Protein AF-A0A968DRX5-F1 (afdb_monomer)

Nearest PDB structures (foldseek):
  4yz0-assembly2_B  TM=4.034E-01  e=5.951E+00  Caldicellulosiruptor bescii DSM 6725
  6bea-assembly1_A  TM=3.098E-01  e=9.070E+00  Escherichia coli CFT073

Mean predicted aligned error: 14.19 Å

Foldseek 3Di:
DFEDAAEEREEDAAPDAAAQEEFEDHQYEPYEYELYEEYHHENYEFYAHQAEPYYYEQYEEEAEAYLYEFENHQAEPYYYAYADYEYEYEHYLYEFYAHNHYESYEAHYHHAYEYEYEHANYEFYAHQAEHYEYEFEDNYEYEYEYEHYEYEYDLVHPNYEYYYYEFAACGEYEYEAEHYEYAAYQEEPEEYEWENQGEYEYEHEHYEAHYYAAYEPYEAEFEYEDQPAHETEYAYEYYQYEFEHYADEPYENAEYEYEYPDENHEYEYEYFYEAEQYEFEYAQYQENHEYEYEDAHLNQYEYEYEYANYEFEFHHYPNDYANYEYYYDDPPPNRSHAAEYAVDDPDPLCCQCPVRPYYYPPDHDHDPDPDDDYYYDDGDHRPPPPVVVVVVVVVVVVVPPPPDDDPVRVVVVVVVVVVVVPPPDPPVPVPPPPDDPVVVVVVVVVVVVVVVVVCCVVPPPPPPDDPPDDDDDDPPDDDVPDDDDDDDDDDDDPPDPPPDFKDWDKDWDDDPPDDIAIDDQPPDPDGRDTNIDTDPDPPPPPDDDDDDDPPPDDDDPDPDDDD

Radius of gyration: 30.28 Å; Cα contacts (8 Å, |Δi|>4): 1543; chains: 1; bounding box: 76×79×78 Å

Secondary structure (DSSP, 8-state):
-EES-SS-SEEE-TT-EEES-EEES-SS-SEEEES-EEEEEES-EEE--SS-SEEEES-EEEEEEES-EEE--SS-SEEEEESSSEEEEEEES-EEE--SSSEEEEEEE-TT-EEEEEEES-EEE--SSEEEEEEE-TT-EEEEEEES-EEE--TTSTT-EEEEEEE-TT-EEEEEEES-EEPPBSS-SEEEEEETT-EEEEEEES-EEEEESSS-SEEEEEEE--TT----EEEEEEES-EEEEEEEEEEEEEEEEEEESSTT--S--EEEEEEES-EEEEEEEEEEEEEEEE-SS----EEEEEEES-EEEEE--TT--EEEEEEEE-TTS----EEEETT--SSHHHIIIIIS--EESS----EE-S-S--EE----------HHHHHHHHHHHGGGS-TTS-HHHHHHHHHHHHHHTT-S-TTSGGG-TTS-HHHHHHHHHHHHHHHHHHHHHHT---PPPPTT-----------TT------------S---TT--EEEE--EE--SSS--EE---TTSS-TT--EEEE---------------TT------------

Solvent-accessible surface area (backbone atoms only — not comparable to full-atom values): 27961 Å² total; per-residue (Å²): 120,48,66,66,29,90,36,51,56,41,83,49,54,57,65,41,76,45,68,72,42,43,28,32,47,10,58,21,24,19,33,32,32,58,65,23,41,29,38,37,42,30,46,34,35,24,34,41,6,59,30,23,16,31,35,38,32,34,50,24,48,48,36,40,39,32,44,30,38,24,34,44,4,40,32,21,13,30,39,40,39,21,50,42,57,47,26,43,36,41,37,32,53,25,39,24,32,38,6,55,64,29,24,13,38,35,40,39,23,28,50,56,6,37,38,37,36,37,39,29,58,24,39,28,37,39,14,35,25,25,29,34,38,39,38,10,28,43,60,3,32,33,38,42,38,40,33,49,28,40,33,34,41,33,64,88,34,78,66,6,25,32,38,41,41,36,8,28,36,59,2,32,30,36,40,36,41,29,50,27,41,33,42,41,13,18,14,25,40,31,36,36,41,12,24,41,26,0,30,34,39,31,39,42,32,46,29,41,36,43,28,5,56,64,21,18,40,36,34,41,39,15,27,23,69,34,72,84,44,32,48,4,27,36,29,33,36,38,34,48,26,40,34,32,58,16,18,30,72,92,28,15,27,35,30,41,36,19,26,54,70,56,87,80,43,35,33,32,8,30,36,18,36,35,42,29,48,28,40,25,35,16,46,26,10,32,12,8,34,29,39,37,39,33,26,76,56,57,32,44,19,28,42,24,39,37,56,32,48,29,38,25,29,31,44,69,16,86,82,49,50,11,43,40,33,51,43,39,50,44,87,77,76,53,69,50,44,43,44,25,28,45,73,48,63,96,41,70,59,52,19,41,42,71,69,29,52,30,46,62,85,46,83,88,45,55,49,68,55,98,38,73,79,74,38,70,41,81,50,61,70,52,73,78,70,60,62,70,67,54,56,57,49,53,57,64,61,56,75,78,76,62,94,81,68,57,69,68,60,53,53,50,51,54,52,53,51,62,58,65,76,65,76,83,66,89,80,69,68,80,79,64,84,80,70,60,71,65,60,59,51,49,52,53,48,54,50,48,53,52,49,52,53,52,46,53,67,73,60,58,80,74,72,82,75,61,91,90,64,85,85,88,78,88,83,77,89,76,61,95,89,67,83,85,87,86,86,84,88,80,90,75,73,87,87,60,61,92,87,65,55,58,52,70,51,74,53,77,48,76,53,102,85,52,79,72,41,57,40,58,21,91,91,53,92,55,82,63,34,57,42,66,48,76,54,88,64,79,67,83,79,81,80,80,83,80,77,85,73,88,79,80,71,95,72,91,80,76,81,84,77,87,128

Sequence (563 aa):
MITNSSGAGITLASGNLVRGLTVSNTNGSGVSGSSVNALTVQEVNVTNANVNGIHITNLSGTGTFDNLSVIGSNTRNVLIENNTGTSNITVTNSTFNTAGSEVGLDILGLGTANITFSVSGSSFYRNNSVQLKALAEDNSTINATITGNTFEGNPAVTGNSGVDLVAVDTGTLTFTVSNNTFQPFRSHAINMLASGGGTASGRVNNNGINGSSLGAGIRVLSEVTDFNGFNPSITIEVDGNTISGVQGGGLAGIHIEARDGTNGLTGTATIDATVTNNNVTTNNADAAIQIYLSDLNSTANRICLNATGNATEANGGVYGETDFFFGNDAITGSNSGIAQMQGFATSVSNTWFNVNGNTSTTSPTPLADGLGPISAGTCATVASLSPENDRSRLAAENEGSEEGLSFTEKAIRTVLAAQRDYSGNMNAVFAFASFEPAAIKAQANELADQMINSLRSAFTVRTAHASGETINLSLGDLDPGQVVAIFLDVDIDMSIPANVTQVCNQGLVTSDILADLLTDDPNTATFNDPTCTPLDLPGADLTVTKTNDTTGNGTVGVPFNWT

pLDDT: mean 84.79, std 17.43, range [36.75, 98.62]

Structure (mmCIF, N/CA/C/O backbone):
data_AF-A0A968DRX5-F1
#
_entry.id   AF-A0A968DRX5-F1
#
loop_
_atom_site.group_PDB
_atom_site.id
_atom_site.type_symbol
_atom_site.label_atom_id
_atom_site.label_alt_id
_atom_site.label_comp_id
_atom_site.label_asym_id
_atom_site.label_entity_id
_atom_site.label_seq_id
_atom_site.pdbx_PDB_ins_code
_atom_site.Cartn_x
_atom_site.Cartn_y
_atom_site.Cartn_z
_atom_site.occupancy
_atom_site.B_iso_or_equiv
_atom_site.auth_seq_id
_atom_site.auth_comp_id
_atom_site.auth_asym_id
_atom_site.auth_atom_id
_atom_site.pdbx_PDB_model_num
ATOM 1 N N . MET A 1 1 ? 26.587 -5.914 -20.331 1.00 84.06 1 MET A N 1
ATOM 2 C CA . MET A 1 1 ? 26.952 -5.209 -19.080 1.00 84.06 1 MET A CA 1
ATOM 3 C C . MET A 1 1 ? 27.267 -3.754 -19.410 1.00 84.06 1 MET A C 1
ATOM 5 O O . MET A 1 1 ? 28.060 -3.527 -20.316 1.00 84.06 1 MET A O 1
ATOM 9 N N . ILE A 1 2 ? 26.647 -2.794 -18.719 1.00 85.75 2 ILE A N 1
ATOM 10 C CA . ILE A 1 2 ? 26.878 -1.345 -18.875 1.00 85.75 2 ILE A CA 1
ATOM 11 C C . ILE A 1 2 ? 27.411 -0.812 -17.543 1.00 85.75 2 ILE A C 1
ATOM 13 O O . ILE A 1 2 ? 26.755 -0.982 -16.519 1.00 85.75 2 ILE A O 1
ATOM 17 N N . THR A 1 3 ? 28.591 -0.188 -17.535 1.00 84.12 3 THR A N 1
ATOM 18 C CA . THR A 1 3 ? 29.224 0.316 -16.304 1.00 84.12 3 THR A CA 1
ATOM 19 C C . THR A 1 3 ? 29.779 1.728 -16.481 1.00 84.12 3 THR A C 1
ATOM 21 O O . THR A 1 3 ? 30.181 2.104 -17.582 1.00 84.12 3 THR A O 1
ATOM 24 N N . ASN A 1 4 ? 29.829 2.505 -15.391 1.00 81.81 4 ASN A N 1
ATOM 25 C CA . ASN A 1 4 ? 30.490 3.819 -15.324 1.00 81.81 4 ASN A CA 1
ATOM 26 C C . ASN A 1 4 ? 29.986 4.840 -16.366 1.00 81.81 4 ASN A C 1
ATOM 28 O O . ASN A 1 4 ? 30.775 5.584 -16.955 1.00 81.81 4 ASN A O 1
ATOM 32 N N . SER A 1 5 ? 28.674 4.879 -16.625 1.00 85.06 5 SER A N 1
ATOM 33 C CA . SER A 1 5 ? 28.094 5.863 -17.543 1.00 85.06 5 SER A CA 1
ATOM 34 C C . SER A 1 5 ? 28.121 7.267 -16.934 1.00 85.06 5 SER A C 1
ATOM 36 O O . SER A 1 5 ? 27.795 7.466 -15.763 1.00 85.06 5 SER A O 1
ATOM 38 N N . SER A 1 6 ? 28.448 8.276 -17.746 1.00 87.25 6 SER A N 1
ATOM 39 C CA . SER A 1 6 ? 28.430 9.686 -17.326 1.00 87.25 6 SER A CA 1
ATOM 40 C C . SER A 1 6 ? 27.018 10.253 -17.110 1.00 87.25 6 SER A C 1
ATOM 42 O O . SER A 1 6 ? 26.887 11.328 -16.530 1.00 87.25 6 SER A O 1
ATOM 44 N N . GLY A 1 7 ? 25.977 9.524 -17.526 1.00 89.81 7 GLY A N 1
ATOM 45 C CA . GLY A 1 7 ? 24.562 9.837 -17.323 1.00 89.81 7 GLY A CA 1
ATOM 46 C C . GLY A 1 7 ? 23.759 8.580 -16.987 1.00 89.81 7 GLY A C 1
ATOM 47 O O . GLY A 1 7 ? 24.248 7.722 -16.247 1.00 89.81 7 GLY A O 1
ATOM 48 N N . ALA A 1 8 ? 22.545 8.459 -17.534 1.00 88.00 8 ALA A N 1
ATOM 49 C CA . ALA A 1 8 ? 21.780 7.222 -17.409 1.00 88.00 8 ALA A CA 1
ATOM 50 C C . ALA A 1 8 ? 22.513 6.041 -18.073 1.00 88.00 8 ALA A C 1
ATOM 52 O O . ALA A 1 8 ? 23.235 6.244 -19.051 1.00 88.00 8 ALA A O 1
ATOM 53 N N . GLY A 1 9 ? 22.354 4.829 -17.537 1.00 87.88 9 GLY A N 1
ATOM 54 C CA . GLY A 1 9 ? 22.937 3.629 -18.145 1.00 87.88 9 GLY A CA 1
ATOM 55 C C . GLY A 1 9 ? 22.203 3.234 -19.427 1.00 87.88 9 GLY A C 1
ATOM 56 O O . GLY A 1 9 ? 22.823 3.064 -20.475 1.00 87.88 9 GLY A O 1
ATOM 57 N N . ILE A 1 10 ? 20.875 3.134 -19.343 1.00 93.81 10 ILE A N 1
ATOM 58 C CA . ILE A 1 10 ? 19.970 2.819 -20.456 1.00 93.81 10 ILE A CA 1
ATOM 59 C C . ILE A 1 10 ? 18.886 3.889 -20.527 1.00 93.81 10 ILE A C 1
ATOM 61 O O . ILE A 1 10 ? 18.329 4.262 -19.498 1.00 93.81 10 ILE A O 1
ATOM 65 N N . THR A 1 11 ? 18.548 4.342 -21.735 1.00 94.56 11 THR A N 1
ATOM 66 C CA . THR A 1 11 ? 17.379 5.195 -21.981 1.00 94.56 11 THR A CA 1
ATOM 67 C C . THR A 1 11 ? 16.361 4.448 -22.832 1.00 94.56 11 THR A C 1
ATOM 69 O O . THR A 1 11 ? 16.699 3.897 -23.878 1.00 94.56 11 THR A O 1
ATOM 72 N N . LEU A 1 12 ? 15.120 4.416 -22.363 1.00 93.94 12 LEU A N 1
ATOM 73 C CA . LEU A 1 12 ? 14.017 3.663 -22.935 1.00 93.94 12 LEU A CA 1
ATOM 74 C C . LEU A 1 12 ? 13.103 4.551 -23.773 1.00 93.94 12 LEU A C 1
ATOM 76 O O . LEU A 1 12 ? 12.870 5.716 -23.449 1.00 93.94 12 LEU A O 1
ATOM 80 N N . ALA A 1 13 ? 12.552 3.948 -24.819 1.00 91.19 13 ALA A N 1
ATOM 81 C CA . ALA A 1 13 ? 11.469 4.460 -25.640 1.00 91.19 13 ALA A CA 1
ATOM 82 C C . ALA A 1 13 ? 10.257 3.517 -25.531 1.00 91.19 13 ALA A C 1
ATOM 84 O O . ALA A 1 13 ? 10.347 2.436 -24.943 1.00 91.19 13 ALA A O 1
ATOM 85 N N . SER A 1 14 ? 9.123 3.940 -26.084 1.00 90.31 14 SER A N 1
ATOM 86 C CA . SER A 1 14 ? 7.891 3.145 -26.153 1.00 90.31 14 SER A CA 1
ATOM 87 C C . SER A 1 14 ? 8.098 1.790 -26.832 1.00 90.31 14 SER A C 1
ATOM 89 O O . SER A 1 14 ? 8.769 1.715 -27.859 1.00 90.31 14 SER A O 1
ATOM 91 N N . GLY A 1 15 ? 7.482 0.740 -26.287 1.00 85.12 15 GLY A N 1
ATOM 92 C CA . GLY A 1 15 ? 7.515 -0.619 -26.829 1.00 85.12 15 GLY A CA 1
ATOM 93 C C . GLY A 1 15 ? 8.813 -1.383 -26.566 1.00 85.12 15 GLY A C 1
ATOM 94 O O . GLY A 1 15 ? 8.984 -2.485 -27.081 1.00 85.12 15 GLY A O 1
ATOM 95 N N . ASN A 1 16 ? 9.735 -0.824 -25.780 1.00 92.62 16 ASN A N 1
ATOM 96 C CA . ASN A 1 16 ? 10.990 -1.498 -25.478 1.00 92.62 16 ASN A CA 1
ATOM 97 C C . ASN A 1 16 ? 10.773 -2.746 -24.604 1.00 92.62 16 ASN A C 1
ATOM 99 O O . ASN A 1 16 ? 10.105 -2.692 -23.569 1.00 92.62 16 ASN A O 1
ATOM 103 N N . LEU A 1 17 ? 11.447 -3.834 -24.983 1.00 95.31 17 LEU A N 1
ATOM 104 C CA . LEU A 1 17 ? 11.736 -4.987 -24.133 1.00 95.31 17 LEU A CA 1
ATOM 105 C C . LEU A 1 17 ? 13.207 -4.926 -23.718 1.00 95.31 17 LEU A C 1
ATOM 107 O O . LEU A 1 17 ? 14.098 -4.862 -24.564 1.00 95.31 17 LEU A O 1
ATOM 111 N N . VAL A 1 18 ? 13.467 -4.967 -22.416 1.00 94.75 18 VAL A N 1
ATOM 112 C CA . VAL A 1 18 ? 14.817 -5.043 -21.856 1.00 94.75 18 VAL A CA 1
ATOM 113 C C . VAL A 1 18 ? 14.929 -6.306 -21.025 1.00 94.75 18 VAL A C 1
ATOM 115 O O . VAL A 1 18 ? 14.227 -6.432 -20.025 1.00 94.75 18 VAL A O 1
ATOM 118 N N . ARG A 1 19 ? 15.822 -7.222 -21.418 1.00 96.50 19 ARG A N 1
ATOM 119 C CA . ARG A 1 19 ? 16.042 -8.488 -20.713 1.00 96.50 19 ARG A CA 1
ATOM 120 C C . ARG A 1 19 ? 17.520 -8.780 -20.459 1.00 96.50 19 ARG A C 1
ATOM 122 O O . ARG A 1 19 ? 18.354 -8.482 -21.312 1.00 96.50 19 ARG A O 1
ATOM 129 N N . GLY A 1 20 ? 17.841 -9.365 -19.302 1.00 94.06 20 GLY A N 1
ATOM 130 C CA . GLY A 1 20 ? 19.138 -10.009 -19.048 1.00 94.06 20 GLY A CA 1
ATOM 131 C C . GLY A 1 20 ? 20.329 -9.051 -18.942 1.00 94.06 20 GLY A C 1
ATOM 132 O O . GLY A 1 20 ? 21.468 -9.416 -19.243 1.00 94.06 20 GLY A O 1
ATOM 133 N N . LEU A 1 21 ? 20.090 -7.795 -18.555 1.00 95.25 21 LEU A N 1
ATOM 134 C CA . LEU A 1 21 ? 21.133 -6.772 -18.492 1.00 95.25 21 LEU A CA 1
ATOM 135 C C . LEU A 1 21 ? 21.633 -6.538 -17.068 1.00 95.25 21 LEU A C 1
ATOM 137 O O . LEU A 1 21 ? 20.871 -6.503 -16.109 1.00 95.25 21 LEU A O 1
ATOM 141 N N . THR A 1 22 ? 22.933 -6.272 -16.951 1.00 96.69 22 THR A N 1
ATOM 142 C CA . THR A 1 22 ? 23.540 -5.704 -15.742 1.00 96.69 22 THR A CA 1
ATOM 143 C C . THR A 1 22 ? 23.976 -4.271 -16.012 1.00 96.69 22 THR A C 1
ATOM 145 O O . THR A 1 22 ? 24.771 -4.036 -16.932 1.00 96.69 22 THR A O 1
ATOM 148 N N . VAL A 1 23 ? 23.486 -3.338 -15.200 1.00 96.38 23 VAL A N 1
ATOM 149 C CA . VAL A 1 23 ? 23.821 -1.911 -15.221 1.00 96.38 23 VAL A CA 1
ATOM 150 C C . VAL A 1 23 ? 24.414 -1.527 -13.867 1.00 96.38 23 VAL A C 1
ATOM 152 O O . VAL A 1 23 ? 23.809 -1.816 -12.838 1.00 96.38 23 VAL A O 1
ATOM 155 N N . SER A 1 24 ? 25.585 -0.885 -13.830 1.00 97.25 24 SER A N 1
ATOM 156 C CA . SER A 1 24 ? 26.191 -0.503 -12.548 1.00 97.25 24 SER A CA 1
ATOM 157 C C . SER A 1 24 ? 26.968 0.811 -12.553 1.00 97.25 24 SER A C 1
ATOM 159 O O . SER A 1 24 ? 27.541 1.208 -13.570 1.00 97.25 24 SER A O 1
ATOM 161 N N . ASN A 1 25 ? 27.068 1.440 -11.377 1.00 95.38 25 ASN A N 1
ATOM 162 C CA . ASN A 1 25 ? 27.887 2.636 -11.128 1.00 95.38 25 ASN A CA 1
ATOM 163 C C . ASN A 1 25 ? 27.586 3.779 -12.118 1.00 95.38 25 ASN A C 1
ATOM 165 O O . ASN A 1 25 ? 28.492 4.352 -12.725 1.00 95.38 25 ASN A O 1
ATOM 169 N N . THR A 1 26 ? 26.306 4.061 -12.356 1.00 95.81 26 THR A N 1
ATOM 170 C CA . THR A 1 26 ? 25.878 5.120 -13.278 1.00 95.81 26 THR A CA 1
ATOM 171 C C . THR A 1 26 ? 25.863 6.469 -12.571 1.00 95.81 26 THR A C 1
ATOM 173 O O . THR A 1 26 ? 25.392 6.565 -11.440 1.00 95.81 26 THR A O 1
ATOM 176 N N . ASN A 1 27 ? 26.296 7.541 -13.240 1.00 94.75 27 ASN A N 1
ATOM 177 C CA . ASN A 1 27 ? 26.184 8.894 -12.680 1.00 94.75 27 ASN A CA 1
ATOM 178 C C . ASN A 1 27 ? 24.736 9.406 -12.618 1.00 94.75 27 ASN A C 1
ATOM 180 O O . ASN A 1 27 ? 24.433 10.277 -11.807 1.00 94.75 27 ASN A O 1
ATOM 184 N N . GLY A 1 28 ? 23.859 8.893 -13.485 1.00 96.06 28 GLY A N 1
ATOM 185 C CA . GLY A 1 28 ? 22.421 9.151 -13.466 1.00 96.06 28 GLY A CA 1
ATOM 186 C C . GLY A 1 28 ? 21.631 7.961 -12.927 1.00 96.06 28 GLY A C 1
ATOM 187 O O . GLY A 1 28 ? 22.113 7.208 -12.079 1.00 96.06 28 GLY A O 1
ATOM 188 N N . SER A 1 29 ? 20.416 7.779 -13.453 1.00 97.50 29 SER A N 1
ATOM 189 C CA . SER A 1 29 ? 19.647 6.561 -13.183 1.00 97.50 29 SER A CA 1
ATOM 190 C C . SER A 1 29 ? 20.225 5.352 -13.924 1.00 97.50 29 SER A C 1
ATOM 192 O O . SER A 1 29 ? 20.753 5.511 -15.022 1.00 97.50 29 SER A O 1
ATOM 194 N N . GLY A 1 30 ? 20.113 4.145 -13.373 1.00 97.06 30 GLY A N 1
ATOM 195 C CA . GLY A 1 30 ? 20.562 2.938 -14.076 1.00 97.06 30 GLY A CA 1
ATOM 196 C C . GLY A 1 30 ? 19.804 2.750 -15.393 1.00 97.06 30 GLY A C 1
ATOM 197 O O . GLY A 1 30 ? 20.394 2.738 -16.475 1.00 97.06 30 GLY A O 1
ATOM 198 N N . VAL A 1 31 ? 18.479 2.706 -15.301 1.00 97.00 31 VAL A N 1
ATOM 199 C CA . VAL A 1 31 ? 17.552 2.687 -16.437 1.00 97.00 31 VAL A CA 1
ATOM 200 C C . VAL A 1 31 ? 16.641 3.904 -16.340 1.00 97.00 31 VAL A C 1
ATOM 202 O O . VAL A 1 31 ? 16.113 4.198 -15.270 1.00 97.00 31 VAL A O 1
ATOM 205 N N . SER A 1 32 ? 16.446 4.627 -17.438 1.00 98.00 32 SER A N 1
ATOM 206 C CA . SER A 1 32 ? 15.534 5.767 -17.490 1.00 98.00 32 SER A CA 1
ATOM 207 C C . SER A 1 32 ? 14.607 5.715 -18.696 1.00 98.00 32 SER A C 1
ATOM 209 O O . SER A 1 32 ? 14.967 5.185 -19.740 1.00 98.00 32 SER A O 1
ATOM 211 N N . GLY A 1 33 ? 13.417 6.291 -18.580 1.00 97.06 33 GLY A N 1
ATOM 212 C CA . GLY A 1 33 ? 12.471 6.440 -19.684 1.00 97.06 33 GLY A CA 1
ATOM 213 C C . GLY A 1 33 ? 11.534 7.617 -19.440 1.00 97.06 33 GLY A C 1
ATOM 214 O O . GLY A 1 33 ? 11.214 7.937 -18.295 1.00 97.06 33 GLY A O 1
ATOM 215 N N . SER A 1 34 ? 11.095 8.276 -20.510 1.00 97.75 34 SER A N 1
ATOM 216 C CA . SER A 1 34 ? 10.094 9.340 -20.426 1.00 97.75 34 SER A CA 1
ATOM 217 C C . SER A 1 34 ? 9.049 9.191 -21.518 1.00 97.75 34 SER A C 1
ATOM 219 O O . SER A 1 34 ? 9.399 8.952 -22.671 1.00 97.75 34 SER A O 1
ATOM 221 N N . SER A 1 35 ? 7.776 9.345 -21.147 1.00 96.88 35 SER A N 1
ATOM 222 C CA . SER A 1 35 ? 6.620 9.183 -22.038 1.00 96.88 35 SER A CA 1
ATOM 223 C C . SER A 1 35 ? 6.619 7.829 -22.758 1.00 96.88 35 SER A C 1
ATOM 225 O O . SER A 1 35 ? 6.357 7.739 -23.957 1.00 96.88 35 SER A O 1
ATOM 227 N N . VAL A 1 36 ? 6.965 6.771 -22.020 1.00 94.94 36 VAL A N 1
ATOM 228 C CA . VAL A 1 36 ? 7.064 5.408 -22.549 1.00 94.94 36 VAL A CA 1
ATOM 229 C C . VAL A 1 36 ? 5.660 4.815 -22.651 1.00 94.94 36 VAL A C 1
ATOM 231 O O . VAL A 1 36 ? 4.923 4.777 -21.669 1.00 94.94 36 VAL A O 1
ATOM 234 N N . ASN A 1 37 ? 5.273 4.353 -23.835 1.00 95.81 37 ASN A N 1
ATOM 235 C CA . ASN A 1 37 ? 4.052 3.578 -24.040 1.00 95.81 37 ASN A CA 1
ATOM 236 C C . ASN A 1 37 ? 4.398 2.096 -24.141 1.00 95.81 37 ASN A C 1
ATOM 238 O O . ASN A 1 37 ? 5.127 1.726 -25.056 1.00 95.81 37 ASN A O 1
ATOM 242 N N . ALA A 1 38 ? 3.860 1.294 -23.226 1.00 94.31 38 ALA A N 1
ATOM 243 C CA . ALA A 1 38 ? 4.205 -0.106 -23.015 1.00 94.31 38 ALA A CA 1
ATOM 244 C C . ALA A 1 38 ? 5.705 -0.344 -22.738 1.00 94.31 38 ALA A C 1
ATOM 246 O O . ALA A 1 38 ? 6.591 0.150 -23.437 1.00 94.31 38 ALA A O 1
ATOM 247 N N . LEU A 1 39 ? 6.013 -1.103 -21.692 1.00 96.38 39 LEU A N 1
ATOM 248 C CA . LEU A 1 39 ? 7.388 -1.374 -21.288 1.00 96.38 39 LEU A CA 1
ATOM 249 C C . LEU A 1 39 ? 7.487 -2.749 -20.645 1.00 96.38 39 LEU A C 1
ATOM 251 O O . LEU A 1 39 ? 6.709 -3.058 -19.751 1.00 96.38 39 LEU A O 1
ATOM 255 N N . THR A 1 40 ? 8.494 -3.529 -21.022 1.00 97.12 40 THR A N 1
ATOM 256 C CA . THR A 1 40 ? 8.860 -4.743 -20.290 1.00 97.12 40 THR A CA 1
ATOM 257 C C . THR A 1 40 ? 10.328 -4.678 -19.897 1.00 97.12 40 THR A C 1
ATOM 259 O O . THR A 1 40 ? 11.206 -4.544 -20.749 1.00 97.12 40 THR A O 1
ATOM 262 N N . VAL A 1 41 ? 10.598 -4.782 -18.599 1.00 97.19 41 VAL A N 1
ATOM 263 C CA . VAL A 1 41 ? 11.933 -4.907 -18.015 1.00 97.19 41 VAL A CA 1
ATOM 264 C C . VAL A 1 41 ? 11.963 -6.224 -17.254 1.00 97.19 41 VAL A C 1
ATOM 266 O O . VAL A 1 41 ? 11.191 -6.406 -16.318 1.00 97.19 41 VAL A O 1
ATOM 269 N N . GLN A 1 42 ? 12.831 -7.144 -17.660 1.00 98.06 42 GLN A N 1
ATOM 270 C CA . GLN A 1 42 ? 12.892 -8.484 -17.090 1.00 98.06 42 GLN A CA 1
ATOM 271 C C . GLN A 1 42 ? 14.333 -8.911 -16.823 1.00 98.06 42 GLN A C 1
ATOM 273 O O . GLN A 1 42 ? 15.210 -8.615 -17.626 1.00 98.06 42 GLN A O 1
ATOM 278 N N . GLU A 1 43 ? 14.615 -9.607 -15.722 1.00 97.12 43 GLU A N 1
ATOM 279 C CA . GLU A 1 43 ? 15.971 -10.132 -15.448 1.00 97.12 43 GLU A CA 1
ATOM 280 C C . GLU A 1 43 ? 17.061 -9.040 -15.492 1.00 97.12 43 GLU A C 1
ATOM 282 O O . GLU A 1 43 ? 18.198 -9.262 -15.925 1.00 97.12 43 GLU A O 1
ATOM 287 N N . VAL A 1 44 ? 16.711 -7.811 -15.099 1.00 97.44 44 VAL A N 1
ATOM 288 C CA . VAL A 1 44 ? 17.648 -6.685 -15.086 1.00 97.44 44 VAL A CA 1
ATOM 289 C C . VAL A 1 44 ? 18.205 -6.492 -13.683 1.00 97.44 44 VAL A C 1
ATOM 291 O O . VAL A 1 44 ? 17.474 -6.329 -12.707 1.00 97.44 44 VAL A O 1
ATOM 294 N N . ASN A 1 45 ? 19.532 -6.449 -13.610 1.00 97.94 45 ASN A N 1
ATOM 295 C CA . ASN A 1 45 ? 20.293 -6.171 -12.405 1.00 97.94 45 ASN A CA 1
ATOM 296 C C . ASN A 1 45 ? 20.836 -4.739 -12.467 1.00 97.94 45 ASN A C 1
ATOM 298 O O . ASN A 1 45 ? 21.671 -4.433 -13.321 1.00 97.94 45 ASN A O 1
ATOM 302 N N . VAL A 1 46 ? 20.405 -3.868 -11.560 1.00 97.62 46 VAL A N 1
ATOM 303 C CA . VAL A 1 46 ? 20.907 -2.496 -11.434 1.00 97.62 46 VAL A CA 1
ATOM 304 C C . VAL A 1 46 ? 21.589 -2.321 -10.083 1.00 97.62 46 VAL A C 1
ATOM 306 O O . VAL A 1 46 ? 20.977 -2.568 -9.047 1.00 97.62 46 VAL A O 1
ATOM 309 N N . THR A 1 47 ? 22.845 -1.869 -10.073 1.00 97.44 47 THR A N 1
ATOM 310 C CA . THR A 1 47 ? 23.590 -1.633 -8.826 1.00 97.44 47 THR A CA 1
ATOM 311 C C . THR A 1 47 ? 24.253 -0.258 -8.766 1.00 97.44 47 THR A C 1
ATOM 313 O O . THR A 1 47 ? 24.824 0.217 -9.747 1.00 97.44 47 THR A O 1
ATOM 316 N N . ASN A 1 48 ? 24.221 0.381 -7.594 1.00 94.19 48 ASN A N 1
ATOM 317 C CA . ASN A 1 48 ? 24.946 1.628 -7.308 1.00 94.19 48 ASN A CA 1
ATOM 318 C C . ASN A 1 48 ? 24.673 2.761 -8.320 1.00 94.19 48 ASN A C 1
ATOM 320 O O . ASN A 1 48 ? 25.602 3.378 -8.845 1.00 94.19 48 ASN A O 1
ATOM 324 N N . ALA A 1 49 ? 23.406 3.021 -8.646 1.00 95.12 49 ALA A N 1
ATOM 325 C CA . ALA A 1 49 ? 23.055 4.205 -9.427 1.00 95.12 49 ALA A CA 1
ATOM 326 C C . ALA A 1 49 ? 23.159 5.466 -8.549 1.00 95.12 49 ALA A C 1
ATOM 328 O O . ALA A 1 49 ? 22.626 5.492 -7.441 1.00 95.12 49 ALA A O 1
ATOM 329 N N . ASN A 1 50 ? 23.801 6.533 -9.034 1.00 96.56 50 ASN A N 1
ATOM 330 C CA . ASN A 1 50 ? 23.971 7.778 -8.265 1.00 96.56 50 ASN A CA 1
ATOM 331 C C . ASN A 1 50 ? 22.667 8.567 -8.059 1.00 96.56 50 ASN A C 1
ATOM 333 O O . ASN A 1 50 ? 22.645 9.483 -7.234 1.00 96.56 50 ASN A O 1
ATOM 337 N N . VAL A 1 51 ? 21.608 8.236 -8.805 1.00 96.62 51 VAL A N 1
ATOM 338 C CA . VAL A 1 51 ? 20.247 8.760 -8.613 1.00 96.62 51 VAL A CA 1
ATOM 339 C C . VAL A 1 51 ? 19.318 7.578 -8.309 1.00 96.62 51 VAL A C 1
ATOM 341 O O . VAL A 1 51 ? 19.466 6.951 -7.261 1.00 96.62 51 VAL A O 1
ATOM 344 N N . ASN A 1 52 ? 18.412 7.227 -9.228 1.00 97.88 52 ASN A N 1
ATOM 345 C CA . ASN A 1 52 ? 17.501 6.098 -9.080 1.00 97.88 52 ASN A CA 1
ATOM 346 C C . ASN A 1 52 ? 18.047 4.852 -9.788 1.00 97.88 52 ASN A C 1
ATOM 348 O O . ASN A 1 52 ? 18.722 4.966 -10.807 1.00 97.88 52 ASN A O 1
ATOM 352 N N . GLY A 1 53 ? 17.706 3.653 -9.335 1.00 97.94 53 GLY A N 1
ATOM 353 C CA . GLY A 1 53 ? 18.023 2.440 -10.093 1.00 97.94 53 GLY A CA 1
ATOM 354 C C . GLY A 1 53 ? 17.276 2.417 -11.429 1.00 97.94 53 GLY A C 1
ATOM 355 O O . GLY A 1 53 ? 17.891 2.390 -12.495 1.00 97.94 53 GLY A O 1
ATOM 356 N N . ILE A 1 54 ? 15.950 2.523 -11.374 1.00 98.19 54 ILE A N 1
ATOM 357 C CA . ILE A 1 54 ? 15.060 2.650 -12.532 1.00 98.19 54 ILE A CA 1
ATOM 358 C C . ILE A 1 54 ? 14.187 3.894 -12.345 1.00 98.19 54 ILE A C 1
ATOM 360 O O . ILE A 1 54 ? 13.633 4.099 -11.268 1.00 98.19 54 ILE A O 1
ATOM 364 N N . HIS A 1 55 ? 14.063 4.725 -13.378 1.00 98.25 55 HIS A N 1
ATOM 365 C CA . HIS A 1 55 ? 13.236 5.930 -13.351 1.00 98.25 55 HIS A CA 1
ATOM 366 C C . HIS A 1 55 ? 12.405 6.077 -14.626 1.00 98.25 55 HIS A C 1
ATOM 368 O O . HIS A 1 55 ? 12.945 6.383 -15.690 1.00 98.25 55 HIS A O 1
ATOM 374 N N . ILE A 1 56 ? 11.092 5.896 -14.515 1.00 98.31 56 ILE A N 1
ATOM 375 C CA . ILE A 1 56 ? 10.155 6.043 -15.628 1.00 98.31 56 ILE A CA 1
ATOM 376 C C . ILE A 1 56 ? 9.208 7.205 -15.342 1.00 98.31 56 ILE A C 1
ATOM 378 O O . ILE A 1 56 ? 8.597 7.257 -14.281 1.00 98.31 56 ILE A O 1
ATOM 382 N N . THR A 1 57 ? 9.067 8.114 -16.305 1.00 98.25 57 THR A N 1
ATOM 383 C CA . THR A 1 57 ? 8.102 9.221 -16.238 1.00 98.25 57 THR A CA 1
ATOM 384 C C . THR A 1 57 ? 7.025 9.068 -17.306 1.00 98.25 57 THR A C 1
ATOM 386 O O . THR A 1 57 ? 7.336 8.737 -18.453 1.00 98.25 57 THR A O 1
ATOM 389 N N . ASN A 1 58 ? 5.769 9.333 -16.949 1.00 97.88 58 ASN A N 1
ATOM 390 C CA . ASN A 1 58 ? 4.585 9.247 -17.807 1.00 97.88 58 ASN A CA 1
ATOM 391 C C . ASN A 1 58 ? 4.507 7.924 -18.587 1.00 97.88 58 ASN A C 1
ATOM 393 O O . ASN A 1 58 ? 4.334 7.910 -19.808 1.00 97.88 58 ASN A O 1
ATOM 397 N N . LEU A 1 59 ? 4.660 6.807 -17.874 1.00 97.94 59 LEU A N 1
ATOM 398 C CA . LEU A 1 59 ? 4.387 5.481 -18.413 1.00 97.94 59 LEU A CA 1
ATOM 399 C C . LEU A 1 59 ? 2.907 5.392 -18.797 1.00 97.94 59 LEU A C 1
ATOM 401 O O . LEU A 1 59 ? 2.037 5.710 -17.994 1.00 97.94 59 LEU A O 1
ATOM 405 N N . SER A 1 60 ? 2.605 4.924 -20.001 1.00 97.44 60 SER A N 1
ATOM 406 C CA . SER A 1 60 ? 1.235 4.666 -20.452 1.00 97.44 60 SER A CA 1
ATOM 407 C C . SER A 1 60 ? 1.093 3.233 -20.959 1.00 97.44 60 SER A C 1
ATOM 409 O O . SER A 1 60 ? 2.068 2.627 -21.405 1.00 97.44 60 SER A O 1
ATOM 411 N N . GLY A 1 61 ? -0.116 2.675 -20.901 1.00 97.00 61 GLY A N 1
ATOM 412 C CA . GLY A 1 61 ? -0.341 1.272 -21.258 1.00 97.00 61 GLY A CA 1
ATOM 413 C C . GLY A 1 61 ? 0.234 0.314 -20.209 1.00 97.00 61 GLY A C 1
ATOM 414 O O . GLY A 1 61 ? 0.155 0.595 -19.015 1.00 97.00 61 GLY A O 1
ATOM 415 N N . THR A 1 62 ? 0.786 -0.822 -20.636 1.00 97.12 62 THR A N 1
ATOM 416 C CA . THR A 1 62 ? 1.254 -1.882 -19.723 1.00 97.12 62 THR A CA 1
ATOM 417 C C . THR A 1 62 ? 2.744 -1.760 -19.413 1.00 97.12 62 THR A C 1
ATOM 419 O O . THR A 1 62 ? 3.564 -1.752 -20.325 1.00 97.12 62 THR A O 1
ATOM 422 N N . GLY A 1 63 ? 3.109 -1.705 -18.134 1.00 98.06 63 GLY A N 1
ATOM 423 C CA . GLY A 1 63 ? 4.489 -1.804 -17.663 1.00 98.06 63 GLY A CA 1
ATOM 424 C C . GLY A 1 63 ? 4.724 -3.099 -16.897 1.00 98.06 63 GLY A C 1
ATOM 425 O O . GLY A 1 63 ? 4.101 -3.302 -15.865 1.00 98.06 63 GLY A O 1
ATOM 426 N N . THR A 1 64 ? 5.640 -3.946 -17.346 1.00 98.12 64 THR A N 1
ATOM 427 C CA . THR A 1 64 ? 6.018 -5.191 -16.665 1.00 98.12 64 THR A CA 1
ATOM 428 C C . THR A 1 64 ? 7.450 -5.091 -16.152 1.00 98.12 64 THR A C 1
ATOM 430 O O . THR A 1 64 ? 8.360 -4.772 -16.915 1.00 98.12 64 THR A O 1
ATOM 433 N N . PHE A 1 65 ? 7.642 -5.380 -14.870 1.00 98.25 65 PHE A N 1
ATOM 434 C CA . PHE A 1 65 ? 8.909 -5.335 -14.148 1.00 98.25 65 PHE A CA 1
ATOM 435 C C . PHE A 1 65 ? 9.089 -6.669 -13.420 1.00 98.25 65 PHE A C 1
ATOM 437 O O . PHE A 1 65 ? 8.592 -6.850 -12.313 1.00 98.25 65 PHE A O 1
ATOM 444 N N . ASP A 1 66 ? 9.751 -7.623 -14.061 1.00 98.44 66 ASP A N 1
ATOM 445 C CA . ASP A 1 66 ? 9.794 -9.007 -13.586 1.00 98.44 66 ASP A CA 1
ATOM 446 C C . ASP A 1 66 ? 11.224 -9.474 -13.306 1.00 98.44 66 ASP A C 1
ATOM 448 O O . ASP A 1 66 ? 12.149 -9.186 -14.066 1.00 98.44 66 ASP A O 1
ATOM 452 N N . ASN A 1 67 ? 11.417 -10.209 -12.214 1.00 97.75 67 ASN A N 1
ATOM 453 C CA . ASN A 1 67 ? 12.714 -10.770 -11.837 1.00 97.75 67 ASN A CA 1
ATOM 454 C C . ASN A 1 67 ? 13.847 -9.720 -11.824 1.00 97.75 67 ASN A C 1
ATOM 456 O O . ASN A 1 67 ? 14.927 -9.914 -12.389 1.00 97.75 67 ASN A O 1
ATOM 460 N N . LEU A 1 68 ? 13.576 -8.548 -11.246 1.00 98.50 68 LEU A N 1
ATOM 461 C CA . LEU A 1 68 ? 14.552 -7.467 -11.150 1.00 98.50 68 LEU A CA 1
ATOM 462 C C . LEU A 1 68 ? 15.407 -7.600 -9.895 1.00 98.50 68 LEU A C 1
ATOM 464 O O . LEU A 1 68 ? 14.944 -8.055 -8.853 1.00 98.50 68 LEU A O 1
ATOM 468 N N . SER A 1 69 ? 16.633 -7.091 -9.954 1.00 98.31 69 SER A N 1
ATOM 469 C CA . SER A 1 69 ? 17.463 -6.872 -8.769 1.00 98.31 69 SER A CA 1
ATOM 470 C C . SER A 1 69 ? 18.008 -5.455 -8.797 1.00 98.31 69 SER A C 1
ATOM 472 O O . SER A 1 69 ? 18.900 -5.138 -9.584 1.00 98.31 69 SER A O 1
ATOM 474 N N . VAL A 1 70 ? 17.451 -4.574 -7.970 1.00 98.31 70 VAL A N 1
ATOM 475 C CA . VAL A 1 70 ? 17.829 -3.158 -7.928 1.00 98.31 70 VAL A CA 1
ATOM 476 C C . VAL A 1 70 ? 18.367 -2.828 -6.542 1.00 98.31 70 VAL A C 1
ATOM 478 O O . VAL A 1 70 ? 17.631 -2.855 -5.554 1.00 98.31 70 VAL A O 1
ATOM 481 N N . ILE A 1 71 ? 19.674 -2.568 -6.463 1.00 98.06 71 ILE A N 1
ATOM 482 C CA . ILE A 1 71 ? 20.413 -2.532 -5.197 1.00 98.06 71 ILE A CA 1
ATOM 483 C C . ILE A 1 71 ? 21.286 -1.281 -5.094 1.00 98.06 71 ILE A C 1
ATOM 485 O O . ILE A 1 71 ? 22.072 -0.972 -5.991 1.00 98.06 71 ILE A O 1
ATOM 489 N N . GLY A 1 72 ? 21.229 -0.603 -3.948 1.00 96.62 72 GLY A N 1
ATOM 490 C CA . GLY A 1 72 ? 22.223 0.417 -3.591 1.00 96.62 72 GLY A CA 1
ATOM 491 C C . GLY A 1 72 ? 22.115 1.714 -4.392 1.00 96.62 72 GLY A C 1
ATOM 492 O O . GLY A 1 72 ? 23.100 2.438 -4.516 1.00 96.62 72 GLY A O 1
ATOM 493 N N . SER A 1 73 ? 20.948 2.007 -4.968 1.00 97.56 73 SER A N 1
ATOM 494 C CA . SER A 1 73 ? 20.704 3.301 -5.617 1.00 97.56 73 SER A CA 1
ATOM 495 C C . SER A 1 73 ? 20.748 4.418 -4.575 1.00 97.56 73 SER A C 1
ATOM 497 O O . SER A 1 73 ? 20.239 4.240 -3.473 1.00 97.56 73 SER A O 1
ATOM 499 N N . ASN A 1 74 ? 21.334 5.569 -4.897 1.00 97.12 74 ASN A N 1
ATOM 500 C CA . ASN A 1 74 ? 21.542 6.650 -3.930 1.00 97.12 74 ASN A CA 1
ATOM 501 C C . ASN A 1 74 ? 20.220 7.254 -3.424 1.00 97.12 74 ASN A C 1
ATOM 503 O O . ASN A 1 74 ? 20.106 7.558 -2.241 1.00 97.12 74 ASN A O 1
ATOM 507 N N . THR A 1 75 ? 19.211 7.389 -4.294 1.00 96.88 75 THR A N 1
ATOM 508 C CA . THR A 1 75 ? 17.887 7.910 -3.916 1.00 96.88 75 THR A CA 1
ATOM 509 C C . THR A 1 75 ? 16.865 6.790 -3.753 1.00 96.88 75 THR A C 1
ATOM 511 O O . THR A 1 75 ? 16.654 6.313 -2.636 1.00 96.88 75 THR A O 1
ATOM 514 N N . ARG A 1 76 ? 16.250 6.352 -4.857 1.00 97.69 76 ARG A N 1
ATOM 515 C CA . ARG A 1 76 ? 15.229 5.296 -4.908 1.00 97.69 76 ARG A CA 1
ATOM 516 C C . ARG A 1 76 ? 15.734 4.124 -5.729 1.00 97.69 76 ARG A C 1
ATOM 518 O O . ARG A 1 76 ? 16.455 4.328 -6.704 1.00 97.69 76 ARG A O 1
ATOM 525 N N . ASN A 1 77 ? 15.318 2.906 -5.411 1.00 98.12 77 ASN A N 1
ATOM 526 C CA . ASN A 1 77 ? 15.618 1.790 -6.304 1.00 98.12 77 ASN A CA 1
ATOM 527 C C . ASN A 1 77 ? 14.773 1.888 -7.579 1.00 98.12 77 ASN A C 1
ATOM 529 O O . ASN A 1 77 ? 15.337 1.961 -8.668 1.00 98.12 77 ASN A O 1
ATOM 533 N N . VAL A 1 78 ? 13.455 2.016 -7.469 1.00 98.44 78 VAL A N 1
ATOM 534 C CA . VAL A 1 78 ? 12.572 2.241 -8.620 1.00 98.44 78 VAL A CA 1
ATOM 535 C C . VAL A 1 78 ? 11.648 3.423 -8.359 1.00 98.44 78 VAL A C 1
ATOM 537 O O . VAL A 1 78 ? 11.033 3.508 -7.301 1.00 98.44 78 VAL A O 1
ATOM 540 N N . LEU A 1 79 ? 11.555 4.319 -9.341 1.00 98.44 79 LEU A N 1
ATOM 541 C CA . LEU A 1 79 ? 10.612 5.431 -9.387 1.00 98.44 79 LEU A CA 1
ATOM 542 C C . LEU A 1 79 ? 9.788 5.350 -10.672 1.00 98.44 79 LEU A C 1
ATOM 544 O O . LEU A 1 79 ? 10.354 5.370 -11.770 1.00 98.44 79 LEU A O 1
ATOM 548 N N . ILE A 1 80 ? 8.467 5.299 -10.532 1.00 98.50 80 ILE A N 1
ATOM 549 C CA . ILE A 1 80 ? 7.525 5.470 -11.637 1.00 98.50 80 ILE A CA 1
ATOM 550 C C . ILE A 1 80 ? 6.615 6.646 -11.300 1.00 98.50 80 ILE A C 1
ATOM 552 O O . ILE A 1 80 ? 5.850 6.585 -10.342 1.00 98.50 80 ILE A O 1
ATOM 556 N N . GLU A 1 81 ? 6.705 7.709 -12.090 1.00 98.44 81 GLU A N 1
ATOM 557 C CA . GLU A 1 81 ? 5.958 8.951 -11.889 1.00 98.44 81 GLU A CA 1
ATOM 558 C C . GLU A 1 81 ? 5.073 9.228 -13.103 1.00 98.44 81 GLU A C 1
ATOM 560 O O . GLU A 1 81 ? 5.574 9.372 -14.216 1.00 98.44 81 GLU A O 1
ATOM 565 N N . ASN A 1 82 ? 3.760 9.330 -12.904 1.00 98.50 82 ASN A N 1
ATOM 566 C CA . ASN A 1 82 ? 2.814 9.704 -13.947 1.00 98.50 82 ASN A CA 1
ATOM 567 C C . ASN A 1 82 ? 2.032 10.948 -13.534 1.00 98.50 82 ASN A C 1
ATOM 569 O O . ASN A 1 82 ? 1.363 10.946 -12.506 1.00 98.50 82 ASN A O 1
ATOM 573 N N . ASN A 1 83 ? 2.017 11.964 -14.396 1.00 98.31 83 ASN A N 1
ATOM 574 C CA . ASN A 1 83 ? 1.231 13.186 -14.180 1.00 98.31 83 ASN A CA 1
ATOM 575 C C . ASN A 1 83 ? -0.092 13.164 -14.960 1.00 98.31 83 ASN A C 1
ATOM 577 O O . ASN A 1 83 ? -1.011 13.941 -14.695 1.00 98.31 83 ASN A O 1
ATOM 581 N N . THR A 1 84 ? -0.178 12.306 -15.980 1.00 97.56 84 THR A N 1
ATOM 582 C CA . THR A 1 84 ? -1.350 12.136 -16.847 1.00 97.56 84 THR A CA 1
ATOM 583 C C . THR A 1 84 ? -1.415 10.703 -17.381 1.00 97.56 84 THR A C 1
ATOM 585 O O . THR A 1 84 ? -0.469 9.928 -17.228 1.00 97.56 84 THR A O 1
ATOM 588 N N . GLY A 1 85 ? -2.512 10.369 -18.064 1.00 97.31 85 GLY A N 1
ATOM 589 C CA . GLY A 1 85 ? -2.657 9.110 -18.794 1.00 97.31 85 GLY A CA 1
ATOM 590 C C . GLY A 1 85 ? -3.036 7.927 -17.907 1.00 97.31 85 GLY A C 1
ATOM 591 O O . GLY A 1 85 ? -3.314 8.080 -16.720 1.00 97.31 85 GLY A O 1
ATOM 592 N N . THR A 1 86 ? -3.079 6.741 -18.512 1.00 98.12 86 THR A N 1
ATOM 593 C CA . THR A 1 86 ? -3.433 5.493 -17.826 1.00 98.12 86 THR A CA 1
ATOM 594 C C . THR A 1 86 ? -2.307 4.479 -17.943 1.00 98.12 86 THR A C 1
ATOM 596 O O . THR A 1 86 ? -1.804 4.249 -19.048 1.00 98.12 86 THR A O 1
ATOM 599 N N . SER A 1 87 ? -1.936 3.858 -16.825 1.00 98.12 87 SER A N 1
ATOM 600 C CA . SER A 1 87 ? -0.936 2.791 -16.778 1.00 98.12 87 SER A CA 1
ATOM 601 C C . SER A 1 87 ? -1.409 1.587 -15.970 1.00 98.12 87 SER A C 1
ATOM 603 O O . SER A 1 87 ? -2.088 1.728 -14.957 1.00 98.12 87 SER A O 1
ATOM 605 N N . ASN A 1 88 ? -1.022 0.402 -16.440 1.00 98.19 88 ASN A N 1
ATOM 606 C CA . ASN A 1 88 ? -1.187 -0.877 -15.761 1.00 98.19 88 ASN A CA 1
ATOM 607 C C . ASN A 1 88 ? 0.208 -1.439 -15.486 1.00 98.19 88 ASN A C 1
ATOM 609 O O . ASN A 1 88 ? 0.892 -1.855 -16.419 1.00 98.19 88 ASN A O 1
ATOM 613 N N . ILE A 1 89 ? 0.656 -1.403 -14.237 1.00 98.56 89 ILE A N 1
ATOM 614 C CA . ILE A 1 89 ? 2.022 -1.762 -13.852 1.00 98.56 89 ILE A CA 1
ATOM 615 C C . ILE A 1 89 ? 2.015 -3.088 -13.091 1.00 98.56 89 ILE A C 1
ATOM 617 O O . ILE A 1 89 ? 1.283 -3.246 -12.124 1.00 98.56 89 ILE A O 1
ATOM 621 N N . THR A 1 90 ? 2.854 -4.035 -13.481 1.00 98.25 90 THR A N 1
ATOM 622 C CA . THR A 1 90 ? 3.027 -5.309 -12.781 1.00 98.25 90 THR A CA 1
ATOM 623 C C . THR A 1 90 ? 4.482 -5.462 -12.378 1.00 98.25 90 THR A C 1
ATOM 625 O O . THR A 1 90 ? 5.368 -5.373 -13.227 1.00 98.25 90 THR A O 1
ATOM 628 N N . VAL A 1 91 ? 4.717 -5.688 -11.088 1.00 98.50 91 VAL A N 1
ATOM 629 C CA . VAL A 1 91 ? 6.033 -5.958 -10.510 1.00 98.50 91 VAL A CA 1
ATOM 630 C C . VAL A 1 91 ? 6.016 -7.342 -9.874 1.00 98.50 91 VAL A C 1
ATOM 632 O O . VAL A 1 91 ? 5.254 -7.579 -8.937 1.00 98.50 91 VAL A O 1
ATOM 635 N N . THR A 1 92 ? 6.849 -8.252 -10.364 1.00 98.25 92 THR A N 1
ATOM 636 C CA . THR A 1 92 ? 6.873 -9.647 -9.905 1.00 98.25 92 THR A CA 1
ATOM 637 C C . THR A 1 92 ? 8.286 -10.115 -9.614 1.00 98.25 92 THR A C 1
ATOM 639 O O . THR A 1 92 ? 9.243 -9.662 -10.248 1.00 98.25 92 THR A O 1
ATOM 642 N N . ASN A 1 93 ? 8.425 -11.014 -8.636 1.00 97.69 93 ASN A N 1
ATOM 643 C CA . ASN A 1 93 ? 9.662 -11.754 -8.351 1.00 97.69 93 ASN A CA 1
ATOM 644 C C . ASN A 1 93 ? 10.915 -10.869 -8.212 1.00 97.69 93 ASN A C 1
ATOM 646 O O . ASN A 1 93 ? 12.019 -11.276 -8.560 1.00 97.69 93 ASN A O 1
ATOM 650 N N . SER A 1 94 ? 10.749 -9.626 -7.759 1.00 98.56 94 SER A N 1
ATOM 651 C CA . SER A 1 94 ? 11.796 -8.607 -7.820 1.00 98.56 94 SER A CA 1
ATOM 652 C C . SER A 1 94 ? 12.381 -8.313 -6.443 1.00 98.56 94 SER A C 1
ATOM 654 O O . SER A 1 94 ? 11.701 -8.404 -5.425 1.00 98.56 94 SER A O 1
ATOM 656 N N . THR A 1 95 ? 13.655 -7.933 -6.401 1.00 98.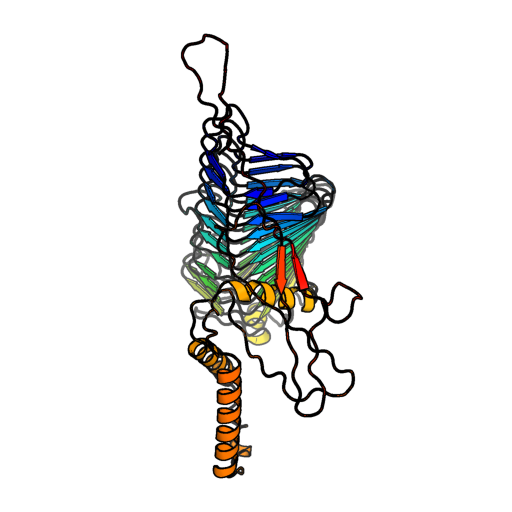44 95 THR A N 1
ATOM 657 C CA . THR A 1 95 ? 14.370 -7.553 -5.180 1.00 98.44 95 THR A CA 1
ATOM 658 C C . THR A 1 95 ? 14.761 -6.078 -5.212 1.00 98.44 95 THR A C 1
ATOM 660 O O . THR A 1 95 ? 15.485 -5.636 -6.106 1.00 98.44 95 THR A O 1
ATOM 663 N N . PHE A 1 96 ? 14.347 -5.332 -4.186 1.00 98.19 96 PHE A N 1
ATOM 664 C CA . PHE A 1 96 ? 14.688 -3.919 -3.993 1.00 98.19 96 PHE A CA 1
ATOM 665 C C . PHE A 1 96 ? 15.431 -3.743 -2.671 1.00 98.19 96 PHE A C 1
ATOM 667 O O . PHE A 1 96 ? 14.840 -3.872 -1.595 1.00 98.19 96 PHE A O 1
ATOM 674 N N . ASN A 1 97 ? 16.730 -3.452 -2.732 1.00 97.56 97 ASN A N 1
ATOM 675 C CA . ASN A 1 97 ? 17.593 -3.479 -1.551 1.00 97.56 97 ASN A CA 1
ATOM 676 C C . ASN A 1 97 ? 18.405 -2.187 -1.369 1.00 97.56 97 ASN A C 1
ATOM 678 O O . ASN A 1 97 ? 18.937 -1.633 -2.334 1.00 97.56 97 ASN A O 1
ATOM 682 N N . THR A 1 98 ? 18.514 -1.717 -0.125 1.00 94.81 98 THR A N 1
ATOM 683 C CA . THR A 1 98 ? 19.382 -0.603 0.295 1.00 94.81 98 THR A CA 1
ATOM 684 C C . THR A 1 98 ? 19.283 0.666 -0.566 1.00 94.81 98 THR A C 1
ATOM 686 O O . THR A 1 98 ? 20.311 1.206 -0.975 1.00 94.81 98 THR A O 1
ATOM 689 N N . ALA A 1 99 ? 18.077 1.164 -0.859 1.00 93.06 99 ALA A N 1
ATOM 690 C CA . ALA A 1 99 ? 17.926 2.525 -1.383 1.00 93.06 99 ALA A CA 1
ATOM 691 C C . ALA A 1 99 ? 18.508 3.539 -0.380 1.00 93.06 99 ALA A C 1
ATOM 693 O O . ALA A 1 99 ? 18.206 3.469 0.814 1.00 93.06 99 ALA A O 1
ATOM 694 N N . GLY A 1 100 ? 19.365 4.440 -0.859 1.00 88.44 100 GLY A N 1
ATOM 695 C CA . GLY A 1 100 ? 20.259 5.252 -0.038 1.00 88.44 100 GLY A CA 1
ATOM 696 C C . GLY A 1 100 ? 19.542 6.294 0.812 1.00 88.44 100 GLY A C 1
ATOM 697 O O . GLY A 1 100 ? 19.783 6.349 2.015 1.00 88.44 100 GLY A O 1
ATOM 698 N N . SER A 1 101 ? 18.648 7.101 0.237 1.00 88.88 101 SER A N 1
ATOM 699 C CA . SER A 1 101 ? 17.939 8.156 0.978 1.00 88.88 101 SER A CA 1
ATOM 700 C C . SER A 1 101 ? 16.430 7.961 1.079 1.00 88.88 101 SER A C 1
ATOM 702 O O . SER A 1 101 ? 15.818 8.577 1.947 1.00 88.88 101 SER A O 1
ATOM 704 N N . GLU A 1 102 ? 15.817 7.137 0.226 1.00 92.00 102 GLU A N 1
ATOM 705 C CA . GLU A 1 102 ? 14.359 7.145 0.071 1.00 92.00 102 GLU A CA 1
ATOM 706 C C . GLU A 1 102 ? 13.742 5.739 -0.002 1.00 92.00 102 GLU A C 1
ATOM 708 O O . GLU A 1 102 ? 13.710 5.033 1.010 1.00 92.00 102 GLU A O 1
ATOM 713 N N . VAL A 1 103 ? 13.193 5.359 -1.160 1.00 96.94 103 VAL A N 1
ATOM 714 C CA . VAL A 1 103 ? 12.203 4.284 -1.292 1.00 96.94 103 VAL A CA 1
ATOM 715 C C . VAL A 1 103 ? 12.740 3.112 -2.120 1.00 96.94 103 VAL A C 1
ATOM 717 O O . VAL A 1 103 ? 13.481 3.313 -3.085 1.00 96.94 103 VAL A O 1
ATOM 720 N N . GLY A 1 104 ? 12.352 1.882 -1.774 1.00 97.88 104 GLY A N 1
ATOM 721 C CA . GLY A 1 104 ? 12.570 0.713 -2.630 1.00 97.88 104 GLY A CA 1
ATOM 722 C C . GLY A 1 104 ? 11.811 0.835 -3.958 1.00 97.88 104 GLY A C 1
ATOM 723 O O . GLY A 1 104 ? 12.428 1.000 -5.007 1.00 97.88 104 GLY A O 1
ATOM 724 N N . LEU A 1 105 ? 10.481 0.816 -3.912 1.00 98.44 105 LEU A N 1
ATOM 725 C CA . LEU A 1 105 ? 9.606 1.075 -5.063 1.00 98.44 105 LEU A CA 1
ATOM 726 C C . LEU A 1 105 ? 8.674 2.255 -4.775 1.00 98.44 105 LEU A C 1
ATOM 728 O O . LEU A 1 105 ? 7.883 2.179 -3.840 1.00 98.44 105 LEU A O 1
ATOM 732 N N . ASP A 1 106 ? 8.755 3.313 -5.578 1.00 98.50 106 ASP A N 1
ATOM 733 C CA . ASP A 1 106 ? 7.941 4.525 -5.447 1.00 98.50 106 ASP A CA 1
ATOM 734 C C . ASP A 1 106 ? 7.047 4.708 -6.683 1.00 98.50 106 ASP A C 1
ATOM 736 O O . ASP A 1 106 ? 7.551 4.853 -7.802 1.00 98.50 106 ASP A O 1
ATOM 740 N N . ILE A 1 107 ? 5.728 4.670 -6.480 1.00 98.50 107 ILE A N 1
ATOM 741 C CA . ILE A 1 107 ? 4.709 4.884 -7.514 1.00 98.50 107 ILE A CA 1
ATOM 742 C C . ILE A 1 107 ? 3.991 6.205 -7.232 1.00 98.50 107 ILE A C 1
ATOM 744 O O . ILE A 1 107 ? 3.241 6.319 -6.261 1.00 98.50 107 ILE A O 1
ATOM 748 N N . LEU A 1 108 ? 4.193 7.196 -8.097 1.00 98.62 108 LEU A N 1
ATOM 749 C CA . LEU A 1 108 ? 3.621 8.534 -7.952 1.00 98.62 108 LEU A CA 1
ATOM 750 C C . LEU A 1 108 ? 2.573 8.789 -9.039 1.00 98.62 108 LEU A C 1
ATOM 752 O O . LEU A 1 108 ? 2.887 8.810 -10.230 1.00 98.62 108 LEU A O 1
ATOM 756 N N . GLY A 1 109 ? 1.329 8.992 -8.616 1.00 98.38 109 GLY A N 1
ATOM 757 C CA . GLY A 1 109 ? 0.242 9.528 -9.423 1.00 98.38 109 GLY A CA 1
ATOM 758 C C . GLY A 1 109 ? 0.037 10.995 -9.075 1.00 98.38 109 GLY A C 1
ATOM 759 O O . GLY A 1 109 ? -0.332 11.321 -7.953 1.00 98.38 109 GLY A O 1
ATOM 760 N N . LEU A 1 110 ? 0.276 11.873 -10.041 1.00 98.44 110 LEU A N 1
ATOM 761 C CA . LEU A 1 110 ? 0.104 13.320 -9.923 1.00 98.44 110 LEU A CA 1
ATOM 762 C C . LEU A 1 110 ? -0.926 13.798 -10.957 1.00 98.44 110 LEU A C 1
ATOM 764 O O . LEU A 1 110 ? -1.274 13.063 -11.891 1.00 98.44 110 LEU A O 1
ATOM 768 N N . GLY A 1 111 ? -1.389 15.044 -10.843 1.00 98.00 111 GLY A N 1
ATOM 769 C CA . GLY A 1 111 ? -2.245 15.685 -11.840 1.00 98.00 111 GLY A CA 1
ATOM 770 C C . GLY A 1 111 ? -3.545 14.927 -12.127 1.00 98.00 111 GLY A C 1
ATOM 771 O O . GLY A 1 111 ? -4.504 15.024 -11.375 1.00 98.00 111 GLY A O 1
ATOM 772 N N . THR A 1 112 ? -3.607 14.231 -13.266 1.00 98.19 112 THR A N 1
ATOM 773 C CA . THR A 1 112 ? -4.788 13.459 -13.724 1.00 98.19 112 THR A CA 1
ATOM 774 C C . THR A 1 112 ? -4.438 12.013 -14.087 1.00 98.19 112 THR A C 1
ATOM 776 O O . THR A 1 112 ? -5.135 11.372 -14.874 1.00 98.19 112 THR A O 1
ATOM 779 N N . ALA A 1 113 ? -3.316 11.499 -13.579 1.00 98.38 113 ALA A N 1
ATOM 780 C CA . ALA A 1 113 ? -2.899 10.130 -13.847 1.00 98.38 113 ALA A CA 1
ATOM 781 C C . ALA A 1 113 ? -3.886 9.103 -13.274 1.00 98.38 113 ALA A C 1
ATOM 783 O O . ALA A 1 113 ? -4.432 9.287 -12.191 1.00 98.38 113 ALA A O 1
ATOM 784 N N . ASN A 1 114 ? -4.072 7.995 -13.986 1.00 98.44 114 ASN A N 1
ATOM 785 C CA . ASN A 1 114 ? -4.820 6.831 -13.526 1.00 98.44 114 ASN A CA 1
ATOM 786 C C . ASN A 1 114 ? -3.907 5.600 -13.569 1.00 98.44 114 ASN A C 1
ATOM 788 O O . ASN A 1 114 ? -3.611 5.075 -14.642 1.00 98.44 114 ASN A O 1
ATOM 792 N N . ILE A 1 115 ? -3.426 5.165 -12.412 1.00 98.50 115 ILE A N 1
ATOM 793 C CA . ILE A 1 115 ? -2.454 4.081 -12.289 1.00 98.50 115 ILE A CA 1
ATOM 794 C C . ILE A 1 115 ? -3.138 2.888 -11.636 1.00 98.50 115 ILE A C 1
ATOM 796 O O . ILE A 1 115 ? -3.616 2.974 -10.511 1.00 98.50 115 ILE A O 1
ATOM 800 N N . THR A 1 116 ? -3.125 1.741 -12.300 1.00 98.50 116 THR A N 1
ATOM 801 C CA . THR A 1 116 ? -3.355 0.452 -11.643 1.00 98.50 116 THR A CA 1
ATOM 802 C C . THR A 1 116 ? -2.018 -0.252 -11.521 1.00 98.50 116 THR A C 1
ATOM 804 O O . THR A 1 116 ? -1.298 -0.353 -12.514 1.00 98.50 116 THR A O 1
ATOM 807 N N . PHE A 1 117 ? -1.658 -0.745 -10.337 1.00 98.50 117 PHE A N 1
ATOM 808 C CA . PHE A 1 117 ? -0.446 -1.538 -10.193 1.00 98.50 117 PHE A CA 1
ATOM 809 C C . PHE A 1 117 ? -0.608 -2.756 -9.287 1.00 98.50 117 PHE A C 1
ATOM 811 O O . PHE A 1 117 ? -1.375 -2.740 -8.323 1.00 98.50 117 PHE A O 1
ATOM 818 N N . SER A 1 118 ? 0.145 -3.810 -9.595 1.00 98.38 118 SER A N 1
ATOM 819 C CA . SER A 1 118 ? 0.293 -5.002 -8.769 1.00 98.38 118 SER A CA 1
ATOM 820 C C . SER A 1 118 ? 1.759 -5.262 -8.425 1.00 98.38 118 SER A C 1
ATOM 822 O O . SER A 1 118 ? 2.640 -5.100 -9.268 1.00 98.38 118 SER A O 1
ATOM 824 N N . VAL A 1 119 ? 2.016 -5.667 -7.182 1.00 98.50 119 VAL A N 1
ATOM 825 C CA . VAL A 1 119 ? 3.327 -6.108 -6.694 1.00 98.50 119 VAL A CA 1
ATOM 826 C C . VAL A 1 119 ? 3.158 -7.455 -6.008 1.00 98.50 119 VAL A C 1
ATOM 828 O O . VAL A 1 119 ? 2.443 -7.537 -5.001 1.00 98.50 119 VAL A O 1
ATOM 831 N N . SER A 1 120 ? 3.807 -8.495 -6.529 1.00 98.19 120 SER A N 1
ATOM 832 C CA . SER A 1 120 ? 3.758 -9.829 -5.930 1.00 98.19 120 SER A CA 1
ATOM 833 C C . SER A 1 120 ? 5.068 -10.606 -5.994 1.00 98.19 120 SER A C 1
ATOM 835 O O . SER A 1 120 ? 5.969 -10.292 -6.777 1.00 98.19 120 SER A O 1
ATOM 837 N N . GLY A 1 121 ? 5.217 -11.578 -5.086 1.00 97.12 121 GLY A N 1
ATOM 838 C CA . GLY A 1 121 ? 6.398 -12.447 -4.992 1.00 97.12 121 GLY A CA 1
ATOM 839 C C . GLY A 1 121 ? 7.724 -11.697 -4.818 1.00 97.12 121 GLY A C 1
ATOM 840 O O . GLY A 1 121 ? 8.783 -12.240 -5.112 1.00 97.12 121 GLY A O 1
ATOM 841 N N . SER A 1 122 ? 7.678 -10.427 -4.412 1.00 98.62 122 SER A N 1
ATOM 842 C CA . SER A 1 122 ? 8.832 -9.534 -4.398 1.00 98.62 122 SER A CA 1
ATOM 843 C C . SER A 1 122 ? 9.347 -9.322 -2.979 1.00 98.62 122 SER A C 1
ATOM 845 O O . SER A 1 122 ? 8.630 -9.495 -1.988 1.00 98.62 122 SER A O 1
ATOM 847 N N . SER A 1 123 ? 10.606 -8.911 -2.883 1.00 98.50 123 SER A N 1
ATOM 848 C CA . SER A 1 123 ? 11.287 -8.717 -1.614 1.00 98.50 123 SER A CA 1
ATOM 849 C C . SER A 1 123 ? 11.911 -7.336 -1.506 1.00 98.50 123 SER A C 1
ATOM 851 O O . SER A 1 123 ? 12.633 -6.870 -2.392 1.00 98.50 123 SER A O 1
ATOM 853 N N . PHE A 1 124 ? 11.676 -6.691 -0.372 1.00 98.25 124 PHE A N 1
ATOM 854 C CA . PHE A 1 124 ? 12.170 -5.359 -0.081 1.00 98.25 124 PHE A CA 1
ATOM 855 C C . PHE A 1 124 ? 13.011 -5.388 1.185 1.00 98.25 124 PHE A C 1
ATOM 857 O O . PHE A 1 124 ? 12.510 -5.729 2.256 1.00 98.25 124 PHE A O 1
ATOM 864 N N . TYR A 1 125 ? 14.282 -5.016 1.068 1.00 97.31 125 TYR A N 1
ATOM 865 C CA . TYR A 1 125 ? 15.236 -5.133 2.162 1.00 97.31 125 TYR A CA 1
ATOM 866 C C . TYR A 1 125 ? 15.900 -3.796 2.453 1.00 97.31 125 TYR A C 1
ATOM 868 O O . TYR A 1 125 ? 16.579 -3.222 1.603 1.00 97.31 125 TYR A O 1
ATOM 876 N N . ARG A 1 126 ? 15.765 -3.329 3.696 1.00 95.62 126 ARG A N 1
ATOM 877 C CA . ARG A 1 126 ? 16.616 -2.294 4.300 1.00 95.62 126 ARG A CA 1
ATOM 878 C C . ARG A 1 126 ? 16.746 -1.018 3.461 1.00 95.62 126 ARG A C 1
ATOM 880 O O . ARG A 1 126 ? 17.772 -0.341 3.532 1.00 95.62 126 ARG A O 1
ATOM 887 N N . ASN A 1 127 ? 15.722 -0.673 2.680 1.00 96.06 127 ASN A N 1
ATOM 888 C CA . ASN A 1 127 ? 15.624 0.648 2.059 1.00 96.06 127 ASN A CA 1
ATOM 889 C C . ASN A 1 127 ? 15.536 1.691 3.180 1.00 96.06 127 ASN A C 1
ATOM 891 O O . ASN A 1 127 ? 14.906 1.398 4.191 1.00 96.06 127 ASN A O 1
ATOM 895 N N . ASN A 1 128 ? 16.186 2.850 3.050 1.00 94.94 128 ASN A N 1
ATOM 896 C CA . ASN A 1 128 ? 16.375 3.777 4.174 1.00 94.94 128 ASN A CA 1
ATOM 897 C C . ASN A 1 128 ? 15.027 4.291 4.732 1.00 94.94 128 ASN A C 1
ATOM 899 O O . ASN A 1 128 ? 14.742 4.118 5.915 1.00 94.94 128 ASN A O 1
ATOM 903 N N . SER A 1 129 ? 14.146 4.828 3.883 1.00 95.75 129 SER A N 1
ATOM 904 C CA . SER A 1 129 ? 12.892 5.457 4.325 1.00 95.75 129 SER A CA 1
ATOM 905 C C . SER A 1 129 ? 11.676 4.537 4.209 1.00 95.75 129 SER A C 1
ATOM 907 O O . SER A 1 129 ? 11.046 4.212 5.205 1.00 95.75 129 SER A O 1
ATOM 909 N N . VAL A 1 130 ? 11.339 4.064 3.011 1.00 97.25 130 VAL A N 1
ATOM 910 C CA . VAL A 1 130 ? 10.131 3.246 2.802 1.00 97.25 130 VAL A CA 1
ATOM 911 C C . VAL A 1 130 ? 10.470 2.069 1.902 1.00 97.25 130 VAL A C 1
ATOM 913 O O . VAL A 1 130 ? 11.272 2.199 0.977 1.00 97.25 130 VAL A O 1
ATOM 916 N N . GLN A 1 131 ? 9.899 0.896 2.156 1.00 97.81 131 GLN A N 1
ATOM 917 C CA . GLN A 1 131 ? 10.119 -0.238 1.263 1.00 97.81 131 GLN A CA 1
ATOM 918 C C . GLN A 1 131 ? 9.320 -0.071 -0.036 1.00 97.81 131 GLN A C 1
ATOM 920 O O . GLN A 1 131 ? 9.906 -0.081 -1.118 1.00 97.81 131 GLN A O 1
ATOM 925 N N . LEU A 1 132 ? 8.013 0.166 0.076 1.00 98.44 132 LEU A N 1
ATOM 926 C CA . LEU A 1 132 ? 7.118 0.441 -1.046 1.00 98.44 132 LEU A CA 1
ATOM 927 C C . LEU A 1 132 ? 6.228 1.640 -0.724 1.00 98.44 132 LEU A C 1
ATOM 929 O O . LEU A 1 132 ? 5.576 1.658 0.319 1.00 98.44 132 LEU A O 1
ATOM 933 N N . LYS A 1 133 ? 6.175 2.611 -1.635 1.00 98.44 133 LYS A N 1
ATOM 934 C CA . LYS A 1 133 ? 5.314 3.787 -1.535 1.00 98.44 133 LYS A CA 1
ATOM 935 C C . LYS A 1 133 ? 4.389 3.907 -2.745 1.00 98.44 133 LYS A C 1
ATOM 937 O O . LYS A 1 133 ? 4.820 3.701 -3.880 1.00 98.44 133 LYS A O 1
ATOM 942 N N . ALA A 1 134 ? 3.138 4.280 -2.495 1.00 98.50 134 ALA A N 1
ATOM 943 C CA . ALA A 1 134 ? 2.220 4.763 -3.520 1.00 98.50 134 ALA A CA 1
ATOM 944 C C . ALA A 1 134 ? 1.573 6.079 -3.075 1.00 98.50 134 ALA A C 1
ATOM 946 O O . ALA A 1 134 ? 1.031 6.154 -1.972 1.00 98.50 134 ALA A O 1
ATOM 947 N N . LEU A 1 135 ? 1.625 7.102 -3.928 1.00 98.62 135 LEU A N 1
ATOM 948 C CA . LEU A 1 135 ? 1.066 8.430 -3.663 1.00 98.62 135 LEU A CA 1
ATOM 949 C C . LEU A 1 135 ? 0.101 8.838 -4.775 1.00 98.62 135 LEU A C 1
ATOM 951 O O . LEU A 1 135 ? 0.529 8.985 -5.916 1.00 98.62 135 LEU A O 1
ATOM 955 N N . ALA A 1 136 ? -1.168 9.051 -4.428 1.00 98.50 136 ALA A N 1
ATOM 956 C CA . ALA A 1 136 ? -2.156 9.715 -5.271 1.00 98.50 136 ALA A CA 1
ATOM 957 C C . ALA A 1 136 ? -2.316 11.177 -4.821 1.00 98.50 136 ALA A C 1
ATOM 959 O O . ALA A 1 136 ? -2.839 11.440 -3.741 1.00 98.50 136 ALA A O 1
ATOM 960 N N . GLU A 1 137 ? -1.864 12.119 -5.640 1.00 98.25 137 GLU A N 1
ATOM 961 C CA . GLU A 1 137 ? -1.938 13.570 -5.414 1.00 98.25 137 GLU A CA 1
ATOM 962 C C . GLU A 1 137 ? -2.737 14.257 -6.536 1.00 98.25 137 GLU A C 1
ATOM 964 O O . GLU A 1 137 ? -2.986 13.662 -7.593 1.00 98.25 137 GLU A O 1
ATOM 969 N N . ASP A 1 138 ? -3.172 15.499 -6.309 1.00 97.25 138 ASP A N 1
ATOM 970 C CA . ASP A 1 138 ? -4.069 16.252 -7.195 1.00 97.25 138 ASP A CA 1
ATOM 971 C C . ASP A 1 138 ? -5.333 15.457 -7.555 1.00 97.25 138 ASP A C 1
ATOM 973 O O . ASP A 1 138 ? -5.992 14.941 -6.672 1.00 97.25 138 ASP A O 1
ATOM 977 N N . ASN A 1 139 ? -5.731 15.359 -8.825 1.00 97.44 139 ASN A N 1
ATOM 978 C CA . ASN A 1 139 ? -6.891 14.585 -9.281 1.00 97.44 139 ASN A CA 1
ATOM 979 C C . ASN A 1 139 ? -6.482 13.191 -9.790 1.00 97.44 139 ASN A C 1
ATOM 981 O O . ASN A 1 139 ? -7.152 12.624 -10.660 1.00 97.44 139 ASN A O 1
ATOM 985 N N . SER A 1 140 ? -5.350 12.654 -9.329 1.00 98.50 140 SER A N 1
ATOM 986 C CA . SER A 1 140 ? -4.904 11.329 -9.750 1.00 98.50 140 SER A CA 1
ATOM 987 C C . SER A 1 140 ? -5.701 10.214 -9.069 1.00 98.50 140 SER A C 1
ATOM 989 O O . SER A 1 140 ? -6.323 10.383 -8.017 1.00 98.50 140 SER A O 1
ATOM 991 N N . THR A 1 141 ? -5.697 9.040 -9.693 1.00 98.56 141 THR A N 1
ATOM 992 C CA . THR A 1 141 ? -6.265 7.812 -9.142 1.00 98.56 141 THR A CA 1
ATOM 993 C C . THR A 1 141 ? -5.211 6.715 -9.138 1.00 98.56 141 THR A C 1
ATOM 995 O O . THR A 1 141 ? -4.572 6.468 -10.161 1.00 98.56 141 THR A O 1
ATOM 998 N N . ILE A 1 142 ? -5.058 6.029 -8.007 1.00 98.62 142 ILE A N 1
ATOM 999 C CA . ILE A 1 142 ? -4.232 4.827 -7.879 1.00 98.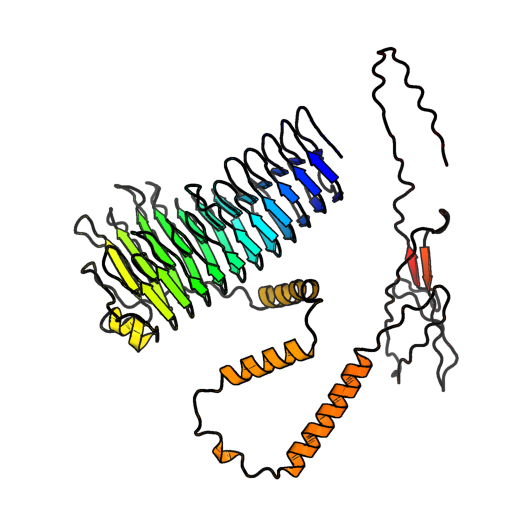62 142 ILE A CA 1
ATOM 1000 C C . ILE A 1 142 ? -5.094 3.647 -7.427 1.00 98.62 142 ILE A C 1
ATOM 1002 O O . ILE A 1 142 ? -5.871 3.760 -6.482 1.00 98.62 142 ILE A O 1
ATOM 1006 N N . ASN A 1 143 ? -4.922 2.495 -8.073 1.00 98.38 143 ASN A N 1
ATOM 1007 C CA . ASN A 1 143 ? -5.443 1.201 -7.642 1.00 98.38 143 ASN A CA 1
ATOM 1008 C C . ASN A 1 143 ? -4.282 0.224 -7.411 1.00 98.38 143 ASN A C 1
ATOM 1010 O O . ASN A 1 143 ? -3.647 -0.226 -8.364 1.00 98.38 143 ASN A O 1
ATOM 1014 N N . ALA A 1 144 ? -3.989 -0.078 -6.147 1.00 98.25 144 ALA A N 1
ATOM 1015 C CA . ALA A 1 144 ? -2.825 -0.849 -5.723 1.00 98.25 144 ALA A CA 1
ATOM 1016 C C . ALA A 1 144 ? -3.199 -2.270 -5.270 1.00 98.25 144 ALA A C 1
ATOM 1018 O O . ALA A 1 144 ? -4.033 -2.454 -4.387 1.00 98.25 144 ALA A O 1
ATOM 1019 N N . THR A 1 145 ? -2.530 -3.296 -5.795 1.00 98.12 145 THR A N 1
ATOM 1020 C CA . THR A 1 145 ? -2.553 -4.661 -5.239 1.00 98.12 145 THR A CA 1
ATOM 1021 C C . THR A 1 145 ? -1.154 -5.053 -4.775 1.00 98.12 145 THR A C 1
ATOM 1023 O O . THR A 1 145 ? -0.238 -5.125 -5.583 1.00 98.12 145 THR A O 1
ATOM 1026 N N . ILE A 1 146 ? -0.969 -5.331 -3.488 1.00 98.38 146 ILE A N 1
ATOM 1027 C CA . ILE A 1 146 ? 0.326 -5.686 -2.895 1.00 98.38 146 ILE A CA 1
ATOM 1028 C C . ILE A 1 146 ? 0.147 -7.021 -2.176 1.00 98.38 146 ILE A C 1
ATOM 1030 O O . ILE A 1 146 ? -0.438 -7.061 -1.090 1.00 98.38 146 ILE A O 1
ATOM 1034 N N . THR A 1 147 ? 0.608 -8.119 -2.778 1.00 98.19 147 THR A N 1
ATOM 1035 C CA . THR A 1 147 ? 0.341 -9.461 -2.243 1.00 98.19 147 THR A CA 1
ATOM 1036 C C . THR A 1 147 ? 1.526 -10.415 -2.272 1.00 98.19 147 THR A C 1
ATOM 1038 O O . THR A 1 147 ? 2.312 -10.399 -3.209 1.00 98.19 147 THR A O 1
ATOM 1041 N N . GLY A 1 148 ? 1.673 -11.257 -1.247 1.00 97.25 148 GLY A N 1
ATOM 1042 C CA . GLY A 1 148 ? 2.705 -12.300 -1.239 1.00 97.25 148 GLY A CA 1
ATOM 1043 C C . GLY A 1 148 ? 4.143 -11.768 -1.233 1.00 97.25 148 GLY A C 1
ATOM 1044 O O . GLY A 1 148 ? 5.037 -12.426 -1.760 1.00 97.25 148 GLY A O 1
ATOM 1045 N N . ASN A 1 149 ? 4.379 -10.570 -0.691 1.00 98.56 149 ASN A N 1
ATOM 1046 C CA . ASN A 1 149 ? 5.705 -9.952 -0.637 1.00 98.56 149 ASN A CA 1
ATOM 1047 C C . ASN A 1 149 ? 6.360 -10.110 0.739 1.00 98.56 149 ASN A C 1
ATOM 1049 O O . ASN A 1 149 ? 5.688 -10.287 1.761 1.00 98.56 149 ASN A O 1
ATOM 1053 N N . THR A 1 150 ? 7.685 -9.970 0.769 1.00 98.19 150 THR A N 1
ATOM 1054 C CA . THR A 1 150 ? 8.467 -9.876 2.009 1.00 98.19 150 THR A CA 1
ATOM 1055 C C . THR A 1 150 ? 9.040 -8.475 2.170 1.00 98.19 150 THR A C 1
ATOM 1057 O O . THR A 1 150 ? 9.745 -7.977 1.296 1.00 98.19 150 THR A O 1
ATOM 1060 N N . PHE A 1 151 ? 8.790 -7.855 3.319 1.00 98.25 151 PHE A N 1
ATOM 1061 C CA . PHE A 1 151 ? 9.325 -6.549 3.677 1.00 98.25 151 PHE A CA 1
ATOM 1062 C C . PHE A 1 151 ? 10.209 -6.681 4.922 1.00 98.25 151 PHE A C 1
ATOM 1064 O O . PHE A 1 151 ? 9.738 -7.091 5.981 1.00 98.25 151 PHE A O 1
ATOM 1071 N N . GLU A 1 152 ? 11.481 -6.305 4.823 1.00 97.12 152 GLU A N 1
ATOM 1072 C CA . GLU A 1 152 ? 12.410 -6.228 5.954 1.00 97.12 152 GLU A CA 1
ATOM 1073 C C . GLU A 1 152 ? 12.909 -4.800 6.127 1.00 97.12 152 GLU A C 1
ATOM 1075 O O . GLU A 1 152 ? 13.614 -4.250 5.274 1.00 97.12 152 GLU A O 1
ATOM 1080 N N . GLY A 1 153 ? 12.559 -4.207 7.264 1.00 94.19 153 GLY A N 1
ATOM 1081 C CA . GLY A 1 153 ? 13.041 -2.896 7.644 1.00 94.19 153 GLY A CA 1
ATOM 1082 C C . GLY A 1 153 ? 14.502 -2.885 8.081 1.00 94.19 153 GLY A C 1
ATOM 1083 O O . GLY A 1 153 ? 15.112 -3.908 8.388 1.00 94.19 153 GLY A O 1
ATOM 1084 N N . ASN A 1 154 ? 15.077 -1.686 8.149 1.00 90.56 154 ASN A N 1
ATOM 1085 C CA . ASN A 1 154 ? 16.302 -1.457 8.902 1.00 90.56 154 ASN A CA 1
ATOM 1086 C C . ASN A 1 154 ? 15.934 -0.848 10.265 1.00 90.56 154 ASN A C 1
ATOM 1088 O O . ASN A 1 154 ? 15.699 0.362 10.340 1.00 90.56 154 ASN A O 1
ATOM 1092 N N . PRO A 1 155 ? 15.925 -1.632 11.359 1.00 86.50 155 PRO A N 1
ATOM 1093 C CA . PRO A 1 155 ? 15.513 -1.137 12.671 1.00 86.50 155 PRO A CA 1
ATOM 1094 C C . PRO A 1 155 ? 16.451 -0.058 13.238 1.00 86.50 155 PRO A C 1
ATOM 1096 O O . PRO A 1 155 ? 16.097 0.602 14.211 1.00 86.50 155 PRO A O 1
ATOM 1099 N N . ALA A 1 156 ? 17.633 0.159 12.647 1.00 89.12 156 ALA A N 1
ATOM 1100 C CA . ALA A 1 156 ? 18.531 1.244 13.038 1.00 89.12 156 ALA A CA 1
ATOM 1101 C C . ALA A 1 156 ? 18.126 2.610 12.447 1.00 89.12 156 ALA A C 1
ATOM 1103 O O . ALA A 1 156 ? 18.530 3.653 12.963 1.00 89.12 156 ALA A O 1
ATOM 1104 N N . VAL A 1 157 ? 17.313 2.643 11.389 1.00 90.06 157 VAL A N 1
ATOM 1105 C CA . VAL A 1 157 ? 17.038 3.854 10.602 1.00 90.06 157 VAL A CA 1
ATOM 1106 C C . VAL A 1 157 ? 15.676 4.454 10.940 1.00 90.06 157 VAL A C 1
ATOM 1108 O O . VAL A 1 157 ? 14.661 3.767 10.906 1.00 90.06 157 VAL A O 1
ATOM 1111 N N . THR A 1 158 ? 15.641 5.752 11.264 1.00 88.06 158 THR A N 1
ATOM 1112 C CA . THR A 1 158 ? 14.396 6.485 11.575 1.00 88.06 158 THR A CA 1
ATOM 1113 C C . THR A 1 158 ? 13.514 6.626 10.336 1.00 88.06 158 THR A C 1
ATOM 1115 O O . THR A 1 158 ? 14.027 6.883 9.255 1.00 88.06 158 THR A O 1
ATOM 1118 N N . GLY A 1 159 ? 12.192 6.531 10.507 1.00 85.75 159 GLY A N 1
ATOM 1119 C CA . GLY A 1 159 ? 11.223 6.714 9.417 1.00 85.75 159 GLY A CA 1
ATOM 1120 C C . GLY A 1 159 ? 11.028 5.476 8.545 1.00 85.75 159 GLY A C 1
ATOM 1121 O O . GLY A 1 159 ? 10.171 5.487 7.671 1.00 85.75 159 GLY A O 1
ATOM 1122 N N . ASN A 1 160 ? 11.771 4.403 8.831 1.00 92.56 160 ASN A N 1
ATOM 1123 C CA . ASN A 1 160 ? 11.747 3.168 8.074 1.00 92.56 160 ASN A CA 1
ATOM 1124 C C . ASN A 1 160 ? 10.383 2.461 8.142 1.00 92.56 160 ASN A C 1
ATOM 1126 O O . ASN A 1 160 ? 10.104 1.787 9.138 1.00 92.56 160 ASN A O 1
ATOM 1130 N N . SER A 1 161 ? 9.568 2.626 7.100 1.00 96.50 161 SER A N 1
ATOM 1131 C CA . SER A 1 161 ? 8.240 2.018 6.972 1.00 96.50 161 SER A CA 1
ATOM 1132 C C . SER A 1 161 ? 8.238 0.886 5.945 1.00 96.50 161 SER A C 1
ATOM 1134 O O . SER A 1 161 ? 9.044 0.886 5.009 1.00 96.50 161 SER A O 1
ATOM 1136 N N . GLY A 1 162 ? 7.343 -0.087 6.112 1.00 97.75 162 GLY A N 1
ATOM 1137 C CA . GLY A 1 162 ? 7.137 -1.159 5.139 1.00 97.75 162 GLY A CA 1
ATOM 1138 C C . GLY A 1 162 ? 6.424 -0.629 3.899 1.00 97.75 162 GLY A C 1
ATOM 1139 O O . GLY A 1 162 ? 7.055 -0.252 2.912 1.00 97.75 162 GLY A O 1
ATOM 1140 N N . VAL A 1 163 ? 5.101 -0.570 3.975 1.00 98.25 163 VAL A N 1
ATOM 1141 C CA . VAL A 1 163 ? 4.230 -0.061 2.913 1.00 98.25 163 VAL A CA 1
ATOM 1142 C C . VAL A 1 163 ? 3.657 1.292 3.331 1.00 98.25 163 VAL A C 1
ATOM 1144 O O . VAL A 1 163 ? 3.083 1.397 4.412 1.00 98.25 163 VAL A O 1
ATOM 1147 N N . ASP A 1 164 ? 3.800 2.309 2.482 1.00 98.38 164 ASP A N 1
ATOM 1148 C CA . ASP A 1 164 ? 3.246 3.653 2.688 1.00 98.38 164 ASP A CA 1
ATOM 1149 C C . ASP A 1 164 ? 2.282 4.016 1.551 1.00 98.38 164 ASP A C 1
ATOM 1151 O O . ASP A 1 164 ? 2.673 4.130 0.387 1.00 98.38 164 ASP A O 1
ATOM 1155 N N . LEU A 1 165 ? 1.003 4.148 1.886 1.00 98.44 165 LEU A N 1
ATOM 1156 C CA . LEU A 1 165 ? -0.087 4.372 0.946 1.00 98.44 165 LEU A CA 1
ATOM 1157 C C . LEU A 1 165 ? -0.746 5.713 1.240 1.00 98.44 165 LEU A C 1
ATOM 1159 O O . LEU A 1 165 ? -1.351 5.896 2.295 1.00 98.44 165 LEU A O 1
ATOM 1163 N N . VAL A 1 166 ? -0.640 6.652 0.307 1.00 98.62 166 VAL A N 1
ATOM 1164 C CA . VAL A 1 166 ? -0.990 8.047 0.563 1.00 98.62 166 VAL A CA 1
ATOM 1165 C C . VAL A 1 166 ? -1.945 8.576 -0.505 1.00 98.62 166 VAL A C 1
ATOM 1167 O O . VAL A 1 166 ? -1.695 8.428 -1.699 1.00 98.62 166 VAL A O 1
ATOM 1170 N N . ALA A 1 167 ? -3.021 9.226 -0.066 1.00 98.25 167 ALA A N 1
ATOM 1171 C CA . ALA A 1 167 ? -3.893 10.061 -0.883 1.00 98.25 167 ALA A CA 1
ATOM 1172 C C . ALA A 1 167 ? -3.875 11.494 -0.334 1.00 98.25 167 ALA A C 1
ATOM 1174 O O . ALA A 1 167 ? -4.221 11.714 0.826 1.00 98.25 167 ALA A O 1
ATOM 1175 N N . VAL A 1 168 ? -3.481 12.470 -1.146 1.00 97.75 168 VAL A N 1
ATOM 1176 C CA . VAL A 1 168 ? -3.462 13.889 -0.761 1.00 97.75 168 VAL A CA 1
ATOM 1177 C C . VAL A 1 168 ? -4.303 14.733 -1.716 1.00 97.75 168 VAL A C 1
ATOM 1179 O O . VAL A 1 168 ? -4.601 14.306 -2.830 1.00 97.75 168 VAL A O 1
ATOM 1182 N N . ASP A 1 169 ? -4.683 15.931 -1.282 1.00 95.69 169 ASP A N 1
ATOM 1183 C CA . ASP A 1 169 ? -5.463 16.908 -2.047 1.00 95.69 169 ASP A CA 1
ATOM 1184 C C . ASP A 1 169 ? -6.789 16.354 -2.574 1.00 95.69 169 ASP A C 1
ATOM 1186 O O . ASP A 1 169 ? -7.716 16.157 -1.806 1.00 95.69 169 ASP A O 1
ATOM 1190 N N . THR A 1 170 ? -6.925 16.073 -3.865 1.00 96.94 170 THR A N 1
ATOM 1191 C CA . THR A 1 170 ? -8.142 15.460 -4.437 1.00 96.94 170 THR A CA 1
ATOM 1192 C C . THR A 1 170 ? -7.901 14.013 -4.884 1.00 96.94 170 THR A C 1
ATOM 1194 O O . THR A 1 170 ? -8.705 13.431 -5.616 1.00 96.94 170 THR A O 1
ATOM 1197 N N . GLY A 1 171 ? -6.769 13.439 -4.463 1.00 98.12 171 GLY A N 1
ATOM 1198 C CA . GLY A 1 171 ? -6.265 12.158 -4.922 1.00 98.12 171 GLY A CA 1
ATOM 1199 C C . GLY A 1 171 ? -7.152 11.026 -4.437 1.00 98.12 171 GLY A C 1
ATOM 1200 O O . GLY A 1 171 ? -7.684 11.053 -3.324 1.00 98.12 171 GLY A O 1
ATOM 1201 N N . THR A 1 172 ? -7.326 10.014 -5.282 1.00 98.38 172 THR A N 1
ATOM 1202 C CA . THR A 1 172 ? -8.117 8.826 -4.952 1.00 98.38 172 THR A CA 1
ATOM 1203 C C . THR A 1 172 ? -7.232 7.594 -4.941 1.00 98.38 172 THR A C 1
ATOM 1205 O O . THR A 1 172 ? -6.611 7.248 -5.944 1.00 98.38 172 THR A O 1
ATOM 1208 N N . LEU A 1 173 ? -7.208 6.889 -3.818 1.00 98.44 173 LEU A N 1
ATOM 1209 C CA . LEU A 1 173 ? -6.467 5.651 -3.654 1.00 98.44 173 LEU A CA 1
ATOM 1210 C C . LEU A 1 173 ? -7.426 4.493 -3.366 1.00 98.44 173 LEU A C 1
ATOM 1212 O O . LEU A 1 173 ? -8.193 4.516 -2.408 1.00 98.44 173 LEU A O 1
ATOM 1216 N N . THR A 1 174 ? -7.322 3.427 -4.148 1.00 98.19 174 THR A N 1
ATOM 1217 C CA . THR A 1 174 ? -7.885 2.119 -3.808 1.00 98.19 174 THR A CA 1
ATOM 1218 C C . THR A 1 174 ? -6.768 1.111 -3.603 1.00 98.19 174 THR A C 1
ATOM 1220 O O . THR A 1 174 ? -5.746 1.185 -4.287 1.00 98.19 174 THR A O 1
ATOM 1223 N N . PHE A 1 175 ? -6.904 0.205 -2.634 1.00 98.25 175 PHE A N 1
ATOM 1224 C CA . PHE A 1 175 ? -5.808 -0.712 -2.318 1.00 98.25 175 PHE A CA 1
ATOM 1225 C C . PHE A 1 175 ? -6.243 -2.078 -1.781 1.00 98.25 175 PHE A C 1
ATOM 1227 O O . PHE A 1 175 ? -7.305 -2.252 -1.186 1.00 98.25 175 PHE A O 1
ATOM 1234 N N . THR A 1 176 ? -5.373 -3.065 -1.961 1.00 98.00 176 THR A N 1
ATOM 1235 C CA . THR A 1 176 ? -5.395 -4.353 -1.264 1.00 98.00 176 THR A CA 1
ATOM 1236 C C . THR A 1 176 ? -3.969 -4.713 -0.871 1.00 98.00 176 THR A C 1
ATOM 1238 O O . THR A 1 176 ? -3.101 -4.817 -1.735 1.00 98.00 176 THR A O 1
ATOM 1241 N N . VAL A 1 177 ? -3.729 -4.901 0.425 1.00 98.25 177 VAL A N 1
ATOM 1242 C CA . VAL A 1 177 ? -2.452 -5.357 0.985 1.00 98.25 177 VAL A CA 1
ATOM 1243 C C . VAL A 1 177 ? -2.700 -6.690 1.674 1.00 98.25 177 VAL A C 1
ATOM 1245 O O . VAL A 1 177 ? -3.298 -6.718 2.750 1.00 98.25 177 VAL A O 1
ATOM 1248 N N . SER A 1 178 ? -2.297 -7.803 1.060 1.00 98.31 178 SER A N 1
ATOM 1249 C CA . SER A 1 178 ? -2.653 -9.127 1.578 1.00 98.31 178 SER A CA 1
ATOM 1250 C C . SER A 1 178 ? -1.555 -10.174 1.532 1.00 98.31 178 SER A C 1
ATOM 1252 O O . SER A 1 178 ? -0.723 -10.173 0.636 1.00 98.31 178 SER A O 1
ATOM 1254 N N . ASN A 1 179 ? -1.566 -11.118 2.474 1.00 97.81 179 ASN A N 1
ATOM 1255 C CA . ASN A 1 179 ? -0.629 -12.251 2.490 1.00 97.81 179 ASN A CA 1
ATOM 1256 C C . ASN A 1 179 ? 0.856 -11.834 2.454 1.00 97.81 179 ASN A C 1
ATOM 1258 O O . ASN A 1 179 ? 1.694 -12.565 1.931 1.00 97.81 179 ASN A O 1
ATOM 1262 N N . ASN A 1 180 ? 1.200 -10.648 2.964 1.00 98.50 180 ASN A N 1
ATOM 1263 C CA . ASN A 1 180 ? 2.587 -10.193 3.020 1.00 98.50 180 ASN A CA 1
ATOM 1264 C C . ASN A 1 180 ? 3.214 -10.533 4.376 1.00 98.50 180 ASN A C 1
ATOM 1266 O O . ASN A 1 180 ? 2.527 -10.615 5.398 1.00 98.50 180 ASN A O 1
ATOM 1270 N N . THR A 1 181 ? 4.538 -10.676 4.388 1.00 98.12 181 THR A N 1
ATOM 1271 C CA . THR A 1 181 ? 5.333 -10.843 5.608 1.00 98.12 181 THR A CA 1
ATOM 1272 C C . THR A 1 181 ? 6.154 -9.588 5.873 1.00 98.12 181 THR A C 1
ATOM 1274 O O . THR A 1 181 ? 6.956 -9.176 5.038 1.00 98.12 181 THR A O 1
ATOM 1277 N N . PHE A 1 182 ? 6.001 -9.013 7.060 1.00 98.19 182 PHE A N 1
ATOM 1278 C CA . PHE A 1 182 ? 6.742 -7.853 7.536 1.00 98.19 182 PHE A CA 1
ATOM 1279 C C . PHE A 1 182 ? 7.664 -8.282 8.682 1.00 98.19 182 PHE A C 1
ATOM 1281 O O . PHE A 1 182 ? 7.203 -8.764 9.715 1.00 98.19 182 PHE A O 1
ATOM 1288 N N . GLN A 1 183 ? 8.971 -8.125 8.489 1.00 96.88 183 GLN A N 1
ATOM 1289 C CA . GLN A 1 183 ? 9.994 -8.259 9.531 1.00 96.88 183 GLN A CA 1
ATOM 1290 C C . GLN A 1 183 ? 10.180 -6.921 10.266 1.00 96.88 183 GLN A C 1
ATOM 1292 O O . GLN A 1 183 ? 9.643 -5.918 9.805 1.00 96.88 183 GLN A O 1
ATOM 1297 N N . PRO A 1 184 ? 10.927 -6.857 11.383 1.00 94.19 184 PRO A N 1
ATOM 1298 C CA . PRO A 1 184 ? 10.908 -5.680 12.243 1.00 94.19 184 PRO A CA 1
ATOM 1299 C C . PRO A 1 184 ? 11.226 -4.358 11.532 1.00 94.19 184 PRO A C 1
ATOM 1301 O O . PRO A 1 184 ? 12.285 -4.201 10.919 1.00 94.19 184 PRO A O 1
ATOM 1304 N N . PHE A 1 185 ? 10.330 -3.384 11.691 1.00 93.94 185 PHE A N 1
ATOM 1305 C CA . PHE A 1 185 ? 10.504 -2.001 11.242 1.00 93.94 185 PHE A CA 1
ATOM 1306 C C . PHE A 1 185 ? 10.882 -1.083 12.402 1.00 93.94 185 PHE A C 1
ATOM 1308 O O . PHE A 1 185 ? 10.706 -1.411 13.579 1.00 93.94 185 PHE A O 1
ATOM 1315 N N . ARG A 1 186 ? 11.414 0.100 12.080 1.00 94.00 186 ARG A N 1
ATOM 1316 C CA . ARG A 1 186 ? 11.519 1.166 13.082 1.00 94.00 186 ARG A CA 1
ATOM 1317 C C . ARG A 1 186 ? 10.252 2.011 13.141 1.00 94.00 186 ARG A C 1
ATOM 1319 O O . ARG A 1 186 ? 9.895 2.440 14.224 1.00 94.00 186 ARG A O 1
ATOM 1326 N N . SER A 1 187 ? 9.595 2.260 12.011 1.00 95.62 187 SER A N 1
ATOM 1327 C CA . SER A 1 187 ? 8.319 2.980 11.940 1.00 95.62 187 SER A CA 1
ATOM 1328 C C . SER A 1 187 ? 7.181 1.999 11.632 1.00 95.62 187 SER A C 1
ATOM 1330 O O . SER A 1 187 ? 7.198 0.879 12.125 1.00 95.62 187 SER A O 1
ATOM 1332 N N . HIS A 1 188 ? 6.178 2.409 10.863 1.00 96.44 188 HIS A N 1
ATOM 1333 C CA . HIS A 1 188 ? 4.984 1.617 10.597 1.00 96.44 188 HIS A CA 1
ATOM 1334 C C . HIS A 1 188 ? 5.268 0.455 9.640 1.00 96.44 188 HIS A C 1
ATOM 1336 O O . HIS A 1 188 ? 5.934 0.644 8.621 1.00 96.44 188 HIS A O 1
ATOM 1342 N N . ALA A 1 189 ? 4.728 -0.738 9.906 1.00 97.25 189 ALA A N 1
ATOM 1343 C CA . ALA A 1 189 ? 4.812 -1.808 8.908 1.00 97.25 189 ALA A CA 1
ATOM 1344 C C . ALA A 1 189 ? 3.903 -1.489 7.709 1.00 97.25 189 ALA A C 1
ATOM 1346 O O . ALA A 1 189 ? 4.343 -1.570 6.564 1.00 97.25 189 ALA A O 1
ATOM 1347 N N . ILE A 1 190 ? 2.674 -1.037 7.972 1.00 98.06 190 ILE A N 1
ATOM 1348 C CA . ILE A 1 190 ? 1.750 -0.516 6.958 1.00 98.06 190 ILE A CA 1
ATOM 1349 C C . ILE A 1 190 ? 1.223 0.841 7.431 1.00 98.06 190 ILE A C 1
ATOM 1351 O O . ILE A 1 190 ? 0.618 0.927 8.499 1.00 98.06 190 ILE A O 1
ATOM 1355 N N . ASN A 1 191 ? 1.433 1.890 6.639 1.00 98.19 191 ASN A N 1
ATOM 1356 C CA . ASN A 1 191 ? 0.894 3.228 6.859 1.00 98.19 191 ASN A CA 1
ATOM 1357 C C . ASN A 1 191 ? -0.074 3.591 5.732 1.00 98.19 191 ASN A C 1
ATOM 1359 O O . ASN A 1 191 ? 0.245 3.436 4.555 1.00 98.19 191 ASN A O 1
ATOM 1363 N N . MET A 1 192 ? -1.253 4.079 6.102 1.00 98.50 192 MET A N 1
ATOM 1364 C CA . MET A 1 192 ? -2.258 4.600 5.183 1.00 98.50 192 MET A CA 1
ATOM 1365 C C . MET A 1 192 ? -2.630 6.011 5.610 1.00 98.50 192 MET A C 1
ATOM 1367 O O . MET A 1 192 ? -3.021 6.220 6.759 1.00 98.50 192 MET A O 1
ATOM 1371 N N . LEU A 1 193 ? -2.516 6.963 4.689 1.00 98.31 193 LEU A N 1
ATOM 1372 C CA . LEU A 1 193 ? -2.760 8.377 4.937 1.00 98.31 193 LEU A CA 1
ATOM 1373 C C . LEU A 1 193 ? -3.714 8.957 3.893 1.00 98.31 193 LEU A C 1
ATOM 1375 O O . LEU A 1 193 ? -3.490 8.812 2.695 1.00 98.31 193 LEU A O 1
ATOM 1379 N N . ALA A 1 194 ? -4.736 9.667 4.361 1.00 98.19 194 ALA A N 1
ATOM 1380 C CA . ALA A 1 194 ? -5.554 10.560 3.553 1.00 98.19 194 ALA A CA 1
ATOM 1381 C C . ALA A 1 194 ? -5.472 11.982 4.124 1.00 98.19 194 ALA A C 1
ATOM 1383 O O . ALA A 1 194 ? -5.835 12.189 5.283 1.00 98.19 194 ALA A O 1
ATOM 1384 N N . SER A 1 195 ? -5.019 12.958 3.335 1.00 97.38 195 SER A N 1
ATOM 1385 C CA . SER A 1 195 ? -4.909 14.365 3.753 1.00 97.38 195 SER A CA 1
ATOM 1386 C C . SER A 1 195 ? -5.327 15.341 2.655 1.00 97.38 195 SER A C 1
ATOM 1388 O O . SER A 1 195 ? -5.546 14.932 1.523 1.00 97.38 195 SER A O 1
ATOM 1390 N N . GLY A 1 196 ? -5.487 16.632 2.962 1.00 90.94 196 GLY A N 1
ATOM 1391 C CA . GLY A 1 196 ? -5.792 17.671 1.957 1.00 90.94 196 GLY A CA 1
ATOM 1392 C C . GLY A 1 196 ? -7.107 17.503 1.175 1.00 90.94 196 GLY A C 1
ATOM 1393 O O . GLY A 1 196 ? -7.353 18.280 0.268 1.00 90.94 196 GLY A O 1
ATOM 1394 N N . GLY A 1 197 ? -7.957 16.530 1.534 1.00 95.31 197 GLY A N 1
ATOM 1395 C CA . GLY A 1 197 ? -9.165 16.125 0.789 1.00 95.31 197 GLY A CA 1
ATOM 1396 C C . GLY A 1 197 ? -9.072 14.752 0.118 1.00 95.31 197 GLY A C 1
ATOM 1397 O O . GLY A 1 197 ? -10.066 14.275 -0.432 1.00 95.31 197 GLY A O 1
ATOM 1398 N N . GLY A 1 198 ? -7.903 14.112 0.191 1.00 97.62 198 GLY A N 1
ATOM 1399 C CA . GLY A 1 198 ? -7.646 12.812 -0.401 1.00 97.62 198 GLY A CA 1
ATOM 1400 C C . GLY A 1 198 ? -8.608 11.754 0.127 1.00 97.62 198 GLY A C 1
ATOM 1401 O O . GLY A 1 198 ? -9.068 11.799 1.275 1.00 97.62 198 GLY A O 1
ATOM 1402 N N . THR A 1 199 ? -8.916 10.781 -0.722 1.00 98.25 199 THR A N 1
ATOM 1403 C CA . THR A 1 199 ? -9.802 9.669 -0.376 1.00 98.25 199 THR A CA 1
ATOM 1404 C C . THR A 1 199 ? -9.077 8.347 -0.555 1.00 98.25 199 THR A C 1
ATOM 1406 O O . THR A 1 199 ? -8.406 8.128 -1.564 1.00 98.25 199 THR A O 1
ATOM 1409 N N . ALA A 1 200 ? -9.199 7.457 0.428 1.00 98.31 200 ALA A N 1
ATOM 1410 C CA . ALA A 1 200 ? -8.617 6.125 0.360 1.00 98.31 200 ALA A CA 1
ATOM 1411 C C . ALA A 1 200 ? -9.649 5.043 0.701 1.00 98.31 200 ALA A C 1
ATOM 1413 O O . ALA A 1 200 ? -10.422 5.177 1.651 1.00 98.31 200 ALA A O 1
ATOM 1414 N N . SER A 1 201 ? -9.663 3.936 -0.042 1.00 98.19 201 SER A N 1
ATOM 1415 C CA . SER A 1 201 ? -10.479 2.779 0.321 1.00 98.19 201 SER A CA 1
ATOM 1416 C C . SER A 1 201 ? -9.836 1.450 -0.039 1.00 98.19 201 SER A C 1
ATOM 1418 O O . SER A 1 201 ? -9.382 1.249 -1.161 1.00 98.19 201 SER A O 1
ATOM 1420 N N . GLY A 1 202 ? -9.805 0.505 0.895 1.00 97.81 202 GLY A N 1
ATOM 1421 C CA . GLY A 1 202 ? -9.115 -0.745 0.624 1.00 97.81 202 GLY A CA 1
ATOM 1422 C C . GLY A 1 202 ? -9.104 -1.746 1.760 1.00 97.81 202 GLY A C 1
ATOM 1423 O O . GLY A 1 202 ? -9.779 -1.578 2.774 1.00 97.81 202 GLY A O 1
ATOM 1424 N N . ARG A 1 203 ? -8.338 -2.815 1.553 1.00 97.88 203 ARG A N 1
ATOM 1425 C CA . ARG A 1 203 ? -8.233 -3.955 2.469 1.00 97.88 203 ARG A CA 1
ATOM 1426 C C . ARG A 1 203 ? -6.793 -4.181 2.909 1.00 97.88 203 ARG A C 1
ATOM 1428 O O . ARG A 1 203 ? -5.878 -4.069 2.093 1.00 97.88 203 ARG A O 1
ATOM 1435 N N . VAL A 1 204 ? -6.603 -4.556 4.169 1.00 98.25 204 VAL A N 1
ATOM 1436 C CA . VAL A 1 204 ? -5.332 -5.024 4.730 1.00 98.25 204 VAL A CA 1
ATOM 1437 C C . VAL A 1 204 ? -5.585 -6.369 5.392 1.00 98.25 204 VAL A C 1
ATOM 1439 O O . VAL A 1 204 ? -6.013 -6.412 6.544 1.00 98.25 204 VAL A O 1
ATOM 1442 N N . ASN A 1 205 ? -5.357 -7.463 4.660 1.00 98.31 205 ASN A N 1
ATOM 1443 C CA . ASN A 1 205 ? -5.865 -8.776 5.056 1.00 98.31 205 ASN A CA 1
ATOM 1444 C C . ASN A 1 205 ? -4.781 -9.855 5.133 1.00 98.31 205 ASN A C 1
ATOM 1446 O O . ASN A 1 205 ? -3.954 -9.973 4.235 1.00 98.31 205 ASN A O 1
ATOM 1450 N N . ASN A 1 206 ? -4.828 -10.720 6.144 1.00 98.00 206 ASN A N 1
ATOM 1451 C CA . ASN A 1 206 ? -3.961 -11.904 6.243 1.00 98.00 206 ASN A CA 1
ATOM 1452 C C . ASN A 1 206 ? -2.450 -11.600 6.179 1.00 98.00 206 ASN A C 1
ATOM 1454 O O . ASN A 1 206 ? -1.671 -12.396 5.656 1.00 98.00 206 ASN A O 1
ATOM 1458 N N . ASN A 1 207 ? -2.008 -10.441 6.672 1.00 98.50 207 ASN A N 1
ATOM 1459 C CA . ASN A 1 207 ? -0.582 -10.123 6.742 1.00 98.50 207 ASN A CA 1
ATOM 1460 C C . ASN A 1 207 ? 0.029 -10.654 8.045 1.00 98.50 207 ASN A C 1
ATOM 1462 O O . ASN A 1 207 ? -0.597 -10.612 9.108 1.00 98.50 207 ASN A O 1
ATOM 1466 N N . GLY A 1 208 ? 1.274 -11.122 7.965 1.00 98.12 208 GLY A N 1
ATOM 1467 C CA . GLY A 1 208 ? 2.098 -11.456 9.123 1.00 98.12 208 GLY A CA 1
ATOM 1468 C C . GLY A 1 208 ? 3.039 -10.301 9.443 1.00 98.12 208 GLY A C 1
ATOM 1469 O O . GLY A 1 208 ? 3.971 -10.046 8.684 1.00 98.12 208 GLY A O 1
ATOM 1470 N N . ILE A 1 209 ? 2.815 -9.604 10.554 1.00 98.19 209 ILE A N 1
ATOM 1471 C CA . ILE A 1 209 ? 3.615 -8.459 10.990 1.00 98.19 209 ILE A CA 1
ATOM 1472 C C . ILE A 1 209 ? 4.391 -8.831 12.246 1.00 98.19 209 ILE A C 1
ATOM 1474 O O . ILE A 1 209 ? 3.813 -9.017 13.312 1.00 98.19 209 ILE A O 1
ATOM 1478 N N . ASN A 1 210 ? 5.713 -8.908 12.126 1.00 96.62 210 ASN A N 1
ATOM 1479 C CA . ASN A 1 210 ? 6.613 -9.207 13.226 1.00 96.62 210 ASN A CA 1
ATOM 1480 C C . ASN A 1 210 ? 7.532 -8.017 13.504 1.00 96.62 210 ASN A C 1
ATOM 1482 O O . ASN A 1 210 ? 8.643 -7.944 12.989 1.00 96.62 210 ASN A O 1
ATOM 1486 N N . GLY A 1 211 ? 7.080 -7.113 14.365 1.00 88.12 211 GLY A N 1
ATOM 1487 C CA . GLY A 1 211 ? 7.920 -6.084 14.957 1.00 88.12 211 GLY A CA 1
ATOM 1488 C C . GLY A 1 211 ? 7.771 -4.690 14.356 1.00 88.12 211 GLY A C 1
ATOM 1489 O O . GLY A 1 211 ? 7.832 -4.481 13.148 1.00 88.12 211 GLY A O 1
ATOM 1490 N N . SER A 1 212 ? 7.672 -3.714 15.250 1.00 89.12 212 SER A N 1
ATOM 1491 C CA . SER A 1 212 ? 7.846 -2.291 14.971 1.00 89.12 212 SER A CA 1
ATOM 1492 C C . SER A 1 212 ? 8.348 -1.635 16.253 1.00 89.12 212 SER A C 1
ATOM 1494 O O . SER A 1 212 ? 7.744 -1.860 17.294 1.00 89.12 212 SER A O 1
ATOM 1496 N N . SER A 1 213 ? 9.455 -0.890 16.230 1.00 90.94 213 SER A N 1
ATOM 1497 C CA . SER A 1 213 ? 10.041 -0.352 17.473 1.00 90.94 213 SER A CA 1
ATOM 1498 C C . SER A 1 213 ? 9.598 1.064 17.850 1.00 90.94 213 SER A C 1
ATOM 1500 O O . SER A 1 213 ? 9.712 1.423 19.020 1.00 90.94 213 SER A O 1
ATOM 1502 N N . LEU A 1 214 ? 9.135 1.873 16.890 1.00 91.31 214 LEU A N 1
ATOM 1503 C CA . LEU A 1 214 ? 8.636 3.246 17.085 1.00 91.31 214 LEU A CA 1
ATOM 1504 C C . LEU A 1 214 ? 7.420 3.564 16.191 1.00 91.31 214 LEU A C 1
ATOM 1506 O O . LEU A 1 214 ? 7.130 4.734 15.945 1.00 91.31 214 LEU A O 1
ATOM 1510 N N . GLY A 1 215 ? 6.727 2.558 15.654 1.00 93.25 215 GLY A N 1
ATOM 1511 C CA . GLY A 1 215 ? 5.497 2.742 14.876 1.00 93.25 215 GLY A CA 1
ATOM 1512 C C . GLY A 1 215 ? 4.424 1.704 15.200 1.00 93.25 215 GLY A C 1
ATOM 1513 O O . GLY A 1 215 ? 4.660 0.745 15.931 1.00 93.25 215 GLY A O 1
ATOM 1514 N N . ALA A 1 216 ? 3.241 1.870 14.623 1.00 96.06 216 ALA A N 1
ATOM 1515 C CA . ALA A 1 216 ? 2.196 0.850 14.651 1.00 96.06 216 ALA A CA 1
ATOM 1516 C C . ALA A 1 216 ? 2.506 -0.337 13.720 1.00 96.06 216 ALA A C 1
ATOM 1518 O O . ALA A 1 216 ? 3.242 -0.190 12.743 1.00 96.06 216 ALA A O 1
ATOM 1519 N N . GLY A 1 217 ? 1.889 -1.495 13.965 1.00 97.00 217 GLY A N 1
ATOM 1520 C CA . GLY A 1 217 ? 1.851 -2.557 12.955 1.00 97.00 217 GLY A CA 1
ATOM 1521 C C . GLY A 1 217 ? 1.090 -2.073 11.718 1.00 97.00 217 GLY A C 1
ATOM 1522 O O . GLY A 1 217 ? 1.644 -1.987 10.626 1.00 97.00 217 GLY A O 1
ATOM 1523 N N . ILE A 1 218 ? -0.158 -1.656 11.920 1.00 97.94 218 ILE A N 1
ATOM 1524 C CA . ILE A 1 218 ? -1.005 -1.044 10.893 1.00 97.94 218 ILE A CA 1
ATOM 1525 C C . ILE A 1 218 ? -1.440 0.333 11.386 1.00 97.94 218 ILE A C 1
ATOM 1527 O O . ILE A 1 218 ? -2.016 0.439 12.467 1.00 97.94 218 ILE A O 1
ATOM 1531 N N . ARG A 1 219 ? -1.192 1.382 10.598 1.00 97.81 219 ARG A N 1
ATOM 1532 C CA . ARG A 1 219 ? -1.667 2.743 10.860 1.00 97.81 219 ARG A CA 1
ATOM 1533 C C . ARG A 1 219 ? -2.609 3.217 9.767 1.00 97.81 219 ARG A C 1
ATOM 1535 O O . ARG A 1 219 ? -2.274 3.151 8.588 1.00 97.81 219 ARG A O 1
ATOM 1542 N N . VAL A 1 220 ? -3.746 3.757 10.184 1.00 98.19 220 VAL A N 1
ATOM 1543 C CA . VAL A 1 220 ? -4.727 4.434 9.337 1.00 98.19 220 VAL A CA 1
ATOM 1544 C C . VAL A 1 220 ? -4.884 5.857 9.856 1.00 98.19 220 VAL A C 1
ATOM 1546 O O . VAL A 1 220 ? -5.306 6.038 10.996 1.00 98.19 220 VAL A O 1
ATOM 1549 N N . LEU A 1 221 ? -4.544 6.854 9.042 1.00 97.94 221 LEU A N 1
ATOM 1550 C CA . LEU A 1 221 ? -4.630 8.266 9.402 1.00 97.94 221 LEU A CA 1
ATOM 1551 C C . LEU A 1 221 ? -5.449 9.046 8.368 1.00 97.94 221 LEU A C 1
ATOM 1553 O O . LEU A 1 221 ? -5.075 9.117 7.202 1.00 97.94 221 LEU A O 1
ATOM 1557 N N . SER A 1 222 ? -6.522 9.694 8.812 1.00 97.69 222 SER A N 1
ATOM 1558 C CA . SER A 1 222 ? -7.213 10.738 8.053 1.00 97.69 222 SER A CA 1
ATOM 1559 C C . SER A 1 222 ? -6.939 12.084 8.717 1.00 97.69 222 SER A C 1
ATOM 1561 O O . SER A 1 222 ? -7.199 12.252 9.909 1.00 97.69 222 SER A O 1
ATOM 1563 N N . GLU A 1 223 ? -6.367 13.029 7.976 1.00 96.81 223 GLU A N 1
ATOM 1564 C CA . GLU A 1 223 ? -5.849 14.273 8.542 1.00 96.81 223 GLU A CA 1
ATOM 1565 C C . GLU A 1 223 ? -6.279 15.494 7.733 1.00 96.81 223 GLU A C 1
ATOM 1567 O O . GLU A 1 223 ? -5.893 15.663 6.575 1.00 96.81 223 GLU A O 1
ATOM 1572 N N . VAL A 1 224 ? -7.040 16.394 8.356 1.00 95.31 224 VAL A N 1
ATOM 1573 C CA . VAL A 1 224 ? -7.314 17.708 7.764 1.00 95.31 224 VAL A CA 1
ATOM 1574 C C . VAL A 1 224 ? -6.015 18.513 7.782 1.00 95.31 224 VAL A C 1
ATOM 1576 O O . VAL A 1 224 ? -5.453 18.742 8.850 1.00 95.31 224 VAL A O 1
ATOM 1579 N N . THR A 1 225 ? -5.528 18.952 6.621 1.00 92.69 225 THR A N 1
ATOM 1580 C CA . THR A 1 225 ? -4.283 19.741 6.502 1.00 92.69 225 THR A CA 1
ATOM 1581 C C . THR A 1 225 ? -4.470 21.097 5.825 1.00 92.69 225 THR A C 1
ATOM 1583 O O . THR A 1 225 ? -3.554 21.913 5.864 1.00 92.69 225 THR A O 1
ATOM 1586 N N . ASP A 1 226 ? -5.630 21.356 5.217 1.00 84.44 226 ASP A N 1
ATOM 1587 C CA . ASP A 1 226 ? -5.888 22.568 4.433 1.00 84.44 226 ASP A CA 1
ATOM 1588 C C . ASP A 1 226 ? -6.941 23.471 5.101 1.00 84.44 226 ASP A C 1
ATOM 1590 O O . ASP A 1 226 ? -7.901 23.015 5.720 1.00 84.44 226 ASP A O 1
ATOM 1594 N N . PHE A 1 227 ? -6.764 24.781 4.948 1.00 80.25 227 PHE A N 1
ATOM 1595 C CA . PHE A 1 227 ? -7.707 25.825 5.326 1.00 80.25 227 PHE A CA 1
ATOM 1596 C C . PHE A 1 227 ? -8.930 25.899 4.401 1.00 80.25 227 PHE A C 1
ATOM 1598 O O . PHE A 1 227 ? -9.916 26.536 4.771 1.00 80.25 227 PHE A O 1
ATOM 1605 N N . ASN A 1 228 ? -8.891 25.264 3.226 1.00 86.62 228 ASN A N 1
ATOM 1606 C CA . ASN A 1 228 ? -9.964 25.329 2.227 1.00 86.62 228 ASN A CA 1
ATOM 1607 C C . ASN A 1 228 ? -11.191 24.444 2.519 1.00 86.62 228 ASN A C 1
ATOM 1609 O O . ASN A 1 228 ? -12.091 24.371 1.681 1.00 86.62 228 ASN A O 1
ATOM 1613 N N . GLY A 1 229 ? -11.275 23.785 3.678 1.00 87.31 229 GLY A N 1
ATOM 1614 C CA . GLY A 1 229 ? -12.460 22.995 4.025 1.00 87.31 229 GLY A CA 1
ATOM 1615 C C . GLY A 1 229 ? -12.488 21.606 3.395 1.00 87.31 229 GLY A C 1
ATOM 1616 O O . GLY A 1 229 ? -13.569 21.044 3.210 1.00 87.31 229 GLY A O 1
ATOM 1617 N N . PHE A 1 230 ? -11.332 21.065 3.009 1.00 94.12 230 PHE A N 1
ATOM 1618 C CA . PHE A 1 230 ? -11.261 19.731 2.430 1.00 94.12 230 PHE A CA 1
ATOM 1619 C C . PHE A 1 230 ? -11.536 18.640 3.472 1.00 94.12 230 PHE A C 1
ATOM 1621 O O . PHE A 1 230 ? -11.143 18.745 4.634 1.00 94.12 230 PHE A O 1
ATOM 1628 N N . ASN A 1 231 ? -12.206 17.574 3.029 1.00 96.38 231 ASN A N 1
ATOM 1629 C CA . ASN A 1 231 ? -12.699 16.496 3.887 1.00 96.38 231 ASN A CA 1
ATOM 1630 C C . ASN A 1 231 ? -12.016 15.178 3.505 1.00 96.38 231 ASN A C 1
ATOM 1632 O O . ASN A 1 231 ? -12.560 14.435 2.682 1.00 96.38 231 ASN A O 1
ATOM 1636 N N . PRO A 1 232 ? -10.814 14.895 4.032 1.00 97.31 232 PRO A N 1
ATOM 1637 C CA . PRO A 1 232 ? -10.152 13.633 3.757 1.00 97.31 232 PRO A CA 1
ATOM 1638 C C . PRO A 1 232 ? -10.974 12.477 4.327 1.00 97.31 232 PRO A C 1
ATOM 1640 O O . PRO A 1 232 ? -11.623 12.603 5.371 1.00 97.31 232 PRO A O 1
ATOM 1643 N N . SER A 1 233 ? -10.948 11.331 3.649 1.00 98.06 233 SER A N 1
ATOM 1644 C CA . SER A 1 233 ? -11.711 10.167 4.102 1.00 98.06 233 SER A CA 1
ATOM 1645 C C . SER A 1 233 ? -11.022 8.838 3.832 1.00 98.06 233 SER A C 1
ATOM 1647 O O . SER A 1 233 ? -10.365 8.657 2.807 1.00 98.06 233 SER A O 1
ATOM 1649 N N . ILE A 1 234 ? -11.192 7.893 4.761 1.00 98.38 234 ILE A N 1
ATOM 1650 C CA . ILE A 1 234 ? -10.736 6.510 4.607 1.00 98.38 234 ILE A CA 1
ATOM 1651 C C . ILE A 1 234 ? -11.877 5.535 4.901 1.00 98.38 234 ILE A C 1
ATOM 1653 O O . ILE A 1 234 ? -12.509 5.611 5.950 1.00 98.38 234 ILE A O 1
ATOM 1657 N N . THR A 1 235 ? -12.118 4.579 4.001 1.00 98.12 235 THR A N 1
ATOM 1658 C CA . THR A 1 235 ? -12.963 3.400 4.272 1.00 98.12 235 THR A CA 1
ATOM 1659 C C . THR A 1 235 ? -12.124 2.134 4.169 1.00 98.12 235 THR A C 1
ATOM 1661 O O . THR A 1 235 ? -11.655 1.808 3.079 1.00 98.12 235 THR A O 1
ATOM 1664 N N . ILE A 1 236 ? -11.935 1.409 5.271 1.00 98.31 236 ILE A N 1
ATOM 1665 C CA . ILE A 1 236 ? -10.960 0.313 5.343 1.00 98.31 236 ILE A CA 1
ATOM 1666 C C . ILE A 1 236 ? -11.505 -0.960 5.995 1.00 98.31 236 ILE A C 1
ATOM 1668 O O . ILE A 1 236 ? -12.290 -0.916 6.939 1.00 98.31 236 ILE A O 1
ATOM 1672 N N . GLU A 1 237 ? -11.033 -2.101 5.500 1.00 98.25 237 GLU A N 1
ATOM 1673 C CA . GLU A 1 237 ? -11.143 -3.417 6.128 1.00 98.25 237 GLU A CA 1
ATOM 1674 C C . GLU A 1 237 ? -9.752 -3.888 6.577 1.00 98.25 237 GLU A C 1
ATOM 1676 O O . GLU A 1 237 ? -8.797 -3.844 5.801 1.00 98.25 237 GLU A O 1
ATOM 1681 N N . VAL A 1 238 ? -9.636 -4.318 7.831 1.00 98.19 238 VAL A N 1
ATOM 1682 C CA . VAL A 1 238 ? -8.431 -4.906 8.420 1.00 98.19 238 VAL A CA 1
ATOM 1683 C C . VAL A 1 238 ? -8.814 -6.278 8.966 1.00 98.19 238 VAL A C 1
ATOM 1685 O O . VAL A 1 238 ? -9.362 -6.363 10.068 1.00 98.19 238 VAL A O 1
ATOM 1688 N N . ASP A 1 239 ? -8.573 -7.337 8.191 1.00 98.31 239 ASP A N 1
ATOM 1689 C CA . ASP A 1 239 ? -9.076 -8.684 8.494 1.00 98.31 239 ASP A CA 1
ATOM 1690 C C . ASP A 1 239 ? -7.981 -9.759 8.576 1.00 98.31 239 ASP A C 1
ATOM 1692 O O . ASP A 1 239 ? -7.095 -9.843 7.728 1.00 98.31 239 ASP A O 1
ATOM 1696 N N . GLY A 1 240 ? -8.034 -10.625 9.589 1.00 97.94 240 GLY A N 1
ATOM 1697 C CA . GLY A 1 240 ? -7.210 -11.842 9.618 1.00 97.94 240 GLY A CA 1
ATOM 1698 C C . GLY A 1 240 ? -5.697 -11.621 9.771 1.00 97.94 240 GLY A C 1
ATOM 1699 O O . GLY A 1 240 ? -4.912 -12.524 9.483 1.00 97.94 240 GLY A O 1
ATOM 1700 N N . ASN A 1 241 ? -5.237 -10.436 10.190 1.00 98.50 241 ASN A N 1
ATOM 1701 C CA . ASN A 1 241 ? -3.803 -10.169 10.337 1.00 98.50 241 ASN A CA 1
ATOM 1702 C C . ASN A 1 241 ? -3.250 -10.777 11.632 1.00 98.50 241 ASN A C 1
ATOM 1704 O O . ASN A 1 241 ? -3.914 -10.784 12.669 1.00 98.50 241 ASN A O 1
ATOM 1708 N N . THR A 1 242 ? -1.998 -11.235 11.590 1.00 98.19 242 THR A N 1
ATOM 1709 C CA . THR A 1 242 ? -1.233 -11.628 12.782 1.00 98.19 242 THR A CA 1
ATOM 1710 C C . THR A 1 242 ? -0.161 -10.582 13.038 1.00 98.19 242 THR A C 1
ATOM 1712 O O . THR A 1 242 ? 0.756 -10.434 12.236 1.00 98.19 242 THR A O 1
ATOM 1715 N N . ILE A 1 243 ? -0.271 -9.851 14.143 1.00 98.06 243 ILE A N 1
ATOM 1716 C CA . ILE A 1 243 ? 0.607 -8.736 14.497 1.00 98.06 243 ILE A CA 1
ATOM 1717 C C . ILE A 1 243 ? 1.279 -9.061 15.824 1.00 98.06 243 ILE A C 1
ATOM 1719 O O . ILE A 1 243 ? 0.604 -9.294 16.819 1.00 98.06 243 ILE A O 1
ATOM 1723 N N . SER A 1 244 ? 2.605 -9.061 15.854 1.00 97.00 244 SER A N 1
ATOM 1724 C CA . SER A 1 244 ? 3.389 -9.325 17.058 1.00 97.00 244 SER A CA 1
ATOM 1725 C C . SER A 1 244 ? 4.587 -8.390 17.171 1.00 97.00 244 SER A C 1
ATOM 1727 O O . SER A 1 244 ? 5.092 -7.881 16.173 1.00 97.00 244 SER A O 1
ATOM 1729 N N . GLY A 1 245 ? 5.097 -8.199 18.388 1.00 93.69 245 GLY A N 1
ATOM 1730 C CA . GLY A 1 245 ? 6.393 -7.549 18.613 1.00 93.69 245 GLY 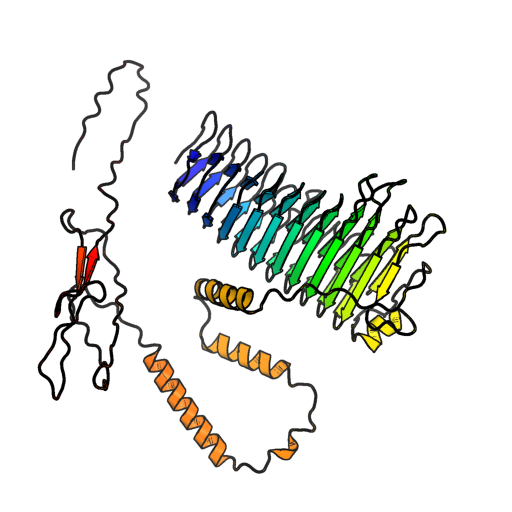A CA 1
ATOM 1731 C C . GLY A 1 245 ? 6.420 -6.040 18.356 1.00 93.69 245 GLY A C 1
ATOM 1732 O O . GLY A 1 245 ? 7.508 -5.475 18.266 1.00 93.69 245 GLY A O 1
ATOM 1733 N N . VAL A 1 246 ? 5.262 -5.389 18.236 1.00 94.69 246 VAL A N 1
ATOM 1734 C CA . VAL A 1 246 ? 5.155 -3.922 18.189 1.00 94.69 246 VAL A CA 1
ATOM 1735 C C . VAL A 1 246 ? 5.501 -3.344 19.563 1.00 94.69 246 VAL A C 1
ATOM 1737 O O . VAL A 1 246 ? 5.017 -3.849 20.573 1.00 94.69 246 VAL A O 1
ATOM 1740 N N . GLN A 1 247 ? 6.349 -2.319 19.595 1.00 92.50 247 GLN A N 1
ATOM 1741 C CA . GLN A 1 247 ? 6.903 -1.675 20.785 1.00 92.50 247 GLN A CA 1
ATOM 1742 C C . GLN A 1 247 ? 6.886 -0.150 20.629 1.00 92.50 247 GLN A C 1
ATOM 1744 O O . GLN A 1 247 ? 6.864 0.366 19.511 1.00 92.50 247 GLN A O 1
ATOM 1749 N N . GLY A 1 248 ? 6.977 0.556 21.757 1.00 83.38 248 GLY A N 1
ATOM 1750 C CA . GLY A 1 248 ? 7.099 2.011 21.812 1.00 83.38 248 GLY A CA 1
ATOM 1751 C C . GLY A 1 248 ? 5.814 2.678 22.301 1.00 83.38 248 GLY A C 1
ATOM 1752 O O . GLY A 1 248 ? 4.718 2.303 21.896 1.00 83.38 248 GLY A O 1
ATOM 1753 N N . GLY A 1 249 ? 5.960 3.673 23.180 1.00 78.88 249 GLY A N 1
ATOM 1754 C CA . GLY A 1 249 ? 4.824 4.444 23.691 1.00 78.88 249 GLY A CA 1
ATOM 1755 C C . GLY A 1 249 ? 4.200 5.343 22.620 1.00 78.88 249 GLY A C 1
ATOM 1756 O O . GLY A 1 249 ? 4.893 5.798 21.708 1.00 78.88 249 GLY A O 1
ATOM 1757 N N . GLY A 1 250 ? 2.905 5.623 22.755 1.00 76.56 250 GLY A N 1
ATOM 1758 C CA . GLY A 1 250 ? 2.102 6.421 21.821 1.00 76.56 250 GLY A CA 1
ATOM 1759 C C . GLY A 1 250 ? 1.506 5.636 20.650 1.00 76.56 250 GLY A C 1
ATOM 1760 O O . GLY A 1 250 ? 1.086 6.255 19.673 1.00 76.56 250 GLY A O 1
ATOM 1761 N N . LEU A 1 251 ? 1.569 4.301 20.674 1.00 83.56 251 LEU A N 1
ATOM 1762 C CA . LEU A 1 251 ? 1.348 3.459 19.495 1.00 83.56 251 LEU A CA 1
ATOM 1763 C C . LEU A 1 251 ? 0.612 2.162 19.828 1.00 83.56 251 LEU A C 1
ATOM 1765 O O . LEU A 1 251 ? 0.567 1.729 20.981 1.00 83.56 251 LEU A O 1
ATOM 1769 N N . ALA A 1 252 ? 0.099 1.505 18.786 1.00 94.44 252 ALA A N 1
ATOM 1770 C CA . ALA A 1 252 ? -0.627 0.249 18.899 1.00 94.44 252 ALA A CA 1
ATOM 1771 C C . ALA A 1 252 ? -0.286 -0.759 17.798 1.00 94.44 252 ALA A C 1
ATOM 1773 O O . ALA A 1 252 ? 0.307 -0.422 16.774 1.00 94.44 252 ALA A O 1
ATOM 1774 N N . GLY A 1 253 ? -0.694 -2.014 17.985 1.00 96.44 253 GLY A N 1
ATOM 1775 C CA . GLY A 1 253 ? -0.636 -3.016 16.920 1.00 96.44 253 GLY A CA 1
ATOM 1776 C C . GLY A 1 253 ? -1.447 -2.573 15.699 1.00 96.44 253 GLY A C 1
ATOM 1777 O O . GLY A 1 253 ? -0.918 -2.549 14.587 1.00 96.44 253 GLY A O 1
ATOM 1778 N N . ILE A 1 254 ? -2.686 -2.132 15.927 1.00 97.44 254 ILE A N 1
ATOM 1779 C CA . ILE A 1 254 ? -3.540 -1.456 14.941 1.00 97.44 254 ILE A CA 1
ATOM 1780 C C . ILE A 1 254 ? -3.902 -0.075 15.487 1.00 97.44 254 ILE A C 1
ATOM 1782 O O . ILE A 1 254 ? -4.499 0.020 16.554 1.00 97.44 254 ILE A O 1
ATOM 1786 N N . HIS A 1 255 ? -3.565 0.983 14.753 1.00 96.94 255 HIS A N 1
ATOM 1787 C CA . HIS A 1 255 ? -3.824 2.378 15.112 1.00 96.94 255 HIS A CA 1
ATOM 1788 C C . HIS A 1 255 ? -4.704 3.034 14.053 1.00 96.94 255 HIS A C 1
ATOM 1790 O O . HIS A 1 255 ? -4.317 3.108 12.887 1.00 96.94 255 HIS A O 1
ATOM 1796 N N . ILE A 1 256 ? -5.863 3.547 14.453 1.00 97.50 256 ILE A N 1
ATOM 1797 C CA . ILE A 1 256 ? -6.796 4.252 13.569 1.00 97.50 256 ILE A CA 1
ATOM 1798 C C . ILE A 1 256 ? -7.038 5.646 14.132 1.00 97.50 256 ILE A C 1
ATOM 1800 O O . ILE A 1 256 ? -7.498 5.776 15.263 1.00 97.50 256 ILE A O 1
ATOM 1804 N N . GLU A 1 257 ? -6.744 6.678 13.344 1.00 96.62 257 GLU A N 1
ATOM 1805 C CA . GLU A 1 257 ? -6.771 8.064 13.801 1.00 96.62 257 GLU A CA 1
ATOM 1806 C C . GLU A 1 257 ? -7.396 9.020 12.787 1.00 96.62 257 GLU A C 1
ATOM 1808 O O . GLU A 1 257 ? -6.982 9.068 11.633 1.00 96.62 257 GLU A O 1
ATOM 1813 N N . ALA A 1 258 ? -8.360 9.823 13.234 1.00 96.19 258 ALA A N 1
ATOM 1814 C CA . ALA A 1 258 ? -8.901 10.950 12.482 1.00 96.19 258 ALA A CA 1
ATOM 1815 C C . ALA A 1 258 ? -8.602 12.232 13.258 1.00 96.19 258 ALA A C 1
ATOM 1817 O O . ALA A 1 258 ? -8.934 12.321 14.445 1.00 96.19 258 ALA A O 1
ATOM 1818 N N . ARG A 1 259 ? -7.947 13.201 12.612 1.00 94.75 259 ARG A N 1
ATOM 1819 C CA . ARG A 1 259 ? -7.447 14.394 13.301 1.00 94.75 259 ARG A CA 1
ATOM 1820 C C . ARG A 1 259 ? -7.389 15.651 12.448 1.00 94.75 259 ARG A C 1
ATOM 1822 O O . ARG A 1 259 ? -7.427 15.603 11.219 1.00 94.75 259 ARG A O 1
ATOM 1829 N N . ASP A 1 260 ? -7.141 16.755 13.140 1.00 92.25 260 ASP A N 1
ATOM 1830 C CA . ASP A 1 260 ? -6.659 17.993 12.541 1.00 92.25 260 ASP A CA 1
ATOM 1831 C C . ASP A 1 260 ? -5.131 18.022 12.570 1.00 92.25 260 ASP A C 1
ATOM 1833 O O . ASP A 1 260 ? -4.522 17.790 13.615 1.00 92.25 260 A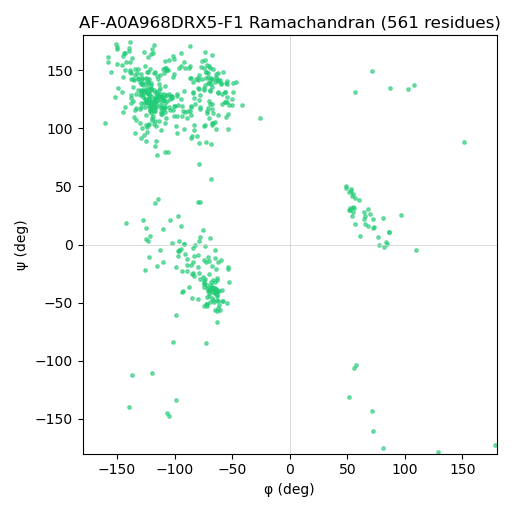SP A O 1
ATOM 1837 N N . GLY A 1 261 ? -4.497 18.349 11.448 1.00 87.19 261 GLY A N 1
ATOM 1838 C CA . GLY A 1 261 ? -3.041 18.453 11.386 1.00 87.19 261 GLY A CA 1
ATOM 1839 C C . GLY A 1 261 ? -2.489 19.705 12.073 1.00 87.19 261 GLY A C 1
ATOM 1840 O O . GLY A 1 261 ? -1.374 19.686 12.592 1.00 87.19 261 GLY A O 1
ATOM 1841 N N . THR A 1 262 ? -3.251 20.806 12.098 1.00 85.12 262 THR A N 1
ATOM 1842 C CA . THR A 1 262 ? -2.862 22.071 12.753 1.00 85.12 262 THR A CA 1
ATOM 1843 C C . THR A 1 262 ? -4.077 22.855 13.272 1.00 85.12 262 THR A C 1
ATOM 1845 O O . THR A 1 262 ? -5.220 22.536 12.953 1.00 85.12 262 THR A O 1
ATOM 1848 N N . ASN A 1 263 ? -3.843 23.892 14.086 1.00 82.94 263 ASN A N 1
ATOM 1849 C CA . ASN A 1 263 ? -4.905 24.767 14.595 1.00 82.94 263 ASN A CA 1
ATOM 1850 C C . ASN A 1 263 ? -5.458 25.707 13.505 1.00 82.94 263 ASN A C 1
ATOM 1852 O O . ASN A 1 263 ? -4.699 26.268 12.718 1.00 82.94 263 ASN A O 1
ATOM 1856 N N . GLY A 1 264 ? -6.766 25.969 13.537 1.00 84.06 264 GLY A N 1
ATOM 1857 C CA . GLY A 1 264 ? -7.471 26.902 12.653 1.00 84.06 264 GLY A CA 1
ATOM 1858 C C . GLY A 1 264 ? -7.931 26.317 11.315 1.00 84.06 264 GLY A C 1
ATOM 1859 O O . GLY A 1 264 ? -8.329 27.083 10.437 1.00 84.06 264 GLY A O 1
ATOM 1860 N N . LEU A 1 265 ? -7.869 24.995 11.146 1.00 87.50 265 LEU A N 1
ATOM 1861 C CA . LEU A 1 265 ? -8.327 24.326 9.932 1.00 87.50 265 LEU A CA 1
ATOM 1862 C C . LEU A 1 265 ? -9.853 24.210 9.894 1.00 87.50 265 LEU A C 1
ATOM 1864 O O . LEU A 1 265 ? -10.523 24.174 10.926 1.00 87.50 265 LEU A O 1
ATOM 1868 N N . THR A 1 266 ? -10.392 24.158 8.678 1.00 89.38 266 THR A N 1
ATOM 1869 C CA . THR A 1 266 ? -11.803 23.857 8.421 1.00 89.38 266 THR A CA 1
ATOM 1870 C C . THR A 1 266 ? -11.864 22.578 7.596 1.00 89.38 266 THR A C 1
ATOM 1872 O O . THR A 1 266 ? -10.966 22.321 6.799 1.00 89.38 266 THR A O 1
ATOM 1875 N N . GLY A 1 267 ? -12.903 21.773 7.787 1.00 92.94 267 GLY A N 1
ATOM 1876 C CA . GLY A 1 267 ? -13.038 20.460 7.152 1.00 92.94 267 GLY A CA 1
ATOM 1877 C C . GLY A 1 267 ? -13.339 19.385 8.185 1.00 92.94 267 GLY A C 1
ATOM 1878 O O . GLY A 1 267 ? -13.479 19.692 9.364 1.00 92.94 267 GLY A O 1
ATOM 1879 N N . THR A 1 268 ? -13.456 18.143 7.731 1.00 94.88 268 THR A N 1
ATOM 1880 C CA . THR A 1 268 ? -13.763 16.981 8.567 1.00 94.88 268 THR A CA 1
ATOM 1881 C C . THR A 1 268 ? -12.978 15.771 8.072 1.00 94.88 268 THR A C 1
ATOM 1883 O O . THR A 1 268 ? -13.196 15.306 6.952 1.00 94.88 268 THR A O 1
ATOM 1886 N N . ALA A 1 269 ? -12.102 15.225 8.914 1.00 96.69 269 ALA A N 1
ATOM 1887 C CA . ALA A 1 269 ? -11.475 13.928 8.687 1.00 96.69 269 ALA A CA 1
ATOM 1888 C C . ALA A 1 269 ? -12.457 12.807 9.047 1.00 96.69 269 ALA A C 1
ATOM 1890 O O . ALA A 1 269 ? -13.036 12.807 10.137 1.00 96.69 269 ALA A O 1
ATOM 1891 N N . THR A 1 270 ? -12.656 11.852 8.136 1.00 97.38 270 THR A N 1
ATOM 1892 C CA . THR A 1 270 ? -13.591 10.735 8.342 1.00 97.38 270 THR A CA 1
ATOM 1893 C C . THR A 1 270 ? -12.918 9.385 8.149 1.00 97.38 270 THR A C 1
ATOM 1895 O O . THR A 1 270 ? -12.279 9.147 7.127 1.00 97.38 270 THR A O 1
ATOM 1898 N N . ILE A 1 271 ? -13.124 8.461 9.087 1.00 97.88 271 ILE A N 1
ATOM 1899 C CA . ILE A 1 271 ? -12.750 7.055 8.919 1.00 97.88 271 ILE A CA 1
ATOM 1900 C C . ILE A 1 271 ? -13.941 6.145 9.209 1.00 97.88 271 ILE A C 1
ATOM 1902 O O . ILE A 1 271 ? -14.547 6.216 10.277 1.00 97.88 271 ILE A O 1
ATOM 1906 N N . ASP A 1 272 ? -14.229 5.236 8.285 1.00 97.69 272 ASP A N 1
ATOM 1907 C CA . ASP A 1 272 ? -15.083 4.072 8.507 1.00 97.69 272 ASP A CA 1
ATOM 1908 C C . ASP A 1 272 ? -14.207 2.811 8.435 1.00 97.69 272 ASP A C 1
ATOM 1910 O O . ASP A 1 272 ? -13.625 2.497 7.395 1.00 97.69 272 ASP A O 1
ATOM 1914 N N . ALA A 1 273 ? -14.068 2.100 9.555 1.00 97.50 273 ALA A N 1
ATOM 1915 C CA . ALA A 1 273 ? -13.161 0.963 9.677 1.00 97.50 273 ALA A CA 1
ATOM 1916 C C . ALA A 1 273 ? -13.893 -0.313 10.102 1.00 97.50 273 ALA A C 1
ATOM 1918 O O . ALA A 1 273 ? -14.614 -0.331 11.101 1.00 97.50 273 ALA A O 1
ATOM 1919 N N . THR A 1 274 ? -13.652 -1.402 9.375 1.00 97.56 274 THR A N 1
ATOM 1920 C CA . THR A 1 274 ? -14.003 -2.768 9.777 1.00 97.56 274 THR A CA 1
ATOM 1921 C C . THR A 1 274 ? -12.733 -3.493 10.212 1.00 97.56 274 THR A C 1
ATOM 1923 O O . THR A 1 274 ? -11.814 -3.626 9.415 1.00 97.56 274 THR A O 1
ATOM 1926 N N . VAL A 1 275 ? -12.654 -3.932 11.469 1.00 97.50 275 VAL A N 1
ATOM 1927 C CA . VAL A 1 275 ? -11.457 -4.563 12.055 1.00 97.50 275 VAL A CA 1
ATOM 1928 C C . VAL A 1 275 ? -11.836 -5.934 12.598 1.00 97.50 275 VAL A C 1
ATOM 1930 O O . VAL A 1 275 ? -12.437 -6.034 13.669 1.00 97.50 275 VAL A O 1
ATOM 1933 N N . THR A 1 276 ? -11.534 -6.999 11.864 1.00 97.62 276 THR A N 1
ATOM 1934 C CA . THR A 1 276 ? -12.060 -8.334 12.169 1.00 97.62 276 THR A CA 1
ATOM 1935 C C . THR A 1 276 ? -10.999 -9.415 12.228 1.00 97.62 276 THR A C 1
ATOM 1937 O O . THR A 1 276 ? -10.005 -9.372 11.518 1.00 97.62 276 THR A O 1
ATOM 1940 N N . ASN A 1 277 ? -11.201 -10.407 13.096 1.00 97.75 277 ASN A N 1
ATOM 1941 C CA . ASN A 1 277 ? -10.400 -11.637 13.118 1.00 97.75 277 ASN A CA 1
ATOM 1942 C C . ASN A 1 277 ? -8.872 -11.433 13.222 1.00 97.75 277 ASN A C 1
ATOM 1944 O O . ASN A 1 277 ? -8.107 -12.293 12.788 1.00 97.75 277 ASN A O 1
ATOM 1948 N N . ASN A 1 278 ? -8.398 -10.310 13.770 1.00 98.12 278 ASN A N 1
ATOM 1949 C CA . ASN A 1 278 ? -6.964 -10.060 13.914 1.00 98.12 278 ASN A CA 1
ATOM 1950 C C . ASN A 1 278 ? -6.439 -10.686 15.208 1.00 98.12 278 ASN A C 1
ATOM 1952 O O . ASN A 1 278 ? -7.113 -10.642 16.236 1.00 98.12 278 ASN A O 1
ATOM 1956 N N . ASN A 1 279 ? -5.217 -11.211 15.171 1.00 97.62 279 ASN A N 1
ATOM 1957 C CA . ASN A 1 279 ? -4.471 -11.639 16.349 1.00 97.62 279 ASN A CA 1
ATOM 1958 C C . ASN A 1 279 ? -3.340 -10.641 16.613 1.00 97.62 279 ASN A C 1
ATOM 1960 O O . ASN A 1 279 ? -2.392 -10.571 15.830 1.0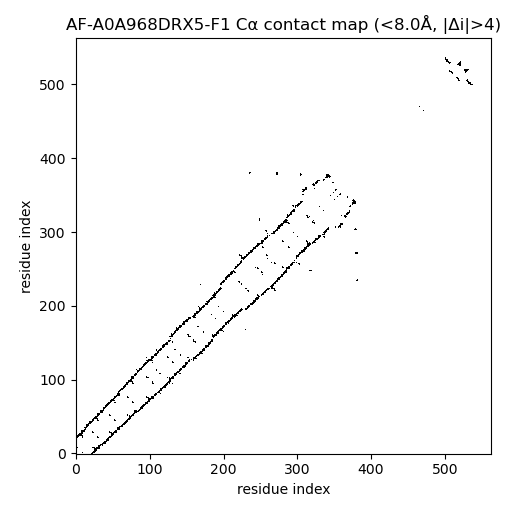0 97.62 279 ASN A O 1
ATOM 1964 N N . VAL A 1 280 ? -3.453 -9.846 17.673 1.00 97.31 280 VAL A N 1
ATOM 1965 C CA . VAL A 1 280 ? -2.587 -8.692 17.925 1.00 97.31 280 VAL A CA 1
ATOM 1966 C C . VAL A 1 280 ? -1.930 -8.801 19.293 1.00 97.31 280 VAL A C 1
ATOM 1968 O O . VAL A 1 280 ? -2.583 -8.639 20.318 1.00 97.31 280 VAL A O 1
ATOM 1971 N N . THR A 1 281 ? -0.617 -9.000 19.299 1.00 95.94 281 THR A N 1
ATOM 1972 C CA . THR A 1 281 ? 0.221 -9.009 20.497 1.00 95.94 281 THR A CA 1
ATOM 1973 C C . THR A 1 281 ? 1.218 -7.855 20.452 1.00 95.94 281 THR A C 1
ATOM 1975 O O . THR A 1 281 ? 2.009 -7.730 19.513 1.00 95.94 281 THR A O 1
ATOM 1978 N N . THR A 1 282 ? 1.245 -7.016 21.480 1.00 94.62 282 THR A N 1
ATOM 1979 C CA . THR A 1 282 ? 2.188 -5.893 21.576 1.00 94.62 282 THR A CA 1
ATOM 1980 C C . THR A 1 282 ? 3.052 -5.992 22.828 1.00 94.62 282 THR A C 1
ATOM 1982 O O . THR A 1 282 ? 2.653 -6.578 23.829 1.00 94.62 282 THR A O 1
ATOM 1985 N N . ASN A 1 283 ? 4.268 -5.444 22.754 1.00 91.62 283 ASN A N 1
ATOM 1986 C CA . ASN A 1 283 ? 5.274 -5.460 23.815 1.00 91.62 283 ASN A CA 1
ATOM 1987 C C . ASN A 1 283 ? 5.777 -4.031 24.069 1.00 91.62 283 ASN A C 1
ATOM 1989 O O . ASN A 1 283 ? 6.654 -3.533 23.369 1.00 91.62 283 ASN A O 1
ATOM 1993 N N . ASN A 1 284 ? 5.274 -3.389 25.114 1.00 89.19 284 ASN A N 1
ATOM 1994 C CA . ASN A 1 284 ? 5.505 -2.003 25.505 1.00 89.19 284 ASN A CA 1
ATOM 1995 C C . ASN A 1 284 ? 4.904 -0.981 24.532 1.00 89.19 284 ASN A C 1
ATOM 1997 O O . ASN A 1 284 ? 5.465 0.099 24.353 1.00 89.19 284 ASN A O 1
ATOM 2001 N N . ALA A 1 285 ? 3.795 -1.344 23.885 1.00 90.56 285 ALA A N 1
ATOM 2002 C CA . ALA A 1 285 ? 2.925 -0.406 23.182 1.00 90.56 285 ALA A CA 1
ATOM 2003 C C . ALA A 1 285 ? 1.776 0.039 24.105 1.00 90.56 285 ALA A C 1
ATOM 2005 O O . ALA A 1 285 ? 1.526 -0.598 25.130 1.00 90.56 285 ALA A O 1
ATOM 2006 N N . ASP A 1 286 ? 1.072 1.108 23.743 1.00 88.88 286 ASP A N 1
ATOM 2007 C CA . ASP A 1 286 ? -0.037 1.640 24.547 1.00 88.88 286 ASP A CA 1
ATOM 2008 C C . ASP A 1 286 ? -1.282 0.759 24.441 1.00 88.88 286 ASP A C 1
ATOM 2010 O O . ASP A 1 286 ? -1.995 0.557 25.429 1.00 88.88 286 ASP A O 1
ATOM 2014 N N . ALA A 1 287 ? -1.523 0.208 23.246 1.00 92.44 287 ALA A N 1
ATOM 2015 C CA . ALA A 1 287 ? -2.607 -0.733 23.040 1.00 92.44 287 ALA A CA 1
ATOM 2016 C C . ALA A 1 287 ? -2.297 -1.846 22.037 1.00 92.44 287 ALA A C 1
ATOM 2018 O O . ALA A 1 287 ? -1.391 -1.740 21.209 1.00 92.44 287 ALA A O 1
ATOM 2019 N N . ALA A 1 288 ? -3.084 -2.922 22.065 1.00 94.56 288 ALA A N 1
ATOM 2020 C CA . ALA A 1 288 ? -3.127 -3.841 20.930 1.00 94.56 288 ALA A CA 1
ATOM 2021 C C . ALA A 1 288 ? -3.891 -3.192 19.764 1.00 94.56 288 ALA A C 1
ATOM 2023 O O . ALA A 1 288 ? -3.354 -3.078 18.660 1.00 94.56 288 ALA A O 1
ATOM 2024 N N . ILE A 1 289 ? -5.096 -2.676 20.021 1.00 95.31 289 ILE A N 1
ATOM 2025 C CA . ILE A 1 289 ? -5.888 -1.917 19.047 1.00 95.31 289 ILE A CA 1
ATOM 2026 C C . ILE A 1 289 ? -6.244 -0.549 19.636 1.00 95.31 289 ILE A C 1
ATOM 2028 O O . ILE A 1 289 ? -6.837 -0.457 20.709 1.00 95.31 289 ILE A O 1
ATOM 2032 N N . GLN A 1 290 ? -5.901 0.515 18.915 1.00 94.62 290 GLN A N 1
ATOM 2033 C CA . GLN A 1 290 ? -6.124 1.899 19.309 1.00 94.62 290 GLN A CA 1
ATOM 2034 C C . GLN A 1 290 ? -6.956 2.637 18.271 1.00 94.62 290 GLN A C 1
ATOM 2036 O O . GLN A 1 290 ? -6.629 2.659 17.084 1.00 94.62 290 GLN A O 1
ATOM 2041 N N . ILE A 1 291 ? -8.000 3.297 18.758 1.00 94.31 291 ILE A N 1
ATOM 2042 C CA . ILE A 1 291 ? -8.821 4.233 18.005 1.00 94.31 291 ILE A CA 1
ATOM 2043 C C . ILE A 1 291 ? -8.662 5.604 18.642 1.00 94.31 291 ILE A C 1
ATOM 2045 O O . ILE A 1 291 ? -8.869 5.760 19.848 1.00 94.31 291 ILE A O 1
ATOM 2049 N N . TYR A 1 292 ? -8.285 6.584 17.833 1.00 93.19 292 TYR A N 1
ATOM 2050 C CA . TYR A 1 292 ? -7.992 7.926 18.298 1.00 93.19 292 TYR A CA 1
ATOM 2051 C C . TYR A 1 292 ? -8.726 8.965 17.465 1.00 93.19 292 TYR A C 1
ATOM 2053 O O . TYR A 1 292 ? -8.491 9.116 16.271 1.00 93.19 292 TYR A O 1
ATOM 2061 N N . LEU A 1 293 ? -9.621 9.703 18.098 1.00 92.19 293 LEU A N 1
ATOM 2062 C CA . LEU A 1 293 ? -10.213 10.887 17.503 1.00 92.19 293 LEU A CA 1
ATOM 2063 C C . LEU A 1 293 ? -9.533 12.110 18.109 1.00 92.19 293 LEU A C 1
ATOM 2065 O O . LEU A 1 293 ? -9.459 12.222 19.327 1.00 92.19 293 LEU A O 1
ATOM 2069 N N . SER A 1 294 ? -9.031 13.021 17.285 1.00 89.56 294 SER A N 1
ATOM 2070 C CA . SER A 1 294 ? -8.520 14.305 17.762 1.00 89.56 294 SER A CA 1
ATOM 2071 C C . SER A 1 294 ? -9.295 15.424 17.089 1.00 89.56 294 SER A C 1
ATOM 2073 O O . SER A 1 294 ? -9.371 15.493 15.864 1.00 89.56 294 SER A O 1
ATOM 2075 N N . ASP A 1 295 ? -9.906 16.284 17.894 1.00 82.81 295 ASP A N 1
ATOM 2076 C CA . ASP A 1 295 ? -10.686 17.425 17.423 1.00 82.81 295 ASP A CA 1
ATOM 2077 C C . ASP A 1 295 ? -10.125 18.691 18.073 1.00 82.81 295 ASP A C 1
ATOM 2079 O O . ASP A 1 295 ? -10.510 19.084 19.179 1.00 82.81 295 ASP A O 1
ATOM 2083 N N . LEU A 1 296 ? -9.145 19.303 17.405 1.00 81.88 296 LEU A N 1
ATOM 2084 C CA . LEU A 1 296 ? -8.479 20.502 17.911 1.00 81.88 296 LEU A CA 1
ATOM 2085 C C . LEU A 1 296 ? -9.282 21.766 17.590 1.00 81.88 296 LEU A C 1
ATOM 2087 O O . LEU A 1 296 ? -9.188 22.754 18.323 1.00 81.88 296 LEU A O 1
ATOM 2091 N N . ASN A 1 297 ? -10.081 21.739 16.519 1.00 79.75 297 ASN A N 1
ATOM 2092 C CA . ASN A 1 297 ? -10.683 22.932 15.924 1.00 79.75 297 ASN A CA 1
ATOM 2093 C C . ASN A 1 297 ? -12.208 22.891 15.789 1.00 79.75 297 ASN A C 1
ATOM 2095 O O . ASN A 1 297 ? -12.777 23.744 15.110 1.00 79.75 297 ASN A O 1
ATOM 2099 N N . SER A 1 298 ? -12.889 21.957 16.453 1.00 81.75 298 SER A N 1
ATOM 2100 C CA . SER A 1 298 ? -14.327 21.722 16.256 1.00 81.75 298 SER A CA 1
ATOM 2101 C C . SER A 1 298 ? -14.672 21.337 14.807 1.00 81.75 298 SER A C 1
ATOM 2103 O O . SER A 1 298 ? -15.683 21.777 14.258 1.00 81.75 298 SER A O 1
ATOM 2105 N N . THR A 1 299 ? -13.810 20.541 14.175 1.00 78.56 299 THR A N 1
ATOM 2106 C CA . THR A 1 299 ? -13.898 20.076 12.775 1.00 78.56 299 THR A CA 1
ATOM 2107 C C . THR A 1 299 ? -14.885 18.926 12.585 1.00 78.56 299 THR A C 1
ATOM 2109 O O . THR A 1 299 ? -15.063 18.416 11.479 1.00 78.56 299 THR A O 1
ATOM 2112 N N . ALA A 1 300 ? -15.583 18.523 13.650 1.00 91.06 300 ALA A N 1
ATOM 2113 C CA . ALA A 1 300 ? -16.538 17.422 13.654 1.00 91.06 300 ALA A CA 1
ATOM 2114 C C . ALA A 1 300 ? -15.960 16.115 13.078 1.00 91.06 300 ALA A C 1
ATOM 2116 O O . ALA A 1 300 ? -16.699 15.325 12.486 1.00 91.06 300 ALA A O 1
ATOM 2117 N N . ASN A 1 301 ? -14.647 15.892 13.257 1.00 93.50 301 ASN A N 1
ATOM 2118 C CA . ASN A 1 301 ? -13.946 14.681 12.822 1.00 93.50 301 ASN A CA 1
ATOM 2119 C C . ASN A 1 301 ? -14.732 13.432 13.230 1.00 93.50 301 ASN A C 1
ATOM 2121 O O . ASN A 1 301 ? -15.297 13.366 14.324 1.00 93.50 301 ASN A O 1
ATOM 2125 N N . ARG A 1 302 ? -14.783 12.426 12.358 1.00 95.12 302 ARG A N 1
ATOM 2126 C CA . ARG A 1 302 ? -15.628 11.246 12.556 1.00 95.12 302 ARG A CA 1
ATOM 2127 C C . ARG A 1 302 ? -14.829 9.959 12.436 1.00 95.12 302 ARG A C 1
ATOM 2129 O O . ARG A 1 302 ? -14.152 9.733 11.439 1.00 95.12 302 ARG A O 1
ATOM 2136 N N . ILE A 1 303 ? -15.013 9.060 13.400 1.00 96.12 303 ILE A N 1
ATOM 2137 C CA . ILE A 1 303 ? -14.611 7.655 13.279 1.00 96.12 303 ILE A CA 1
ATOM 2138 C C . ILE A 1 303 ? -15.821 6.764 13.535 1.00 96.12 303 ILE A C 1
ATOM 2140 O O . ILE A 1 303 ? -16.495 6.905 14.555 1.00 96.12 303 ILE A O 1
ATOM 2144 N N . CYS A 1 304 ? -16.059 5.805 12.644 1.00 96.44 304 CYS A N 1
ATOM 2145 C CA . CYS A 1 304 ? -16.941 4.674 12.891 1.00 96.44 304 CYS A CA 1
ATOM 2146 C C . CYS A 1 304 ? -16.153 3.368 12.856 1.00 96.44 304 CYS A C 1
ATOM 2148 O O . CYS A 1 304 ? -15.497 3.059 11.861 1.00 96.44 304 CYS A O 1
ATOM 2150 N N . LEU A 1 305 ? -16.253 2.588 13.931 1.00 96.00 305 LEU A N 1
ATOM 2151 C CA . LEU A 1 305 ? -15.603 1.290 14.060 1.00 96.00 305 LEU A CA 1
ATOM 2152 C C . LEU A 1 305 ? -16.614 0.138 14.082 1.00 96.00 305 LEU A C 1
ATOM 2154 O O . LEU A 1 305 ? -17.490 0.081 14.946 1.00 96.00 305 LEU A O 1
ATOM 2158 N N . ASN A 1 306 ? -16.413 -0.845 13.212 1.00 96.50 306 ASN A N 1
ATOM 2159 C CA . ASN A 1 306 ? -17.010 -2.171 13.298 1.00 96.50 306 ASN A CA 1
ATOM 2160 C C . ASN A 1 306 ? -15.912 -3.200 13.604 1.00 96.50 306 ASN A C 1
ATOM 2162 O O . ASN A 1 306 ? -15.189 -3.609 12.702 1.00 96.50 306 ASN A O 1
ATOM 2166 N N . ALA A 1 307 ? -15.758 -3.602 14.867 1.00 95.88 307 ALA A N 1
ATOM 2167 C CA . ALA A 1 307 ? -14.667 -4.489 15.277 1.00 95.88 307 ALA A CA 1
ATOM 2168 C C . ALA A 1 307 ? -15.175 -5.777 15.920 1.00 95.88 307 ALA A C 1
ATOM 2170 O O . ALA A 1 307 ? -15.764 -5.688 16.995 1.00 95.88 307 ALA A O 1
ATOM 2171 N N . THR A 1 308 ? -14.934 -6.946 15.313 1.00 96.56 308 THR A N 1
ATOM 2172 C CA . THR A 1 308 ? -15.444 -8.250 15.793 1.00 96.56 308 THR A CA 1
ATOM 2173 C C . THR A 1 308 ? -14.404 -9.369 15.702 1.00 96.56 308 THR A C 1
ATOM 2175 O O . THR A 1 308 ? -13.571 -9.377 14.801 1.00 96.56 308 THR A O 1
ATOM 2178 N N . GLY A 1 309 ? -14.444 -10.330 16.630 1.00 96.00 309 GLY A N 1
ATOM 2179 C CA . GLY A 1 309 ? -13.608 -11.539 16.569 1.00 96.00 309 GLY A CA 1
ATOM 2180 C C . GLY A 1 309 ? -12.090 -11.327 16.687 1.00 96.00 309 GLY A C 1
ATOM 2181 O O . GLY A 1 309 ? -11.331 -12.211 16.307 1.00 96.00 309 GLY A O 1
ATOM 2182 N N . ASN A 1 310 ? -11.618 -10.181 17.183 1.00 96.88 310 ASN A N 1
ATOM 2183 C CA . ASN A 1 310 ? -10.187 -9.938 17.381 1.00 96.88 310 ASN A CA 1
ATOM 2184 C C . ASN A 1 310 ? -9.685 -10.599 18.675 1.00 96.88 310 ASN A C 1
ATOM 2186 O O . ASN A 1 310 ? -10.363 -10.564 19.705 1.00 96.88 310 ASN A O 1
ATOM 2190 N N . ALA A 1 311 ? -8.473 -11.146 18.628 1.00 96.31 311 ALA A N 1
ATOM 2191 C CA . ALA A 1 311 ? -7.713 -11.614 19.778 1.00 96.31 311 ALA A CA 1
ATOM 2192 C C . ALA A 1 311 ? -6.575 -10.630 20.064 1.00 96.31 311 ALA A C 1
ATOM 2194 O O . ALA A 1 311 ? -5.770 -10.333 19.185 1.00 96.31 311 ALA A O 1
ATOM 2195 N N . THR A 1 312 ? -6.521 -10.104 21.282 1.00 95.62 312 THR A N 1
ATOM 2196 C CA . THR A 1 312 ? -5.591 -9.034 21.662 1.00 95.62 312 THR A CA 1
ATOM 2197 C C . THR A 1 312 ? -4.806 -9.389 22.919 1.00 95.62 312 THR A C 1
ATOM 2199 O O . THR A 1 312 ? -5.362 -9.969 23.848 1.00 95.62 312 THR A O 1
ATOM 2202 N N . GLU A 1 313 ? -3.536 -9.000 22.955 1.00 93.94 313 GLU A N 1
ATOM 2203 C CA . GLU A 1 313 ? -2.658 -9.100 24.120 1.00 93.94 313 GLU A CA 1
ATOM 2204 C C . GLU A 1 313 ? -1.718 -7.889 24.149 1.00 93.94 313 GLU A C 1
ATOM 2206 O O . GLU A 1 313 ? -0.873 -7.737 23.265 1.00 93.94 313 GLU A O 1
ATOM 2211 N N . ALA A 1 314 ? -1.852 -7.013 25.143 1.00 89.44 314 ALA A N 1
ATOM 2212 C CA . ALA A 1 314 ? -0.959 -5.868 25.322 1.00 89.44 314 ALA A CA 1
ATOM 2213 C C . ALA A 1 314 ? -0.064 -6.052 26.558 1.00 89.44 314 ALA A C 1
ATOM 2215 O O . ALA A 1 314 ? -0.556 -6.065 27.681 1.00 89.44 314 ALA A O 1
ATOM 2216 N N . ASN A 1 315 ? 1.256 -6.143 26.361 1.00 86.19 315 ASN A N 1
ATOM 2217 C CA . ASN A 1 315 ? 2.228 -6.382 27.435 1.00 86.19 315 ASN A CA 1
ATOM 2218 C C . ASN A 1 315 ? 3.151 -5.166 27.649 1.00 86.19 315 ASN A C 1
ATOM 2220 O O . ASN A 1 315 ? 4.071 -4.985 26.865 1.00 86.19 315 ASN A O 1
ATOM 2224 N N . GLY A 1 316 ? 3.011 -4.371 28.713 1.00 72.62 316 GLY A N 1
ATOM 2225 C CA . GLY A 1 316 ? 4.050 -3.440 29.198 1.00 72.62 316 GLY A CA 1
ATOM 2226 C C . GLY A 1 316 ? 3.990 -1.956 28.785 1.00 72.62 316 GLY A C 1
ATOM 2227 O O . GLY A 1 316 ? 5.035 -1.307 28.746 1.00 72.62 316 GLY A O 1
ATOM 2228 N N . GLY A 1 317 ? 2.828 -1.385 28.454 1.00 74.06 317 GLY A N 1
ATOM 2229 C CA . GLY A 1 317 ? 2.703 0.026 28.031 1.00 74.06 317 GLY A CA 1
ATOM 2230 C C . GLY A 1 317 ? 2.918 1.074 29.143 1.00 74.06 317 GLY A C 1
ATOM 2231 O O . GLY A 1 317 ? 2.549 0.862 30.299 1.00 74.06 317 GLY A O 1
ATOM 2232 N N . VAL A 1 318 ? 3.471 2.250 28.798 1.00 70.56 318 VAL A N 1
ATOM 2233 C CA . VAL A 1 318 ? 3.731 3.364 29.748 1.00 70.56 318 VAL A CA 1
ATOM 2234 C C . VAL A 1 318 ? 2.435 3.977 30.297 1.00 70.56 318 VAL A C 1
ATOM 2236 O O . VAL A 1 318 ? 2.409 4.432 31.441 1.00 70.56 318 VAL A O 1
ATOM 2239 N N . TYR A 1 319 ? 1.357 3.964 29.509 1.00 67.44 319 TYR A N 1
ATOM 2240 C CA . TYR A 1 319 ? 0.061 4.562 29.860 1.00 67.44 319 TYR A CA 1
ATOM 2241 C C . TYR A 1 319 ? -0.939 3.578 30.490 1.00 67.44 319 TYR A C 1
ATOM 2243 O O . TYR A 1 319 ? -2.121 3.889 30.620 1.00 67.44 319 TYR A O 1
ATOM 2251 N N . GLY A 1 320 ? -0.456 2.420 30.948 1.00 64.44 320 GLY A N 1
ATOM 2252 C CA . GLY A 1 320 ? -1.304 1.315 31.380 1.00 64.44 320 GLY A CA 1
ATOM 2253 C C . GLY A 1 320 ? -1.666 0.430 30.194 1.00 64.44 320 GLY A C 1
ATOM 2254 O O . GLY A 1 320 ? -1.975 0.904 29.107 1.00 64.44 320 GLY A O 1
ATOM 2255 N N . GLU A 1 321 ? -1.559 -0.876 30.394 1.00 68.50 321 GLU A N 1
ATOM 2256 C CA . GLU A 1 321 ? -1.800 -1.878 29.361 1.00 68.50 321 GLU A CA 1
ATOM 2257 C C . GLU A 1 321 ? -3.280 -1.880 28.977 1.00 68.50 321 GLU A C 1
ATOM 2259 O O . GLU A 1 321 ? -4.150 -2.104 29.824 1.00 68.50 321 GLU A O 1
ATOM 2264 N N . THR A 1 322 ? -3.576 -1.622 27.703 1.00 79.62 322 THR A N 1
ATOM 2265 C CA . THR A 1 322 ? -4.942 -1.740 27.195 1.00 79.62 322 THR A CA 1
ATOM 2266 C C . THR A 1 322 ? -4.976 -2.624 25.971 1.00 79.62 322 THR A C 1
ATOM 2268 O O . THR A 1 322 ? -4.285 -2.412 24.985 1.00 79.62 322 THR A O 1
ATOM 2271 N N . ASP A 1 323 ? -5.828 -3.631 25.988 1.00 82.31 323 ASP A N 1
ATOM 2272 C CA . ASP A 1 323 ? -6.056 -4.420 24.779 1.00 82.31 323 ASP A CA 1
ATOM 2273 C C . ASP A 1 323 ? -6.773 -3.589 23.713 1.00 82.31 323 ASP A C 1
ATOM 2275 O O . ASP A 1 323 ? -6.512 -3.696 22.514 1.00 82.31 323 ASP A O 1
ATOM 2279 N N . PHE A 1 324 ? -7.657 -2.712 24.184 1.00 85.44 324 PHE A N 1
ATOM 2280 C CA . PHE A 1 324 ? -8.411 -1.790 23.365 1.00 85.44 324 PHE A CA 1
ATOM 2281 C C . PHE A 1 324 ? -8.444 -0.403 24.002 1.00 85.44 324 PHE A C 1
ATOM 2283 O O . PHE A 1 324 ? -8.925 -0.248 25.130 1.00 85.44 324 PHE A O 1
ATOM 2290 N N . PHE A 1 325 ? -7.990 0.594 23.246 1.00 84.50 325 PHE A N 1
ATOM 2291 C CA . PHE A 1 325 ? -8.095 2.003 23.603 1.00 84.50 325 PHE A CA 1
ATOM 2292 C C . PHE A 1 325 ? -9.015 2.727 22.626 1.00 84.50 325 PHE A C 1
ATOM 2294 O O . PHE A 1 325 ? -8.817 2.670 21.411 1.00 84.50 325 PHE A O 1
ATOM 2301 N N . PHE A 1 326 ? -9.990 3.451 23.169 1.00 81.19 326 PHE A N 1
ATOM 2302 C CA . PHE A 1 326 ? -10.813 4.380 22.405 1.00 81.19 326 PHE A CA 1
ATOM 2303 C C . PHE A 1 326 ? -10.687 5.757 23.050 1.00 81.19 326 PHE A C 1
ATOM 2305 O O . PHE A 1 326 ? -11.290 6.012 24.093 1.00 81.19 326 PHE A O 1
ATOM 2312 N N . GLY A 1 327 ? -9.892 6.628 22.431 1.00 81.06 327 GLY A N 1
ATOM 2313 C CA . GLY A 1 327 ? -9.672 7.994 22.894 1.00 81.06 327 GLY A CA 1
ATOM 2314 C C . GLY A 1 327 ? -10.327 9.021 21.988 1.00 81.06 327 GLY A C 1
ATOM 2315 O O . GLY A 1 327 ? -10.409 8.839 20.772 1.00 81.06 327 GLY A O 1
ATOM 2316 N N . ASN A 1 328 ? -10.768 10.117 22.594 1.00 76.62 328 ASN A N 1
ATOM 2317 C CA . ASN A 1 328 ? -11.241 11.299 21.889 1.00 76.62 328 ASN A CA 1
ATOM 2318 C C . ASN A 1 328 ? -10.626 12.546 22.529 1.00 76.62 328 ASN A C 1
ATOM 2320 O O . ASN A 1 328 ? -11.114 13.024 23.540 1.00 76.62 328 ASN A O 1
ATOM 2324 N N . ASP A 1 329 ? -9.533 13.066 22.002 1.00 77.56 329 ASP A N 1
ATOM 2325 C CA . ASP A 1 329 ? -8.877 14.218 22.610 1.00 77.56 329 ASP A CA 1
ATOM 2326 C C . ASP A 1 329 ? -9.546 15.532 22.180 1.00 77.56 329 ASP A C 1
ATOM 2328 O O . ASP A 1 329 ? -9.323 16.026 21.072 1.00 77.56 329 ASP A O 1
ATOM 2332 N N . ALA A 1 330 ? -10.361 16.105 23.075 1.00 61.31 330 ALA A N 1
ATOM 2333 C CA . ALA A 1 330 ? -10.776 17.505 22.995 1.00 61.31 330 ALA A CA 1
ATOM 2334 C C . ALA A 1 330 ? -9.918 18.363 23.911 1.00 61.31 330 ALA A C 1
ATOM 2336 O O . ALA A 1 330 ? -10.232 18.572 25.087 1.00 61.31 330 ALA A O 1
ATOM 2337 N N . ILE A 1 331 ? -8.892 18.968 23.326 1.00 60.97 331 ILE A N 1
ATOM 2338 C CA . ILE A 1 331 ? -8.001 19.894 24.028 1.00 60.97 331 ILE A CA 1
ATOM 2339 C C . ILE A 1 331 ? -8.743 21.167 24.500 1.00 60.97 331 ILE A C 1
ATOM 2341 O O . ILE A 1 331 ? -8.303 21.831 25.438 1.00 60.97 331 ILE A O 1
ATOM 2345 N N . THR A 1 332 ? -9.895 21.519 23.911 1.00 58.66 332 THR A N 1
ATOM 2346 C CA . THR A 1 332 ? -10.554 22.828 24.125 1.00 58.66 332 THR A CA 1
ATOM 2347 C C . THR A 1 332 ? -11.981 22.772 24.687 1.00 58.66 332 THR A C 1
ATOM 2349 O O . THR A 1 332 ? -12.631 23.808 24.824 1.00 58.66 332 THR A O 1
ATOM 2352 N N . GLY A 1 333 ? -12.477 21.595 25.085 1.00 58.72 333 GLY A N 1
ATOM 2353 C CA . GLY A 1 333 ? -13.794 21.450 25.725 1.00 58.72 333 GLY A CA 1
ATOM 2354 C C . GLY A 1 333 ? -15.006 21.511 24.780 1.00 58.72 333 GLY A C 1
ATOM 2355 O O . GLY A 1 333 ? -16.133 21.324 25.239 1.00 58.72 333 GLY A O 1
ATOM 2356 N N . SER A 1 334 ? -14.804 21.701 23.474 1.00 63.75 334 SER A N 1
ATOM 2357 C CA . SER A 1 334 ? -15.824 21.519 22.435 1.00 63.75 334 SER A CA 1
ATOM 2358 C C . SER A 1 334 ? -15.561 20.226 21.659 1.00 63.75 334 SER A C 1
ATOM 2360 O O . SER A 1 334 ? -15.009 20.244 20.567 1.00 63.75 334 SER A O 1
ATOM 2362 N N . ASN A 1 335 ? -15.955 19.091 22.242 1.00 63.56 335 ASN A N 1
ATOM 2363 C CA . ASN A 1 335 ? -15.972 17.790 21.566 1.00 63.56 335 ASN A CA 1
ATOM 2364 C C . ASN A 1 335 ? -17.060 17.791 20.477 1.00 63.56 335 ASN A C 1
ATOM 2366 O O . ASN A 1 335 ? -18.201 17.417 20.757 1.00 63.56 335 ASN A O 1
ATOM 2370 N N . SER A 1 336 ? -16.745 18.253 19.265 1.00 82.19 336 SER A N 1
ATOM 2371 C CA . SER A 1 336 ? -17.658 18.127 18.118 1.00 82.19 336 SER A CA 1
ATOM 2372 C C . SER A 1 336 ? -17.451 16.818 17.356 1.00 82.19 336 SER A C 1
ATOM 2374 O O . SER A 1 336 ? -18.339 16.391 16.619 1.00 82.19 336 SER A O 1
ATOM 2376 N N . GLY A 1 337 ? -16.301 16.173 17.568 1.00 85.81 337 GLY A N 1
ATOM 2377 C CA . GLY A 1 337 ? -15.967 14.884 16.993 1.00 85.81 337 GLY A CA 1
ATOM 2378 C C . GLY A 1 337 ? -17.007 13.796 17.283 1.00 85.81 337 GLY A C 1
ATOM 2379 O O . GLY A 1 337 ? -17.557 13.692 18.383 1.00 85.81 337 GLY A O 1
ATOM 2380 N N . ILE A 1 338 ? -17.269 12.966 16.275 1.00 89.81 338 ILE A N 1
ATOM 2381 C CA . ILE A 1 338 ? -18.247 11.882 16.311 1.00 89.81 338 ILE A CA 1
ATOM 2382 C C . ILE A 1 338 ? -17.509 10.544 16.350 1.00 89.81 338 ILE A C 1
ATOM 2384 O O . ILE A 1 338 ? -17.011 10.052 15.337 1.00 89.81 338 ILE A O 1
ATOM 2388 N N . ALA A 1 339 ? -17.498 9.925 17.526 1.00 91.62 339 ALA A N 1
ATOM 2389 C CA . ALA A 1 339 ? -17.033 8.560 17.725 1.00 91.62 339 ALA A CA 1
ATOM 2390 C C . ALA A 1 339 ? -18.217 7.581 17.719 1.00 91.62 339 ALA A C 1
ATOM 2392 O O . ALA A 1 339 ? -19.133 7.673 18.545 1.00 91.62 339 ALA A O 1
ATOM 2393 N N . GLN A 1 340 ? -18.201 6.629 16.789 1.00 93.94 340 GLN A N 1
ATOM 2394 C CA . GLN A 1 340 ? -19.245 5.623 16.627 1.00 93.94 340 GLN A CA 1
ATOM 2395 C C . GLN A 1 340 ? -18.684 4.206 16.690 1.00 93.94 340 GLN A C 1
ATOM 2397 O O . GLN A 1 340 ? -17.620 3.913 16.148 1.00 93.94 340 GLN A O 1
ATOM 2402 N N . MET A 1 341 ? -19.446 3.305 17.308 1.00 93.56 341 MET A N 1
ATOM 2403 C CA . MET A 1 341 ? -19.196 1.867 17.244 1.00 93.56 341 MET A CA 1
ATOM 2404 C C . MET A 1 341 ? -20.428 1.146 16.696 1.00 93.56 341 MET A C 1
ATOM 2406 O O . MET A 1 341 ? -21.561 1.384 17.131 1.00 93.56 341 MET A O 1
ATOM 2410 N N . GLN A 1 342 ? -20.217 0.243 15.744 1.00 93.69 342 GLN A N 1
ATOM 2411 C CA . GLN A 1 342 ? -21.272 -0.631 15.257 1.00 93.69 342 GLN A CA 1
ATOM 2412 C C . GLN A 1 342 ? -21.652 -1.644 16.338 1.00 93.69 342 GLN A C 1
ATOM 2414 O O . GLN A 1 342 ? -20.789 -2.248 16.972 1.00 93.69 342 GLN A O 1
ATOM 2419 N N . GLY A 1 343 ? -22.958 -1.789 16.574 1.00 92.25 343 GLY A N 1
ATOM 2420 C CA . GLY A 1 343 ? -23.475 -2.629 17.657 1.00 92.25 343 GLY A CA 1
ATOM 2421 C C . GLY A 1 343 ? -23.284 -2.040 19.058 1.00 92.25 343 GLY A C 1
ATOM 2422 O O . GLY A 1 343 ? -23.426 -2.776 20.031 1.00 92.25 343 GLY A O 1
ATOM 2423 N N . PHE A 1 344 ? -22.973 -0.740 19.183 1.00 92.38 344 PHE A N 1
ATOM 2424 C CA . PHE A 1 344 ? -22.760 -0.101 20.485 1.00 92.38 344 PHE A CA 1
ATOM 2425 C C . PHE A 1 344 ? -23.899 -0.393 21.470 1.00 92.38 344 PHE A C 1
ATOM 2427 O O . PHE A 1 344 ? -25.073 -0.140 21.189 1.00 92.38 344 PHE A O 1
ATOM 2434 N N . ALA A 1 345 ? -23.522 -0.915 22.634 1.00 89.44 345 ALA A N 1
ATOM 2435 C CA . ALA A 1 345 ? -24.416 -1.207 23.742 1.00 89.44 345 ALA A CA 1
ATOM 2436 C C . ALA A 1 345 ? -24.361 -0.083 24.791 1.00 89.44 345 ALA A C 1
ATOM 2438 O O . ALA A 1 345 ? -24.459 1.096 24.477 1.00 89.44 345 ALA A O 1
ATOM 2439 N N . THR A 1 346 ? -24.246 -0.435 26.070 1.00 88.56 346 THR A N 1
ATOM 2440 C CA . THR A 1 346 ? -24.223 0.520 27.188 1.00 88.56 346 THR A CA 1
ATOM 2441 C C . THR A 1 346 ? -22.837 1.091 27.485 1.00 88.56 346 THR A C 1
ATOM 2443 O O . THR A 1 346 ? -22.731 2.097 28.182 1.00 88.56 346 THR A O 1
ATOM 2446 N N . SER A 1 347 ? -21.773 0.446 27.006 1.00 89.75 347 SER A N 1
ATOM 2447 C CA . SER A 1 347 ? -20.388 0.886 27.181 1.00 89.75 347 SER A CA 1
ATOM 2448 C C . SER A 1 347 ? -19.483 0.294 26.104 1.00 89.75 347 SER A C 1
ATOM 2450 O O . SER A 1 347 ? -19.816 -0.723 25.485 1.00 89.75 347 SER A O 1
ATOM 2452 N N . VAL A 1 348 ? -18.307 0.897 25.918 1.00 87.00 348 VAL A N 1
ATOM 2453 C CA . VAL A 1 348 ? -17.262 0.394 25.012 1.00 87.00 348 VAL A CA 1
ATOM 2454 C C . VAL A 1 348 ? -16.833 -1.017 25.396 1.00 87.00 348 VAL A C 1
ATOM 2456 O O . VAL A 1 348 ? -16.845 -1.902 24.552 1.00 87.00 348 VAL A O 1
ATOM 2459 N N . SER A 1 349 ? -16.541 -1.245 26.681 1.00 88.00 349 SER A N 1
ATOM 2460 C CA . SER A 1 349 ? -16.146 -2.556 27.213 1.00 88.00 349 SER A CA 1
ATOM 2461 C C . SER A 1 349 ? -17.169 -3.645 26.884 1.00 88.00 349 SER A C 1
ATOM 2463 O O . SER A 1 349 ? -16.828 -4.687 26.327 1.00 88.00 349 SER A O 1
ATOM 2465 N N . ASN A 1 350 ? -18.449 -3.378 27.165 1.00 88.12 350 ASN A N 1
ATOM 2466 C CA . ASN A 1 350 ? -19.520 -4.333 26.900 1.00 88.12 350 ASN A CA 1
ATOM 2467 C C . ASN A 1 350 ? -19.686 -4.594 25.395 1.00 88.12 350 ASN A C 1
ATOM 2469 O O . ASN A 1 350 ? -19.863 -5.737 24.982 1.00 88.12 350 ASN A O 1
ATOM 2473 N N . THR A 1 351 ? -19.592 -3.544 24.575 1.00 88.75 351 THR A N 1
ATOM 2474 C CA . THR A 1 351 ? -19.657 -3.666 23.111 1.00 88.75 351 THR A CA 1
ATOM 2475 C C . THR A 1 351 ? -18.496 -4.511 22.585 1.00 88.75 351 THR A C 1
ATOM 2477 O O . THR A 1 351 ? -18.715 -5.461 21.841 1.00 88.75 351 THR A O 1
ATOM 2480 N N . TRP A 1 352 ? -17.270 -4.218 23.022 1.00 89.62 352 TRP A N 1
ATOM 2481 C CA . TRP A 1 352 ? -16.053 -4.886 22.571 1.00 89.62 352 TRP A CA 1
ATOM 2482 C C . TRP A 1 352 ? -16.047 -6.382 22.900 1.00 89.62 352 TRP A C 1
ATOM 2484 O O . TRP A 1 352 ? -15.894 -7.200 21.994 1.00 89.62 352 TRP A O 1
ATOM 2494 N N . PHE A 1 353 ? -16.242 -6.749 24.169 1.00 89.75 353 PHE A N 1
ATOM 2495 C CA . PHE A 1 353 ? -16.110 -8.143 24.604 1.00 89.75 353 PHE A CA 1
ATOM 2496 C C . PHE A 1 353 ? -17.387 -8.963 24.387 1.00 89.75 353 PHE A C 1
ATOM 2498 O O . PHE A 1 353 ? -17.323 -10.073 23.870 1.00 89.75 353 PHE A O 1
ATOM 2505 N N . ASN A 1 354 ? -18.559 -8.435 24.763 1.00 90.00 354 ASN A N 1
ATOM 2506 C CA . ASN A 1 354 ? -19.782 -9.245 24.819 1.00 90.00 354 ASN A CA 1
ATOM 2507 C C . ASN A 1 354 ? -20.606 -9.188 23.532 1.00 90.00 354 ASN A C 1
ATOM 2509 O O . ASN A 1 354 ? -21.158 -10.206 23.126 1.00 90.00 354 ASN A O 1
ATOM 2513 N N . VAL A 1 355 ? -20.727 -8.012 22.906 1.00 91.44 355 VAL A N 1
ATOM 2514 C CA . VAL A 1 355 ? -21.512 -7.872 21.665 1.00 91.44 355 VAL A CA 1
ATOM 2515 C C . VAL A 1 355 ? -20.705 -8.352 20.467 1.00 91.44 355 VAL A C 1
ATOM 2517 O O . VAL A 1 355 ? -21.202 -9.129 19.657 1.00 91.44 355 VAL A O 1
ATOM 2520 N N . ASN A 1 356 ? -19.450 -7.921 20.385 1.00 92.00 356 ASN A N 1
ATOM 2521 C CA . ASN A 1 356 ? -18.620 -8.141 19.209 1.00 92.00 356 ASN A CA 1
ATOM 2522 C C . ASN A 1 356 ? -17.700 -9.370 19.309 1.00 92.00 356 ASN A C 1
ATOM 2524 O O . ASN A 1 356 ? -17.014 -9.703 18.340 1.00 92.00 356 ASN A O 1
ATOM 2528 N N . GLY A 1 357 ? -17.672 -10.045 20.463 1.00 94.56 357 GLY A N 1
ATOM 2529 C CA . GLY A 1 357 ? -16.943 -11.300 20.657 1.00 94.56 357 GLY A CA 1
ATOM 2530 C C . GLY A 1 357 ? -15.420 -11.182 20.555 1.00 94.56 357 GLY A C 1
ATOM 2531 O O . GLY A 1 357 ? -14.767 -12.165 20.218 1.00 94.56 357 GLY A O 1
ATOM 2532 N N . ASN A 1 358 ? -14.845 -10.001 20.805 1.00 94.38 358 ASN A N 1
ATOM 2533 C CA . ASN A 1 358 ? -13.391 -9.858 20.891 1.00 94.38 358 ASN A CA 1
ATOM 2534 C C . ASN A 1 358 ? -12.883 -10.485 22.202 1.00 94.38 358 ASN A C 1
ATOM 2536 O O . ASN A 1 358 ? -13.576 -10.466 23.221 1.00 94.38 358 ASN A O 1
ATOM 2540 N N . THR A 1 359 ? -11.666 -11.022 22.194 1.00 93.75 359 THR A N 1
ATOM 2541 C CA . THR A 1 359 ? -11.060 -11.710 23.344 1.00 93.75 359 THR A CA 1
ATOM 2542 C C . THR A 1 359 ? -9.740 -11.070 23.739 1.00 93.75 359 THR A C 1
ATOM 2544 O O . THR A 1 359 ? -8.999 -10.614 22.872 1.00 93.75 359 THR A O 1
ATOM 2547 N N . SER A 1 360 ? -9.419 -11.109 25.033 1.00 90.88 360 SER A N 1
ATOM 2548 C CA . SER A 1 360 ? -8.103 -10.734 25.545 1.00 90.88 360 SER A CA 1
ATOM 2549 C C . SER A 1 360 ? -7.509 -11.821 26.439 1.00 90.88 360 SER A C 1
ATOM 2551 O O . SER A 1 360 ? -8.246 -12.481 27.179 1.00 90.88 360 SER A O 1
ATOM 2553 N N . THR A 1 361 ? -6.191 -12.017 26.355 1.00 85.88 361 THR A N 1
ATOM 2554 C CA . THR A 1 361 ? -5.414 -12.892 27.251 1.00 85.88 361 THR A CA 1
ATOM 2555 C C . THR A 1 361 ? -4.895 -12.151 28.488 1.00 85.88 361 THR A C 1
ATOM 2557 O O . THR A 1 361 ? -4.663 -12.778 29.526 1.00 85.88 361 THR A O 1
ATOM 2560 N N . THR A 1 362 ? -4.765 -10.828 28.408 1.00 78.88 362 THR A N 1
ATOM 2561 C CA . THR A 1 362 ? -4.419 -9.918 29.504 1.00 78.88 362 THR A CA 1
ATOM 2562 C C . THR A 1 362 ? -5.690 -9.401 30.191 1.00 78.88 362 THR A C 1
ATOM 2564 O O . THR A 1 362 ? -6.795 -9.495 29.661 1.00 78.88 362 THR A O 1
ATOM 2567 N N . SER A 1 363 ? -5.596 -8.959 31.452 1.00 66.94 363 SER A N 1
ATOM 2568 C CA . SER A 1 363 ? -6.787 -8.545 32.215 1.00 66.94 363 SER A CA 1
ATOM 2569 C C . SER A 1 363 ? -7.547 -7.447 31.451 1.00 66.94 363 SER A C 1
ATOM 2571 O O . SER A 1 363 ? -6.959 -6.400 31.197 1.00 66.94 363 SER A O 1
ATOM 2573 N N . PRO A 1 364 ? -8.840 -7.631 31.124 1.00 61.34 364 PRO A N 1
ATOM 2574 C CA . PRO A 1 364 ? -9.572 -6.741 30.234 1.00 61.34 364 PRO A CA 1
ATOM 2575 C C . PRO A 1 364 ? -9.872 -5.418 30.939 1.00 61.34 364 PRO A C 1
ATOM 2577 O O . PRO A 1 364 ? -10.926 -5.242 31.553 1.00 61.34 364 PRO A O 1
ATOM 2580 N N . THR A 1 365 ? -8.958 -4.461 30.851 1.00 63.06 365 THR A N 1
ATOM 2581 C CA . THR A 1 365 ? -9.227 -3.066 31.201 1.00 63.06 365 THR A CA 1
ATOM 2582 C C . THR A 1 365 ? -9.269 -2.237 29.928 1.00 63.06 365 THR A C 1
ATOM 2584 O O . THR A 1 365 ? -8.294 -1.567 29.603 1.00 63.06 365 THR A O 1
ATOM 2587 N N . PRO A 1 366 ? -10.388 -2.257 29.179 1.00 61.16 366 PRO A N 1
ATOM 2588 C CA . PRO A 1 366 ? -10.618 -1.235 28.174 1.00 61.16 366 PRO A CA 1
ATOM 2589 C C . PRO A 1 366 ? -10.700 0.104 28.907 1.00 61.16 366 PRO A C 1
ATOM 2591 O O . PRO A 1 366 ? -11.631 0.354 29.679 1.00 61.16 366 PRO A O 1
ATOM 2594 N N . LEU A 1 367 ? -9.701 0.951 28.694 1.00 67.06 367 LEU A N 1
ATOM 2595 C CA . LEU A 1 367 ? -9.745 2.332 29.140 1.00 67.06 367 LEU A CA 1
ATOM 2596 C C . LEU A 1 367 ? -10.520 3.114 28.081 1.00 67.06 367 LEU A C 1
ATOM 2598 O O . LEU A 1 367 ? -9.996 3.475 27.031 1.00 67.06 367 LEU A O 1
ATOM 2602 N N . ALA A 1 368 ? -11.803 3.344 28.355 1.00 60.66 368 ALA A N 1
ATOM 2603 C CA . ALA A 1 368 ? -12.490 4.490 27.783 1.00 60.66 368 ALA A CA 1
ATOM 2604 C C . ALA A 1 368 ? -12.086 5.687 28.648 1.00 60.66 368 ALA A C 1
ATOM 2606 O O . ALA A 1 368 ? -12.658 5.888 29.723 1.00 60.66 368 ALA A O 1
ATOM 2607 N N . ASP A 1 369 ? -11.045 6.412 28.241 1.00 55.41 369 ASP A N 1
ATOM 2608 C CA . ASP A 1 369 ? -10.725 7.673 28.905 1.00 55.41 369 ASP A CA 1
ATOM 2609 C C . ASP A 1 369 ? -11.884 8.655 28.672 1.00 55.41 369 ASP A C 1
ATOM 2611 O O . ASP A 1 369 ? -12.542 8.606 27.632 1.00 55.41 369 ASP A O 1
ATOM 2615 N N . GLY A 1 370 ? -12.203 9.462 29.685 1.00 53.97 370 GLY A N 1
ATOM 2616 C CA . GLY A 1 370 ? -13.471 10.171 29.892 1.00 53.97 370 GLY A CA 1
ATOM 2617 C C . GLY A 1 370 ? -13.779 11.290 28.895 1.00 53.97 370 GLY A C 1
ATOM 2618 O O . GLY A 1 370 ? -14.018 12.428 29.299 1.00 53.97 370 GLY A O 1
ATOM 2619 N N . LEU A 1 371 ? -13.802 10.985 27.602 1.00 55.88 371 LEU A N 1
ATOM 2620 C CA . LEU A 1 371 ? -13.756 11.974 26.547 1.00 55.88 371 LEU A CA 1
ATOM 2621 C C . LEU A 1 371 ? -14.817 11.694 25.467 1.00 55.88 371 LEU A C 1
ATOM 2623 O O . LEU A 1 371 ? -14.715 10.768 24.671 1.00 55.88 371 LEU A O 1
ATOM 2627 N N . GLY A 1 372 ? -15.859 12.529 25.456 1.00 66.62 372 GLY A N 1
ATOM 2628 C CA . GLY A 1 372 ? -16.928 12.548 24.450 1.00 66.62 372 GLY A CA 1
ATOM 2629 C C . GLY A 1 372 ? -17.921 11.366 24.493 1.00 66.62 372 GLY A C 1
ATOM 2630 O O . GLY A 1 372 ? -17.580 10.254 24.890 1.00 66.62 372 GLY A O 1
ATOM 2631 N N . PRO A 1 373 ? -19.194 11.575 24.108 1.00 77.69 373 PRO A N 1
ATOM 2632 C CA . PRO A 1 373 ? -20.160 10.485 24.019 1.00 77.69 373 PRO A CA 1
ATOM 2633 C C . PRO A 1 373 ? -19.850 9.588 22.812 1.00 77.69 373 PRO A C 1
ATOM 2635 O O . PRO A 1 373 ? -19.998 10.003 21.665 1.00 77.69 373 PRO A O 1
ATOM 2638 N N . ILE A 1 374 ? -19.479 8.333 23.067 1.00 87.56 374 ILE A N 1
ATOM 2639 C CA . ILE A 1 374 ? -19.485 7.284 22.039 1.00 87.56 374 ILE A CA 1
ATOM 2640 C C . ILE A 1 374 ? -20.938 6.875 21.792 1.00 87.56 374 ILE A C 1
ATOM 2642 O O . ILE A 1 374 ? -21.713 6.696 22.735 1.00 87.56 374 ILE A O 1
ATOM 2646 N N . SER A 1 375 ? -21.319 6.754 20.522 1.00 91.69 375 SER A N 1
ATOM 2647 C CA . SER A 1 375 ? -22.695 6.455 20.119 1.00 91.69 375 SER A CA 1
ATOM 2648 C C . SER A 1 375 ? -22.782 5.248 19.186 1.00 91.69 375 SER A C 1
ATOM 2650 O O . SER A 1 375 ? -21.787 4.785 18.625 1.00 91.69 375 SER A O 1
ATOM 2652 N N . ALA A 1 376 ? -23.996 4.725 19.014 1.00 92.75 376 ALA A N 1
ATOM 2653 C CA . ALA A 1 376 ? -24.256 3.724 17.992 1.00 92.75 376 ALA A CA 1
ATOM 2654 C C . ALA A 1 376 ? -24.135 4.344 16.593 1.00 92.75 376 ALA A C 1
ATOM 2656 O O . ALA A 1 376 ? -24.641 5.438 16.338 1.00 92.75 376 ALA A O 1
ATOM 2657 N N . GLY A 1 377 ? -23.504 3.614 15.678 1.00 91.62 377 GLY A N 1
ATOM 2658 C CA . GLY A 1 377 ? -23.434 3.967 14.264 1.00 91.62 377 GLY A CA 1
ATOM 2659 C C . GLY A 1 377 ? -23.494 2.731 13.376 1.00 91.62 377 GLY A C 1
ATOM 2660 O O . GLY A 1 377 ? -23.342 1.605 13.841 1.00 91.62 377 GLY A O 1
ATOM 2661 N N . THR A 1 378 ? -23.748 2.942 12.088 1.00 93.62 378 THR A N 1
ATOM 2662 C CA . THR A 1 378 ? -23.512 1.931 11.050 1.00 93.62 378 THR A CA 1
ATOM 2663 C C . THR A 1 378 ? -22.322 2.411 10.250 1.00 93.62 378 THR A C 1
ATOM 2665 O O . THR A 1 378 ? -22.375 3.510 9.697 1.00 93.62 378 THR A O 1
ATOM 2668 N N . CYS A 1 379 ? -21.248 1.631 10.242 1.00 93.44 379 CYS A N 1
ATOM 2669 C CA . CYS A 1 379 ? -20.038 2.036 9.549 1.00 93.44 379 CYS A CA 1
ATOM 2670 C C . CYS A 1 379 ? -20.177 1.729 8.066 1.00 93.44 379 CYS A C 1
ATOM 2672 O O . CYS A 1 379 ? -20.765 0.710 7.685 1.00 93.44 379 CYS A O 1
ATOM 2674 N N . ALA A 1 380 ? -19.644 2.611 7.224 1.00 93.69 380 ALA A N 1
ATOM 2675 C CA . ALA A 1 380 ? -19.462 2.252 5.830 1.00 93.69 380 ALA A CA 1
ATOM 2676 C C . ALA A 1 380 ? -18.521 1.040 5.756 1.00 93.69 380 ALA A C 1
ATOM 2678 O O . ALA A 1 380 ? -17.573 0.908 6.530 1.00 93.69 380 ALA A O 1
ATOM 2679 N N . THR A 1 381 ? -18.812 0.127 4.840 1.00 92.56 381 THR A N 1
ATOM 2680 C CA . THR A 1 381 ? -17.933 -1.006 4.557 1.00 92.56 381 THR A CA 1
ATOM 2681 C C . THR A 1 381 ? -17.232 -0.742 3.240 1.00 92.56 381 THR A C 1
ATOM 2683 O O . THR A 1 381 ? -17.777 -0.066 2.362 1.00 92.56 381 THR A O 1
ATOM 2686 N N . VAL A 1 382 ? -16.016 -1.266 3.096 1.00 87.06 382 VAL A N 1
ATOM 2687 C CA . VAL A 1 382 ? -15.336 -1.273 1.801 1.00 87.06 382 VAL A CA 1
ATOM 2688 C C . VAL A 1 382 ? -16.268 -1.978 0.831 1.00 87.06 382 VAL A C 1
ATOM 2690 O O . VAL A 1 382 ? -16.656 -3.123 1.080 1.00 87.06 382 VAL A O 1
ATOM 2693 N N . ALA A 1 383 ? -16.642 -1.305 -0.261 1.00 83.69 383 ALA A N 1
ATOM 2694 C CA . ALA A 1 383 ? -17.449 -1.934 -1.295 1.00 83.69 383 ALA A CA 1
ATOM 2695 C C . ALA A 1 383 ? -16.804 -3.280 -1.644 1.00 83.69 383 ALA A C 1
ATOM 2697 O O . ALA A 1 383 ? -15.578 -3.370 -1.795 1.00 83.69 383 ALA A O 1
ATOM 2698 N N . SER A 1 384 ? -17.597 -4.353 -1.692 1.00 62.34 384 SER A N 1
ATOM 2699 C CA . SER A 1 384 ? -17.078 -5.637 -2.148 1.00 62.34 384 SER A CA 1
ATOM 2700 C C . SER A 1 384 ? -16.487 -5.392 -3.532 1.00 62.34 384 SER A C 1
ATOM 2702 O O . SER A 1 384 ? -17.231 -5.120 -4.478 1.00 62.34 384 SER A O 1
ATOM 2704 N N . LEU A 1 385 ? -15.158 -5.442 -3.654 1.00 55.66 385 LEU A N 1
ATOM 2705 C CA . LEU A 1 385 ? -14.564 -5.631 -4.967 1.00 55.66 385 LEU A CA 1
ATOM 2706 C C . LEU A 1 385 ? -15.153 -6.963 -5.411 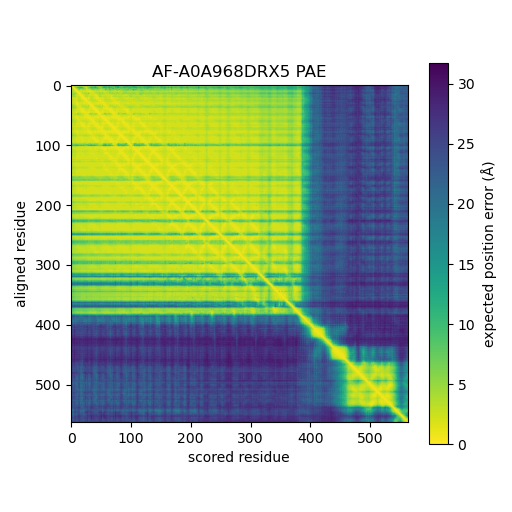1.00 55.66 385 LEU A C 1
ATOM 2708 O O . LEU A 1 385 ? -15.078 -7.920 -4.640 1.00 55.66 385 LEU A O 1
ATOM 2712 N N . SER A 1 386 ? -15.875 -6.983 -6.535 1.00 38.00 386 SER A N 1
ATOM 2713 C CA . SER A 1 386 ? -16.553 -8.195 -7.003 1.00 38.00 386 SER A CA 1
ATOM 2714 C C . SER A 1 386 ? -15.612 -9.393 -6.806 1.00 38.00 386 SER A C 1
ATOM 2716 O O . SER A 1 386 ? -14.508 -9.359 -7.362 1.00 38.00 386 SER A O 1
ATOM 2718 N N . PRO A 1 387 ? -15.992 -10.416 -6.012 1.00 36.75 387 PRO A N 1
ATOM 2719 C CA . PRO A 1 387 ? -15.134 -11.567 -5.731 1.00 36.75 387 PRO A CA 1
ATOM 2720 C C . PRO A 1 387 ? -14.608 -12.262 -6.994 1.00 36.75 387 PRO A C 1
ATOM 2722 O O . PRO A 1 387 ? -13.600 -12.963 -6.925 1.00 36.75 387 PRO A O 1
ATOM 2725 N N . GLU A 1 388 ? -15.253 -12.049 -8.148 1.00 41.22 388 GLU A N 1
ATOM 2726 C CA . GLU A 1 388 ? -14.798 -12.548 -9.448 1.00 41.22 388 GLU A CA 1
ATOM 2727 C C . GLU A 1 388 ? -13.447 -11.973 -9.886 1.00 41.22 388 GLU A C 1
ATOM 2729 O O . GLU A 1 388 ? -12.688 -12.695 -10.524 1.00 41.22 388 GLU A O 1
ATOM 2734 N N . ASN A 1 389 ? -13.085 -10.744 -9.504 1.00 46.91 389 ASN A N 1
ATOM 2735 C CA . ASN A 1 389 ? -11.792 -10.159 -9.882 1.00 46.91 389 ASN A CA 1
ATOM 2736 C C . ASN A 1 389 ? -10.640 -10.575 -8.956 1.00 46.91 389 ASN A C 1
ATOM 2738 O O . ASN A 1 389 ? -9.491 -10.561 -9.389 1.00 46.91 389 ASN A O 1
ATOM 2742 N N . ASP A 1 390 ? -10.932 -10.952 -7.708 1.00 43.25 390 ASP A N 1
ATOM 2743 C CA . ASP A 1 390 ? -9.904 -11.290 -6.713 1.00 43.25 390 ASP A CA 1
ATOM 2744 C C . ASP A 1 390 ? -9.616 -12.803 -6.692 1.00 43.25 390 ASP A C 1
ATOM 2746 O O . ASP A 1 390 ? -8.463 -13.231 -6.697 1.00 43.25 390 ASP A O 1
ATOM 2750 N N . ARG A 1 391 ? -10.653 -13.654 -6.789 1.00 39.19 391 ARG A N 1
ATOM 2751 C CA . ARG A 1 391 ? -10.473 -15.120 -6.816 1.00 39.19 391 ARG A CA 1
ATOM 2752 C C . ARG A 1 391 ? -9.930 -15.653 -8.143 1.00 39.19 391 ARG A C 1
ATOM 2754 O O . ARG A 1 391 ? -9.185 -16.627 -8.116 1.00 39.19 391 ARG A O 1
ATOM 2761 N N . SER A 1 392 ? -10.273 -15.045 -9.282 1.00 44.31 392 SER A N 1
ATOM 2762 C CA . SER A 1 392 ? -9.716 -15.454 -10.583 1.00 44.31 392 SER A CA 1
ATOM 2763 C C . SER A 1 392 ? -8.241 -15.059 -10.729 1.00 44.31 392 SER A C 1
ATOM 2765 O O . SER A 1 392 ? -7.460 -15.837 -11.272 1.00 44.31 392 SER A O 1
ATOM 2767 N N . ARG A 1 393 ? -7.828 -13.910 -10.169 1.00 46.03 393 ARG A N 1
ATOM 2768 C CA . ARG A 1 393 ? -6.417 -13.483 -10.129 1.00 46.03 393 ARG A CA 1
ATOM 2769 C C . ARG A 1 393 ? -5.574 -14.300 -9.155 1.00 46.03 393 ARG A C 1
ATOM 2771 O O . ARG A 1 393 ? -4.505 -14.755 -9.541 1.00 46.03 393 ARG A O 1
ATOM 2778 N N . LEU A 1 394 ? -6.061 -14.555 -7.938 1.00 43.16 394 LEU A N 1
ATOM 2779 C CA . LEU A 1 394 ? -5.337 -15.391 -6.970 1.00 43.16 394 LEU A CA 1
ATOM 2780 C C . LEU A 1 394 ? -5.202 -16.851 -7.431 1.00 43.16 394 LEU A C 1
ATOM 2782 O O . LEU A 1 394 ? -4.195 -17.485 -7.127 1.00 43.16 394 LEU A O 1
ATOM 2786 N N . ALA A 1 395 ? -6.177 -17.385 -8.177 1.00 43.44 395 ALA A N 1
ATOM 2787 C CA . ALA A 1 395 ? -6.063 -18.718 -8.772 1.00 43.44 395 ALA A CA 1
ATOM 2788 C C . ALA A 1 395 ? -4.995 -18.776 -9.879 1.00 43.44 395 ALA A C 1
ATOM 2790 O O . ALA A 1 395 ? -4.268 -19.758 -9.950 1.00 43.44 395 ALA A O 1
ATOM 2791 N N . ALA A 1 396 ? -4.848 -17.722 -10.688 1.00 45.31 396 ALA A N 1
ATOM 2792 C CA . ALA A 1 396 ? -3.829 -17.663 -11.738 1.00 45.31 396 ALA A CA 1
ATOM 2793 C C . ALA A 1 396 ? -2.401 -17.433 -11.198 1.00 45.31 396 ALA A C 1
ATOM 2795 O O . ALA A 1 396 ? -1.441 -17.926 -11.780 1.00 45.31 396 ALA A O 1
ATOM 2796 N N . GLU A 1 397 ? -2.238 -16.709 -10.085 1.00 48.41 397 GLU A N 1
ATOM 2797 C CA . GLU A 1 397 ? -0.912 -16.395 -9.521 1.00 48.41 397 GLU A CA 1
ATOM 2798 C C . GLU A 1 397 ? -0.351 -17.512 -8.610 1.00 48.41 397 GLU A C 1
ATOM 2800 O O . GLU A 1 397 ? 0.867 -17.663 -8.501 1.00 48.41 397 GLU A O 1
ATOM 2805 N N . ASN A 1 398 ? -1.203 -18.352 -8.002 1.00 40.31 398 ASN A N 1
ATOM 2806 C CA . ASN A 1 398 ? -0.756 -19.459 -7.137 1.00 40.31 398 ASN A CA 1
ATOM 2807 C C . ASN A 1 398 ? -0.361 -20.748 -7.877 1.00 40.31 398 ASN A C 1
ATOM 2809 O O . ASN A 1 398 ? 0.222 -21.638 -7.257 1.00 40.31 398 ASN A O 1
ATOM 2813 N N . GLU A 1 399 ? -0.623 -20.874 -9.180 1.00 47.09 399 GLU A N 1
ATOM 2814 C CA . GLU A 1 399 ? -0.161 -22.042 -9.947 1.00 47.09 399 GLU A CA 1
ATOM 2815 C C . GLU A 1 399 ? 1.355 -22.009 -10.236 1.00 47.09 399 GLU A C 1
ATOM 2817 O O . GLU A 1 399 ? 1.932 -23.045 -10.554 1.00 47.09 399 GLU A O 1
ATOM 2822 N N . GLY A 1 400 ? 2.030 -20.866 -10.041 1.00 41.59 400 GLY A N 1
ATOM 2823 C CA . GLY A 1 400 ? 3.458 -20.699 -10.349 1.00 41.59 400 GLY A CA 1
ATOM 2824 C C . GLY A 1 400 ? 4.459 -20.863 -9.192 1.00 41.59 400 GLY A C 1
ATOM 2825 O O . GLY A 1 400 ? 5.656 -20.878 -9.459 1.00 41.59 400 GLY A O 1
ATOM 2826 N N . SER A 1 401 ? 4.036 -20.960 -7.920 1.00 38.50 401 SER A N 1
ATOM 2827 C CA . SER A 1 401 ? 4.970 -20.892 -6.767 1.00 38.50 401 SER A CA 1
ATOM 2828 C C . SER A 1 401 ? 4.966 -22.090 -5.802 1.00 38.50 401 SER A C 1
ATOM 2830 O O . SER A 1 401 ? 5.731 -22.100 -4.837 1.00 38.50 401 SER A O 1
ATOM 2832 N N . GLU A 1 402 ? 4.186 -23.146 -6.065 1.00 44.72 402 GLU A N 1
ATOM 2833 C CA . GLU A 1 402 ? 4.080 -24.320 -5.177 1.00 44.72 402 GLU A CA 1
ATOM 2834 C C . GLU A 1 402 ? 4.622 -25.639 -5.772 1.00 44.72 402 GLU A C 1
ATOM 2836 O O . GLU A 1 402 ? 4.068 -26.711 -5.519 1.00 44.72 402 GLU A O 1
ATOM 2841 N N . GLU A 1 403 ? 5.738 -25.615 -6.508 1.00 45.31 403 GLU A N 1
ATOM 2842 C CA . GLU A 1 403 ? 6.371 -26.837 -7.056 1.00 45.31 403 GLU A CA 1
ATOM 2843 C C . GLU A 1 403 ? 7.023 -27.776 -6.005 1.00 45.31 403 GLU A C 1
ATOM 2845 O O . GLU A 1 403 ? 7.638 -28.782 -6.354 1.00 45.31 403 GLU A O 1
ATOM 2850 N N . GLY A 1 404 ? 6.887 -27.514 -4.700 1.00 41.81 404 GLY A N 1
ATOM 2851 C CA . GLY A 1 404 ? 7.596 -28.269 -3.652 1.00 41.81 404 GLY A CA 1
ATOM 2852 C C . GLY A 1 404 ? 6.762 -29.185 -2.749 1.00 41.81 404 GLY A C 1
ATOM 2853 O O . GLY A 1 404 ? 7.341 -30.000 -2.030 1.00 41.81 404 GLY A O 1
ATOM 2854 N N . LEU A 1 405 ? 5.430 -29.062 -2.722 1.00 43.69 405 LEU A N 1
ATOM 2855 C CA . LEU A 1 405 ? 4.595 -29.784 -1.751 1.00 43.69 405 LEU A CA 1
ATOM 2856 C C . LEU A 1 405 ? 3.910 -30.992 -2.386 1.00 43.69 405 LEU A C 1
ATOM 2858 O O . LEU A 1 405 ? 3.186 -30.872 -3.373 1.00 43.69 405 LEU A O 1
ATOM 2862 N N . SER A 1 406 ? 4.091 -32.170 -1.780 1.00 56.16 406 SER A N 1
ATOM 2863 C CA . SER A 1 406 ? 3.392 -33.372 -2.235 1.00 56.16 406 SER A CA 1
ATOM 2864 C C . SER A 1 406 ? 1.877 -33.191 -2.092 1.00 56.16 406 SER A C 1
ATOM 2866 O O . SER A 1 406 ? 1.389 -32.631 -1.108 1.00 56.16 406 SER A O 1
ATOM 2868 N N . PHE A 1 407 ? 1.111 -33.701 -3.057 1.00 48.47 407 PHE A N 1
ATOM 2869 C CA . PHE A 1 407 ? -0.356 -33.627 -3.061 1.00 48.47 407 PHE A CA 1
ATOM 2870 C C . PHE A 1 407 ? -0.985 -34.157 -1.756 1.00 48.47 407 PHE A C 1
ATOM 2872 O O . PHE A 1 407 ? -1.983 -33.629 -1.266 1.00 48.47 407 PHE A O 1
ATOM 2879 N N . THR A 1 408 ? -0.344 -35.151 -1.139 1.00 52.22 408 THR A N 1
ATOM 2880 C CA . THR A 1 408 ? -0.710 -35.704 0.170 1.00 52.22 408 THR A CA 1
ATOM 2881 C C . THR A 1 408 ? -0.692 -34.641 1.271 1.00 52.22 408 THR A C 1
ATOM 2883 O O . THR A 1 408 ? -1.579 -34.612 2.118 1.00 52.22 408 THR A O 1
ATOM 2886 N N . GLU A 1 409 ? 0.277 -33.731 1.249 1.00 57.00 409 GLU A N 1
ATOM 2887 C CA . GLU A 1 409 ? 0.433 -32.676 2.252 1.00 57.00 409 GLU A CA 1
ATOM 2888 C C . GLU A 1 409 ? -0.614 -31.564 2.088 1.00 57.00 409 GLU A C 1
ATOM 2890 O O . GLU A 1 409 ? -1.131 -31.053 3.085 1.00 57.00 409 GLU A O 1
ATOM 2895 N N . LYS A 1 410 ? -1.008 -31.264 0.841 1.00 56.06 410 LYS A N 1
ATOM 2896 C CA . LYS A 1 410 ? -2.128 -30.357 0.536 1.00 56.06 410 LYS A CA 1
ATOM 2897 C C . LYS A 1 410 ? -3.460 -30.938 1.008 1.00 56.06 410 LYS A C 1
ATOM 2899 O O . LYS A 1 410 ? -4.178 -30.281 1.757 1.00 56.06 410 LYS A O 1
ATOM 2904 N N . ALA A 1 411 ? -3.750 -32.195 0.663 1.00 55.97 411 ALA A N 1
ATOM 2905 C CA . ALA A 1 411 ? -4.979 -32.871 1.080 1.00 55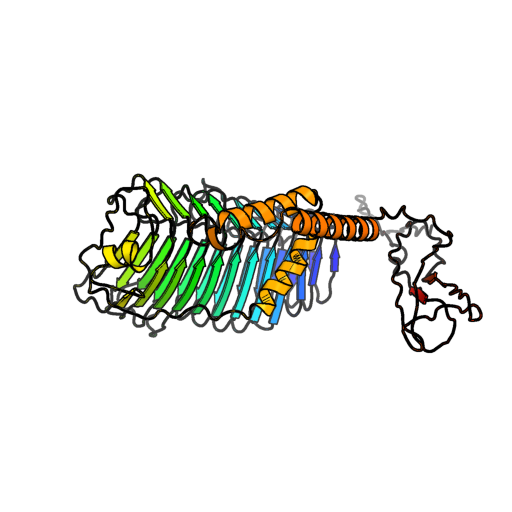.97 411 ALA A CA 1
ATOM 2906 C C . ALA A 1 411 ? -5.087 -32.992 2.611 1.00 55.97 411 ALA A C 1
ATOM 2908 O O . ALA A 1 411 ? -6.152 -32.751 3.179 1.00 55.97 411 ALA A O 1
ATOM 2909 N N . ILE A 1 412 ? -3.978 -33.287 3.299 1.00 63.31 412 ILE A N 1
ATOM 2910 C CA . ILE A 1 412 ? -3.933 -33.345 4.766 1.00 63.31 412 ILE A CA 1
ATOM 2911 C C . ILE A 1 412 ? -4.216 -31.969 5.384 1.00 63.31 412 ILE A C 1
ATOM 2913 O O . ILE A 1 412 ? -4.970 -31.894 6.352 1.00 63.31 412 ILE A O 1
ATOM 2917 N N . ARG A 1 413 ? -3.683 -30.872 4.828 1.00 58.16 413 ARG A N 1
ATOM 2918 C CA . ARG A 1 413 ? -3.960 -29.513 5.329 1.00 58.16 413 ARG A CA 1
ATOM 2919 C C . ARG A 1 413 ? -5.405 -29.080 5.092 1.00 58.16 413 ARG A C 1
ATOM 2921 O O . ARG A 1 413 ? -5.997 -28.501 5.998 1.00 58.16 413 ARG A O 1
ATOM 2928 N N . THR A 1 414 ? -5.996 -29.412 3.946 1.00 54.72 414 THR A N 1
ATOM 2929 C CA . THR A 1 414 ? -7.415 -29.130 3.667 1.00 54.72 414 THR A CA 1
ATOM 2930 C C . THR A 1 414 ? -8.340 -29.911 4.602 1.00 54.72 414 THR A C 1
ATOM 2932 O O . THR A 1 414 ? -9.293 -29.349 5.139 1.00 54.72 414 THR A O 1
ATOM 2935 N N . VAL A 1 415 ? -8.029 -31.183 4.871 1.00 56.12 415 VAL A N 1
ATOM 2936 C CA . VAL A 1 415 ? -8.791 -32.004 5.825 1.00 56.12 415 VAL A CA 1
ATOM 2937 C C . VAL A 1 415 ? -8.612 -31.499 7.262 1.00 56.12 415 VAL A C 1
ATOM 2939 O O . VAL A 1 415 ? -9.593 -31.403 7.994 1.00 56.12 415 VAL A O 1
ATOM 2942 N N . LEU A 1 416 ? -7.400 -31.105 7.664 1.00 54.22 416 LEU A N 1
ATOM 2943 C CA . LEU A 1 416 ? -7.132 -30.549 8.998 1.00 54.22 416 LEU A CA 1
ATOM 2944 C C . LEU A 1 416 ? -7.775 -29.170 9.213 1.00 54.22 416 LEU A C 1
ATOM 2946 O O . LEU A 1 416 ? -8.183 -28.871 10.335 1.00 54.22 416 LEU A O 1
ATOM 2950 N N . ALA A 1 417 ? -7.898 -28.350 8.166 1.00 48.91 417 ALA A N 1
ATOM 2951 C CA . ALA A 1 417 ? -8.623 -27.080 8.213 1.00 48.91 417 ALA A CA 1
ATOM 2952 C C . ALA A 1 417 ? -10.133 -27.310 8.391 1.00 48.91 417 ALA A C 1
ATOM 2954 O O . ALA A 1 417 ? -10.731 -26.754 9.308 1.00 48.91 417 ALA A O 1
ATOM 2955 N N . ALA A 1 418 ? -10.721 -28.238 7.625 1.00 47.06 418 ALA A N 1
ATOM 2956 C CA . ALA A 1 418 ? -12.132 -28.612 7.764 1.00 47.06 418 ALA A CA 1
ATOM 2957 C C . ALA A 1 418 ? -12.461 -29.242 9.134 1.00 47.06 418 ALA A C 1
ATOM 2959 O O . ALA A 1 418 ? -13.577 -29.117 9.635 1.00 47.06 418 ALA A O 1
ATOM 2960 N N . GLN A 1 419 ? -11.487 -29.903 9.768 1.00 47.53 419 GLN A N 1
ATOM 2961 C CA . GLN A 1 419 ? -11.647 -30.510 11.090 1.00 47.53 419 GLN A CA 1
ATOM 2962 C C . GLN A 1 419 ? -11.566 -29.486 12.236 1.00 47.53 419 GLN A C 1
ATOM 2964 O O . GLN A 1 419 ? -12.122 -29.722 13.310 1.00 47.53 419 GLN A O 1
ATOM 2969 N N . ARG A 1 420 ? -10.891 -28.348 12.021 1.00 42.31 420 ARG A N 1
ATOM 2970 C CA . ARG A 1 420 ? -10.726 -27.289 13.028 1.00 42.31 420 ARG A CA 1
ATOM 2971 C C . ARG A 1 420 ? -11.991 -26.422 13.164 1.00 42.31 420 ARG A C 1
ATOM 2973 O O . ARG A 1 420 ? -12.317 -26.019 14.280 1.00 42.31 420 ARG A O 1
ATOM 2980 N N . ASP A 1 421 ? -12.759 -26.273 12.085 1.00 44.66 421 ASP A N 1
ATOM 2981 C CA . ASP A 1 421 ? -14.013 -25.498 12.050 1.00 44.66 421 ASP A CA 1
ATOM 2982 C C . ASP A 1 421 ? -15.240 -26.231 12.630 1.00 44.66 421 ASP A C 1
ATOM 2984 O O . ASP A 1 421 ? -16.279 -25.618 12.866 1.00 44.66 421 ASP A O 1
ATOM 2988 N N . TYR A 1 422 ? -15.139 -27.531 12.931 1.00 45.09 422 TYR A N 1
ATOM 2989 C CA . TYR A 1 422 ? -16.273 -28.352 13.396 1.00 45.09 422 TYR A CA 1
ATOM 2990 C C . TYR A 1 422 ? -16.269 -28.666 14.904 1.00 45.09 422 TYR A C 1
ATOM 2992 O O . TYR A 1 422 ? -16.914 -29.614 15.356 1.00 45.09 422 TYR A O 1
ATOM 3000 N N . SER A 1 423 ? -15.554 -27.879 15.713 1.00 41.41 423 SER A N 1
ATOM 3001 C CA . SER A 1 423 ? -15.439 -28.110 17.165 1.00 41.41 423 SER A CA 1
ATOM 3002 C C . SER A 1 423 ? -16.596 -27.539 18.007 1.00 41.41 423 SER A C 1
ATOM 3004 O O . SER A 1 423 ? -16.664 -27.787 19.211 1.00 41.41 423 SER A O 1
ATOM 3006 N N . GLY A 1 424 ? -17.561 -26.847 17.396 1.00 44.78 424 GLY A N 1
ATOM 3007 C CA . GLY A 1 424 ? -18.689 -26.234 18.098 1.00 44.78 424 GLY A CA 1
ATOM 3008 C C . GLY A 1 424 ? -20.043 -26.837 17.732 1.00 44.78 424 GLY A C 1
ATOM 3009 O O . GLY A 1 424 ? -20.758 -26.205 16.968 1.00 44.78 424 GLY A O 1
ATOM 3010 N N . ASN A 1 425 ? -20.385 -28.025 18.269 1.00 42.84 425 ASN A N 1
ATOM 3011 C CA . ASN A 1 425 ? -21.743 -28.493 18.659 1.00 42.84 425 ASN A CA 1
ATOM 3012 C C . ASN A 1 425 ? -21.886 -30.035 18.555 1.00 42.84 425 ASN A C 1
ATOM 3014 O O . ASN A 1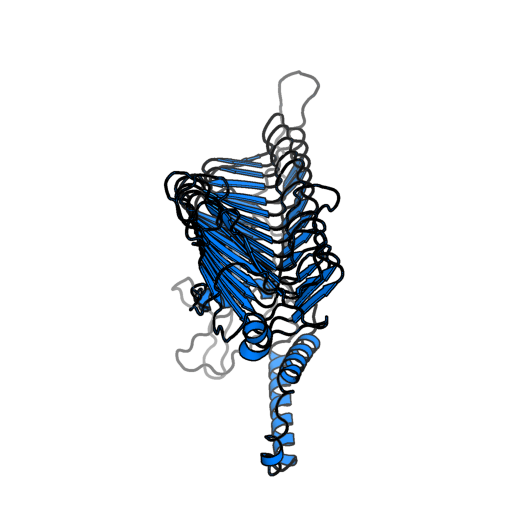 425 ? -22.348 -30.587 17.557 1.00 42.84 425 ASN A O 1
ATOM 3018 N N . MET A 1 426 ? -21.536 -30.750 19.630 1.00 43.31 426 MET A N 1
ATOM 3019 C CA . MET A 1 426 ? -21.579 -32.223 19.720 1.00 43.31 426 MET A CA 1
ATOM 3020 C C . MET A 1 426 ? -22.985 -32.842 19.894 1.00 43.31 426 MET A C 1
ATOM 3022 O O . MET A 1 426 ? -23.090 -34.036 20.164 1.00 43.31 426 MET A O 1
ATOM 3026 N N . ASN A 1 427 ? -24.078 -32.093 19.707 1.00 45.53 427 ASN A N 1
ATOM 3027 C CA . ASN A 1 427 ? -25.438 -32.644 19.839 1.00 45.53 427 ASN A CA 1
ATOM 3028 C C . ASN A 1 427 ? -26.099 -33.063 18.511 1.00 45.53 427 ASN A C 1
ATOM 3030 O O . ASN A 1 427 ? -27.158 -33.685 18.540 1.00 45.53 427 ASN A O 1
ATOM 3034 N N . ALA A 1 428 ? -25.478 -32.806 17.354 1.00 39.53 428 ALA A N 1
ATOM 3035 C CA . ALA A 1 428 ? -26.014 -33.225 16.048 1.00 39.53 428 ALA A CA 1
ATOM 3036 C C . ALA A 1 428 ? -25.531 -34.617 15.576 1.00 39.53 428 ALA A C 1
ATOM 3038 O O . ALA A 1 428 ? -26.045 -35.154 14.597 1.00 39.53 428 ALA A O 1
ATOM 3039 N N . VAL A 1 429 ? -24.576 -35.240 16.276 1.00 40.53 429 VAL A N 1
ATOM 3040 C CA . VAL A 1 429 ? -23.922 -36.490 15.829 1.00 40.53 429 VAL A CA 1
ATOM 3041 C C . VAL A 1 429 ? -24.720 -37.757 16.190 1.00 40.53 429 VAL A C 1
ATOM 3043 O O . VAL A 1 429 ? -24.520 -38.810 15.589 1.00 40.53 429 VAL A O 1
ATOM 3046 N N . PHE A 1 430 ? -25.708 -37.678 17.087 1.00 40.38 430 PHE A N 1
ATOM 3047 C CA . PHE A 1 430 ? -26.496 -38.854 17.489 1.00 40.38 430 PHE A CA 1
ATOM 3048 C C . PHE A 1 430 ? -27.652 -39.232 16.542 1.00 40.38 430 PHE A C 1
ATOM 3050 O O . PHE A 1 430 ? -28.308 -40.245 16.773 1.00 40.38 430 PHE A O 1
ATOM 3057 N N . ALA A 1 431 ? -27.882 -38.490 15.452 1.00 41.81 431 ALA A N 1
ATOM 3058 C CA . ALA A 1 431 ? -28.949 -38.793 14.486 1.00 41.81 431 ALA A CA 1
ATOM 3059 C C . ALA A 1 431 ? -28.497 -39.608 13.251 1.00 41.81 431 ALA A C 1
ATOM 3061 O O . ALA A 1 431 ? -29.343 -40.029 12.467 1.00 41.81 431 ALA A O 1
ATOM 3062 N N . PHE A 1 432 ? -27.196 -39.883 13.081 1.00 37.56 432 PHE A N 1
ATOM 3063 C CA . PHE A 1 432 ? -26.661 -40.596 11.903 1.00 37.56 432 PHE A CA 1
ATOM 3064 C C . PHE A 1 432 ? -26.323 -42.081 12.131 1.00 37.56 432 PHE A C 1
ATOM 3066 O O . PHE A 1 432 ? -25.905 -42.773 11.204 1.00 37.56 432 PHE A O 1
ATOM 3073 N N . ALA A 1 433 ? -26.557 -42.620 13.331 1.00 39.00 433 ALA A N 1
ATOM 3074 C CA . ALA A 1 433 ? -26.203 -43.997 13.697 1.00 39.00 433 ALA A CA 1
ATOM 3075 C C . ALA A 1 433 ? -27.186 -45.079 13.184 1.00 39.00 433 ALA A C 1
ATOM 3077 O O . ALA A 1 433 ? -27.439 -46.061 13.878 1.00 39.00 433 ALA A O 1
ATOM 3078 N N . SER A 1 434 ? -27.747 -44.919 11.980 1.00 43.56 434 SER A N 1
ATOM 3079 C CA . SER A 1 434 ? -28.558 -45.966 11.326 1.00 43.56 434 SER A CA 1
ATOM 3080 C C . SER A 1 434 ? -28.090 -46.365 9.923 1.00 43.56 434 SER A C 1
ATOM 3082 O O . SER A 1 434 ? -28.711 -47.223 9.301 1.00 43.56 434 SER A O 1
ATOM 3084 N N . PHE A 1 435 ? -26.963 -45.835 9.440 1.00 45.16 435 PHE A N 1
ATOM 3085 C CA . PHE A 1 435 ? -26.330 -46.362 8.232 1.00 45.16 435 PHE A CA 1
ATOM 3086 C C . PHE A 1 435 ? -25.409 -47.528 8.593 1.00 45.16 435 PHE A C 1
ATOM 3088 O O . PHE A 1 435 ? -24.464 -47.371 9.367 1.00 45.16 435 PHE A O 1
ATOM 3095 N N . GLU A 1 436 ? -25.704 -48.714 8.053 1.00 52.84 436 GLU A N 1
ATOM 3096 C CA . GLU A 1 436 ? -24.860 -49.888 8.251 1.00 52.84 436 GLU A CA 1
ATOM 3097 C C . GLU A 1 436 ? -23.417 -49.598 7.792 1.00 52.84 436 GLU A C 1
ATOM 3099 O O . GLU A 1 436 ? -23.209 -49.146 6.659 1.00 52.84 436 GLU A O 1
ATOM 3104 N N . PRO A 1 437 ? -22.401 -49.922 8.616 1.00 55.56 437 PRO A N 1
ATOM 3105 C CA . PRO A 1 437 ? -20.987 -49.698 8.302 1.00 55.56 437 PRO A CA 1
ATOM 3106 C C . PRO A 1 437 ? -20.519 -50.300 6.966 1.00 55.56 437 PRO A C 1
ATOM 3108 O O . PRO A 1 437 ? -19.505 -49.872 6.415 1.00 55.56 437 PRO A O 1
ATOM 3111 N N . ALA A 1 438 ? -21.242 -51.286 6.428 1.00 66.19 438 ALA A N 1
ATOM 3112 C CA . ALA A 1 438 ? -20.922 -51.929 5.159 1.00 66.19 438 ALA A CA 1
ATOM 3113 C C . ALA A 1 438 ? -21.153 -51.013 3.943 1.00 66.19 438 ALA A C 1
ATOM 3115 O O . ALA A 1 438 ? -20.330 -51.009 3.029 1.00 66.19 438 ALA A O 1
ATOM 3116 N N . ALA A 1 439 ? -22.217 -50.201 3.946 1.00 62.47 439 ALA A N 1
ATOM 3117 C CA . ALA A 1 43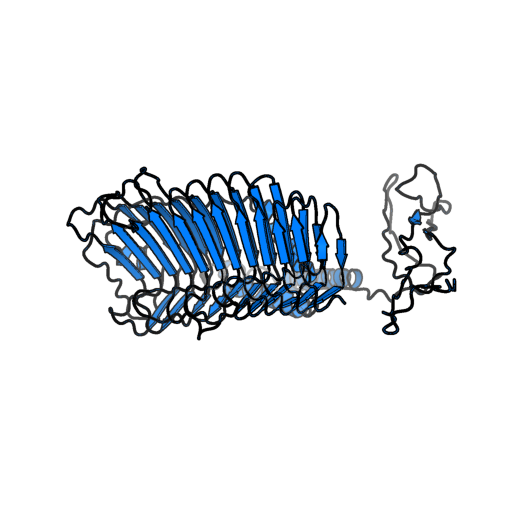9 ? -22.552 -49.327 2.819 1.00 62.47 439 ALA A CA 1
ATOM 3118 C C . ALA A 1 439 ? -21.560 -48.162 2.691 1.00 62.47 439 ALA A C 1
ATOM 3120 O O . ALA A 1 439 ? -21.095 -47.852 1.596 1.00 62.47 439 ALA A O 1
ATOM 3121 N N . ILE A 1 440 ? -21.158 -47.586 3.828 1.00 63.12 440 ILE A N 1
ATOM 3122 C CA . ILE A 1 440 ? -20.159 -46.510 3.871 1.00 63.12 440 ILE A CA 1
ATOM 3123 C C . ILE A 1 440 ? -18.787 -47.037 3.432 1.00 63.12 440 ILE A C 1
ATOM 3125 O O . ILE A 1 440 ? -18.074 -46.366 2.693 1.00 63.12 440 ILE A O 1
ATOM 3129 N N . LYS A 1 441 ? -18.423 -48.266 3.822 1.00 71.69 441 LYS A N 1
ATOM 3130 C CA . LYS A 1 441 ? -17.159 -48.885 3.401 1.00 71.69 441 LYS A CA 1
ATOM 3131 C C . LYS A 1 441 ? -17.134 -49.203 1.902 1.00 71.69 441 LYS A C 1
ATOM 3133 O O . LYS A 1 441 ? -16.091 -49.051 1.276 1.00 71.69 441 LYS A O 1
ATOM 3138 N N . ALA A 1 442 ? -18.264 -49.616 1.326 1.00 74.06 442 ALA A N 1
ATOM 3139 C CA . ALA A 1 442 ? -18.378 -49.855 -0.111 1.00 74.06 442 ALA A CA 1
ATOM 3140 C C . ALA A 1 442 ? -18.241 -48.551 -0.914 1.00 74.06 442 ALA A C 1
ATOM 3142 O O . ALA A 1 442 ? -17.420 -48.496 -1.824 1.00 74.06 442 ALA A O 1
ATOM 3143 N N . GLN A 1 443 ? -18.948 -47.488 -0.515 1.00 75.56 443 GLN A N 1
ATOM 3144 C CA . GLN A 1 443 ? -18.825 -46.174 -1.157 1.00 75.56 443 GLN A CA 1
ATOM 3145 C C . GLN A 1 443 ? -17.427 -45.571 -1.009 1.00 75.56 443 GLN A C 1
ATOM 3147 O O . GLN A 1 443 ? -16.904 -45.011 -1.965 1.00 75.56 443 GLN A O 1
ATOM 3152 N N . ALA A 1 444 ? -16.796 -45.707 0.160 1.00 71.00 444 ALA A N 1
ATOM 3153 C CA . ALA A 1 444 ? -15.435 -45.220 0.364 1.00 71.00 444 ALA A CA 1
ATOM 3154 C C . ALA A 1 444 ? -14.419 -45.954 -0.526 1.00 71.00 444 ALA A C 1
ATOM 3156 O O . ALA A 1 444 ? -13.505 -45.322 -1.048 1.00 71.00 444 ALA A O 1
ATOM 3157 N N . ASN A 1 445 ? -14.589 -47.264 -0.731 1.00 77.06 445 ASN A N 1
ATOM 3158 C CA . ASN A 1 445 ? -13.727 -48.037 -1.624 1.00 77.06 445 ASN A CA 1
ATOM 3159 C C . ASN A 1 445 ? -13.957 -47.673 -3.098 1.00 77.06 445 ASN A C 1
ATOM 3161 O O . ASN A 1 445 ? -12.993 -47.498 -3.832 1.00 77.06 445 ASN A O 1
ATOM 3165 N N . GLU A 1 446 ? -15.211 -47.496 -3.519 1.00 87.00 446 GLU A N 1
ATOM 3166 C CA . GLU A 1 446 ? -15.541 -47.102 -4.893 1.00 87.00 446 GLU A CA 1
ATOM 3167 C C . GLU A 1 446 ? -15.023 -45.693 -5.217 1.00 87.00 446 GLU A C 1
ATOM 3169 O O . GLU A 1 446 ? -14.433 -45.469 -6.274 1.00 87.00 446 GLU A O 1
ATOM 3174 N N . LEU A 1 447 ? -15.145 -44.759 -4.269 1.00 75.25 447 LEU A N 1
ATOM 3175 C CA . LEU A 1 447 ? -14.601 -43.409 -4.400 1.00 75.25 447 LEU A CA 1
ATOM 3176 C C . LEU A 1 447 ? -13.063 -43.409 -4.395 1.00 75.25 447 LEU A C 1
ATOM 3178 O O . LEU A 1 447 ? -12.445 -42.654 -5.144 1.00 75.25 447 LEU A O 1
ATOM 3182 N N . ALA A 1 448 ? -12.435 -44.271 -3.589 1.00 75.12 448 ALA A N 1
ATOM 3183 C CA . ALA A 1 448 ? -10.984 -44.436 -3.578 1.00 75.12 448 ALA A CA 1
ATOM 3184 C C . ALA A 1 448 ? -10.468 -45.003 -4.908 1.00 75.12 448 ALA A C 1
ATOM 3186 O O . ALA A 1 448 ? -9.480 -44.497 -5.435 1.00 75.12 448 ALA A O 1
ATOM 3187 N N . ASP A 1 449 ? -11.153 -45.987 -5.492 1.00 78.31 449 ASP A N 1
ATOM 3188 C CA . ASP A 1 449 ? -10.788 -46.552 -6.793 1.00 78.31 449 ASP A CA 1
ATOM 3189 C C . ASP A 1 449 ? -10.997 -45.540 -7.931 1.00 78.31 449 ASP A C 1
ATOM 3191 O O . ASP A 1 449 ? -10.149 -45.420 -8.820 1.00 78.31 449 ASP A O 1
ATOM 3195 N N . GLN A 1 450 ? -12.069 -44.742 -7.880 1.00 85.00 450 GLN A N 1
ATOM 3196 C CA . GLN A 1 450 ? -12.286 -43.630 -8.811 1.00 85.00 450 GLN A CA 1
ATOM 3197 C C . GLN A 1 450 ? -11.192 -42.560 -8.684 1.00 85.00 450 GLN A C 1
ATOM 3199 O O . GLN A 1 450 ? -10.640 -42.135 -9.700 1.00 85.00 450 GLN A O 1
ATOM 3204 N N . MET A 1 451 ? -10.806 -42.178 -7.461 1.00 68.50 451 MET A N 1
ATOM 3205 C CA . MET A 1 451 ? -9.685 -41.260 -7.230 1.00 68.50 451 MET A CA 1
ATOM 3206 C C . MET A 1 451 ? -8.359 -41.841 -7.721 1.00 68.50 451 MET A C 1
ATOM 3208 O O . MET A 1 451 ? -7.599 -41.129 -8.367 1.00 68.50 451 MET A O 1
ATOM 3212 N N . ILE A 1 452 ? -8.070 -43.120 -7.465 1.00 74.81 452 ILE A N 1
ATOM 3213 C CA . ILE A 1 452 ? -6.831 -43.771 -7.915 1.00 74.81 452 ILE A CA 1
ATOM 3214 C C . ILE A 1 452 ? -6.764 -43.817 -9.445 1.00 74.81 452 ILE A C 1
ATOM 3216 O O . ILE A 1 452 ? -5.708 -43.545 -10.014 1.00 74.81 452 ILE A O 1
ATOM 3220 N N . ASN A 1 453 ? -7.872 -44.112 -10.125 1.00 68.44 453 ASN A N 1
ATOM 3221 C CA . ASN A 1 453 ? -7.914 -44.119 -11.587 1.00 68.44 453 ASN A CA 1
ATOM 3222 C C . ASN A 1 453 ? -7.813 -42.704 -12.171 1.00 68.44 453 ASN A C 1
ATOM 3224 O O . ASN A 1 453 ? -7.069 -42.496 -13.130 1.00 68.44 453 ASN A O 1
ATOM 3228 N N . SER A 1 454 ? -8.460 -41.716 -11.547 1.00 67.31 454 SER A N 1
ATOM 3229 C CA . SER A 1 454 ? -8.321 -40.305 -11.922 1.00 67.31 454 SER A CA 1
ATOM 3230 C C . SER A 1 454 ? -6.891 -39.796 -11.710 1.00 67.31 454 SER A C 1
ATOM 3232 O O . SER A 1 454 ? -6.369 -39.069 -12.550 1.00 67.31 454 SER A O 1
ATOM 3234 N N . LEU A 1 455 ? -6.225 -40.212 -10.628 1.00 61.22 455 LEU A N 1
ATOM 3235 C CA . LEU A 1 455 ? -4.837 -39.856 -10.329 1.00 61.22 455 LEU A CA 1
ATOM 3236 C C . LEU A 1 455 ? -3.849 -40.561 -11.263 1.00 61.22 455 LEU A C 1
ATOM 3238 O O . LEU A 1 455 ? -2.890 -39.938 -11.690 1.00 61.22 455 LEU A O 1
ATOM 3242 N N . ARG A 1 456 ? -4.073 -41.824 -11.646 1.00 65.50 456 ARG A N 1
ATOM 3243 C CA . ARG A 1 456 ? -3.241 -42.507 -12.658 1.00 65.50 456 ARG A CA 1
ATOM 3244 C C . ARG A 1 456 ? -3.374 -41.869 -14.042 1.00 65.50 456 ARG A C 1
ATOM 3246 O O . ARG A 1 456 ? -2.381 -41.741 -14.749 1.00 65.50 456 ARG A O 1
ATOM 3253 N N . SER A 1 457 ? -4.583 -41.433 -14.392 1.00 61.31 457 SER A N 1
ATOM 3254 C CA . SER A 1 457 ? -4.862 -40.646 -15.597 1.00 61.31 457 SER A CA 1
ATOM 3255 C C . SER A 1 457 ? -4.150 -39.287 -15.564 1.00 61.31 457 SER A C 1
ATOM 3257 O O . SER A 1 457 ? -3.482 -38.915 -16.524 1.00 61.31 457 SER A O 1
ATOM 3259 N N . ALA A 1 458 ? -4.242 -38.564 -14.445 1.00 54.44 458 ALA A N 1
ATOM 3260 C CA . ALA A 1 458 ? -3.649 -37.234 -14.298 1.00 54.44 458 ALA A CA 1
ATOM 3261 C C . ALA A 1 458 ? -2.119 -37.254 -14.117 1.00 54.44 458 ALA A C 1
ATOM 3263 O O . ALA A 1 458 ? -1.445 -36.301 -14.489 1.00 54.44 458 ALA A O 1
ATOM 3264 N N . PHE A 1 459 ? -1.570 -38.338 -13.561 1.00 46.78 459 PHE A N 1
ATOM 3265 C CA . PHE A 1 459 ? -0.166 -38.467 -13.163 1.00 46.78 459 PHE A CA 1
ATOM 3266 C C . PHE A 1 459 ? 0.562 -39.568 -13.938 1.00 46.78 459 PHE A C 1
ATOM 3268 O O . PHE A 1 459 ? 1.433 -40.270 -13.415 1.00 46.78 459 PHE A O 1
ATOM 3275 N N . THR A 1 460 ? 0.223 -39.728 -15.215 1.00 46.22 460 THR A N 1
ATOM 3276 C CA . THR A 1 460 ? 1.161 -40.376 -16.128 1.00 46.22 460 THR A CA 1
ATOM 3277 C C . THR A 1 460 ? 2.343 -39.423 -16.259 1.00 46.22 460 THR A C 1
ATOM 3279 O O . THR A 1 460 ? 2.228 -38.398 -16.925 1.00 46.22 460 THR A O 1
ATOM 3282 N N . VAL A 1 461 ? 3.455 -39.725 -15.577 1.00 41.41 461 VAL A N 1
ATOM 3283 C CA . VAL A 1 461 ? 4.758 -39.106 -15.850 1.00 41.41 461 VAL A CA 1
ATOM 3284 C C . VAL A 1 461 ? 4.993 -39.311 -17.338 1.00 41.41 461 VAL A C 1
ATOM 3286 O O . VAL A 1 461 ? 5.308 -40.421 -17.771 1.00 41.41 461 VAL A O 1
ATOM 3289 N N . ARG A 1 462 ? 4.730 -38.273 -18.134 1.00 54.00 462 ARG A N 1
ATOM 3290 C CA . ARG A 1 462 ? 4.987 -38.310 -19.565 1.00 54.00 462 ARG A CA 1
ATOM 3291 C C . ARG A 1 462 ? 6.496 -38.357 -19.678 1.00 54.00 462 ARG A C 1
ATOM 3293 O O . ARG A 1 462 ? 7.177 -37.374 -19.409 1.00 54.00 462 ARG A O 1
ATOM 3300 N N . THR A 1 463 ? 7.033 -39.529 -19.988 1.00 56.81 463 THR A N 1
ATOM 3301 C CA . THR A 1 463 ? 8.385 -39.605 -20.525 1.00 56.81 463 THR A CA 1
ATOM 3302 C C . THR A 1 463 ? 8.414 -38.657 -21.710 1.00 56.81 463 THR A C 1
ATOM 3304 O O . THR A 1 463 ? 7.595 -38.819 -22.616 1.00 56.81 463 THR A O 1
ATOM 3307 N N . ALA A 1 464 ? 9.286 -37.649 -21.667 1.00 63.28 464 ALA A N 1
ATOM 3308 C CA . ALA A 1 464 ? 9.511 -36.789 -22.817 1.00 63.28 464 ALA A CA 1
ATOM 3309 C C . ALA A 1 464 ? 9.768 -37.695 -24.027 1.00 63.28 464 ALA A C 1
ATOM 3311 O O . ALA A 1 464 ? 10.650 -38.557 -23.984 1.00 63.28 464 ALA A O 1
ATOM 3312 N N . HIS A 1 465 ? 8.925 -37.567 -25.048 1.00 77.56 465 HIS A N 1
ATOM 3313 C CA . HIS A 1 465 ? 9.083 -38.323 -26.280 1.00 77.56 465 HIS A CA 1
ATOM 3314 C C . HIS A 1 465 ? 10.314 -37.798 -27.011 1.00 77.56 465 HIS A C 1
ATOM 3316 O O . HIS A 1 465 ? 10.562 -36.590 -27.032 1.00 77.56 465 HIS A O 1
ATOM 3322 N N . ALA A 1 466 ? 11.112 -38.698 -27.581 1.00 77.25 466 ALA A N 1
ATOM 3323 C CA . ALA A 1 466 ? 12.267 -38.271 -28.355 1.00 77.25 466 ALA A CA 1
ATOM 3324 C C . ALA A 1 466 ? 11.812 -37.620 -29.671 1.00 77.25 466 ALA A C 1
ATOM 3326 O O . ALA A 1 466 ? 10.746 -37.925 -30.213 1.00 77.25 466 ALA A O 1
ATOM 3327 N N . SER A 1 467 ? 12.640 -36.724 -30.210 1.00 76.56 467 SER A N 1
ATOM 3328 C CA . SER A 1 467 ? 12.371 -36.099 -31.507 1.00 76.56 467 SER A CA 1
ATOM 3329 C C . SER A 1 467 ? 12.187 -37.159 -32.602 1.00 76.56 467 SER A C 1
ATOM 3331 O O . SER A 1 467 ? 12.996 -38.079 -32.733 1.00 76.56 467 SER A O 1
ATOM 3333 N N . GLY A 1 468 ? 11.114 -37.027 -33.387 1.00 77.38 468 GLY A N 1
ATOM 3334 C CA . GLY A 1 468 ? 10.768 -37.946 -34.477 1.00 77.38 468 GLY A CA 1
ATOM 3335 C C . GLY A 1 468 ? 9.999 -39.206 -34.062 1.00 77.38 468 GLY A C 1
ATOM 3336 O O . GLY A 1 468 ? 9.707 -40.035 -34.924 1.00 77.38 468 GLY A O 1
ATOM 3337 N N . GLU A 1 469 ? 9.653 -39.372 -32.783 1.00 83.44 469 GLU A N 1
ATOM 3338 C CA . GLU A 1 469 ? 8.797 -40.476 -32.340 1.00 83.44 469 GLU A CA 1
ATOM 3339 C C . GLU A 1 469 ? 7.322 -40.274 -32.720 1.00 83.44 469 GLU A C 1
ATOM 3341 O O . GLU A 1 469 ? 6.815 -39.158 -32.814 1.00 83.44 469 GLU A O 1
ATOM 3346 N N . THR A 1 470 ? 6.603 -41.386 -32.906 1.00 83.62 470 THR A N 1
ATOM 3347 C CA . THR A 1 470 ? 5.141 -41.380 -33.044 1.00 83.62 470 THR A CA 1
ATOM 3348 C C . THR A 1 470 ? 4.491 -41.433 -31.665 1.00 83.62 470 THR A C 1
ATOM 3350 O O . THR A 1 470 ? 4.652 -42.412 -30.933 1.00 83.62 470 THR A O 1
ATOM 3353 N N . ILE A 1 471 ? 3.718 -40.400 -31.328 1.00 84.81 471 ILE A N 1
ATOM 3354 C CA . ILE A 1 471 ? 2.938 -40.342 -30.089 1.00 84.81 471 ILE A CA 1
ATOM 3355 C C . ILE A 1 471 ? 1.590 -41.024 -30.334 1.00 84.81 471 ILE A C 1
ATOM 3357 O O . ILE A 1 471 ? 0.776 -40.548 -31.121 1.00 84.81 471 ILE A O 1
ATOM 3361 N N . ASN A 1 472 ? 1.346 -42.139 -29.646 1.00 88.94 472 ASN A N 1
ATOM 3362 C CA . ASN A 1 472 ? 0.064 -42.838 -29.713 1.00 88.94 472 ASN A CA 1
ATOM 3363 C C . ASN A 1 472 ? -0.866 -42.313 -28.613 1.00 88.94 472 ASN A C 1
ATOM 3365 O O . ASN A 1 472 ? -0.602 -42.523 -27.428 1.00 88.94 472 ASN A O 1
ATOM 3369 N N . LEU A 1 473 ? -1.956 -41.652 -29.005 1.00 87.62 473 LEU A N 1
ATOM 3370 C CA . LEU A 1 473 ? -2.975 -41.116 -28.102 1.00 87.62 473 LEU A CA 1
ATOM 3371 C C . LEU A 1 473 ? -4.317 -41.809 -28.364 1.00 87.62 473 LEU A C 1
ATOM 3373 O O . LEU A 1 473 ? -4.823 -41.774 -29.482 1.00 87.62 473 LEU A O 1
ATOM 3377 N N . SER A 1 474 ? -4.904 -42.419 -27.331 1.00 90.94 474 SER A N 1
ATOM 3378 C CA . SER A 1 474 ? -6.275 -42.935 -27.415 1.00 90.94 474 SER A CA 1
ATOM 3379 C C . SER A 1 474 ? -7.264 -41.799 -27.160 1.00 90.94 474 SER A C 1
ATOM 3381 O O . SER A 1 474 ? -7.218 -41.180 -26.098 1.00 90.94 474 SER A O 1
ATOM 3383 N N . LEU A 1 475 ? -8.140 -41.524 -28.130 1.00 87.94 475 LEU A N 1
ATOM 3384 C CA . LEU A 1 475 ? -9.143 -40.453 -28.045 1.00 87.94 475 LEU A CA 1
ATOM 3385 C C . LEU A 1 475 ? -10.474 -40.915 -27.429 1.00 87.94 475 LEU A C 1
ATOM 3387 O O . LEU A 1 475 ? -11.295 -40.077 -27.065 1.00 87.94 475 LEU A O 1
ATOM 3391 N N . GLY A 1 476 ? -10.674 -42.229 -27.284 1.00 91.06 476 GLY A N 1
ATOM 3392 C CA . GLY A 1 476 ? -11.958 -42.810 -26.890 1.00 91.06 476 GLY A CA 1
ATOM 3393 C C . GLY A 1 476 ? -13.008 -42.748 -28.005 1.00 91.06 476 GLY A C 1
ATOM 3394 O O . GLY A 1 476 ? -12.671 -42.604 -29.181 1.00 91.06 476 GLY A O 1
ATOM 3395 N N . ASP A 1 477 ? -14.277 -42.880 -27.621 1.00 90.69 477 ASP A N 1
ATOM 3396 C CA . ASP A 1 477 ? -15.410 -42.782 -28.543 1.00 90.69 477 ASP A CA 1
ATOM 3397 C C . ASP A 1 477 ? -15.714 -41.311 -28.862 1.00 90.69 477 ASP A C 1
ATOM 3399 O O . ASP A 1 477 ? -15.792 -40.476 -27.957 1.00 90.69 477 ASP A O 1
ATOM 3403 N N . LEU A 1 478 ? -15.906 -41.003 -30.147 1.00 85.38 478 LEU A N 1
ATOM 3404 C CA . LEU A 1 478 ? -16.282 -39.672 -30.627 1.00 85.38 478 LEU A CA 1
ATOM 3405 C C . LEU A 1 478 ? -17.636 -39.732 -31.330 1.00 85.38 478 LEU A C 1
ATOM 3407 O O . LEU A 1 478 ? -17.817 -40.493 -32.285 1.00 85.38 478 LEU A O 1
ATOM 3411 N N . ASP A 1 479 ? -18.576 -38.903 -30.884 1.00 88.44 479 ASP A N 1
ATOM 3412 C CA . ASP A 1 479 ? -19.891 -38.799 -31.510 1.00 88.44 479 ASP A CA 1
ATOM 3413 C C . ASP A 1 479 ? -19.808 -38.088 -32.880 1.00 88.44 479 ASP A C 1
ATOM 3415 O O . ASP A 1 479 ? -18.912 -37.266 -33.114 1.00 88.44 479 ASP A O 1
ATOM 3419 N N . PRO A 1 480 ? -20.748 -38.341 -33.816 1.00 85.75 480 PRO A N 1
ATOM 3420 C CA . PRO A 1 480 ? -20.762 -37.663 -35.110 1.00 85.75 480 PRO A CA 1
ATOM 3421 C C . PRO A 1 480 ? -20.767 -36.133 -34.981 1.00 85.75 480 PRO A C 1
ATOM 3423 O O . PRO A 1 480 ? -21.675 -35.546 -34.394 1.00 85.75 480 PRO A O 1
ATOM 3426 N N . GLY A 1 481 ? -19.769 -35.484 -35.586 1.00 86.44 481 GLY A N 1
ATOM 3427 C CA . GLY A 1 481 ? -19.600 -34.027 -35.552 1.00 86.44 481 GLY A CA 1
ATOM 3428 C C . GLY A 1 481 ? -18.864 -33.494 -34.319 1.00 86.44 481 GLY A C 1
ATOM 3429 O O . GLY A 1 481 ? -18.680 -32.282 -34.214 1.00 86.44 481 GLY A O 1
ATOM 3430 N N . GLN A 1 482 ? -18.428 -34.362 -33.403 1.00 89.62 482 GLN A N 1
ATOM 3431 C CA . GLN A 1 482 ? -17.579 -33.970 -32.285 1.00 89.62 482 GLN A CA 1
ATOM 3432 C C . GLN A 1 482 ? -16.179 -33.579 -32.775 1.00 89.62 482 GLN A C 1
ATOM 3434 O O . GLN A 1 482 ? -15.614 -34.206 -33.670 1.00 89.62 482 GLN A O 1
ATOM 3439 N N . VAL A 1 483 ? -15.616 -32.543 -32.154 1.00 87.44 483 VAL A N 1
ATOM 3440 C CA . VAL A 1 483 ? -14.267 -32.043 -32.434 1.00 87.44 483 VAL A CA 1
ATOM 3441 C C . VAL A 1 483 ? -13.386 -32.299 -31.219 1.00 87.44 483 VAL A C 1
ATOM 3443 O O . VAL A 1 483 ? -13.784 -32.014 -30.089 1.00 87.44 483 VAL A O 1
ATOM 3446 N N . VAL A 1 484 ? -12.180 -32.810 -31.459 1.00 88.56 484 VAL A N 1
ATOM 3447 C CA . VAL A 1 484 ? -11.121 -32.925 -30.453 1.00 88.56 484 VAL A CA 1
ATOM 3448 C C . VAL A 1 484 ? -9.962 -32.036 -30.877 1.00 88.56 484 VAL A C 1
ATOM 3450 O O . VAL A 1 484 ? -9.458 -32.170 -31.988 1.00 88.56 484 VAL A O 1
ATOM 3453 N N . ALA A 1 485 ? -9.536 -31.144 -29.986 1.00 89.62 485 ALA A N 1
ATOM 3454 C CA . ALA A 1 485 ? -8.331 -30.345 -30.166 1.00 89.62 485 ALA A CA 1
ATOM 3455 C C . ALA A 1 485 ? -7.167 -30.994 -29.405 1.00 89.62 485 ALA A C 1
ATOM 3457 O O . ALA A 1 485 ? -7.298 -31.315 -28.223 1.00 89.62 485 ALA A O 1
ATOM 3458 N N . ILE A 1 486 ? -6.035 -31.183 -30.082 1.00 87.12 486 ILE A N 1
ATOM 3459 C CA . ILE A 1 486 ? -4.809 -31.739 -29.502 1.00 87.12 486 ILE A CA 1
ATOM 3460 C C . ILE A 1 486 ? -3.782 -30.612 -29.413 1.00 87.12 486 ILE A C 1
ATOM 3462 O O . ILE A 1 486 ? -3.478 -29.972 -30.416 1.00 87.12 486 ILE A O 1
ATOM 3466 N N . PHE A 1 487 ? -3.234 -30.395 -28.220 1.00 85.69 487 PHE A N 1
ATOM 3467 C CA . PHE A 1 487 ? -2.174 -29.419 -27.974 1.00 85.69 487 PHE A CA 1
ATOM 3468 C C . PHE A 1 487 ? -0.861 -30.154 -27.717 1.00 85.69 487 PHE A C 1
ATOM 3470 O O . PHE A 1 487 ? -0.840 -31.154 -26.994 1.00 85.69 487 PHE A O 1
ATOM 3477 N N . LEU A 1 488 ? 0.223 -29.665 -28.315 1.00 83.56 488 LEU A N 1
ATOM 3478 C CA . LEU A 1 488 ? 1.570 -30.179 -28.101 1.00 83.56 488 LEU A CA 1
ATOM 3479 C C . LEU A 1 488 ? 2.398 -29.110 -27.399 1.00 83.56 488 LEU A C 1
ATOM 3481 O O . LEU A 1 488 ? 2.394 -27.957 -27.823 1.00 83.56 488 LEU A O 1
ATOM 3485 N N . ASP A 1 489 ? 3.110 -29.525 -26.358 1.00 82.81 489 ASP A N 1
ATOM 3486 C CA . ASP A 1 489 ? 4.196 -28.755 -25.766 1.00 82.81 489 ASP A CA 1
ATOM 3487 C C . ASP A 1 489 ? 5.511 -29.382 -26.233 1.00 82.81 489 ASP A C 1
ATOM 3489 O O . ASP A 1 489 ? 5.665 -30.609 -26.184 1.00 82.81 489 ASP A O 1
ATOM 3493 N N . VAL A 1 490 ? 6.399 -28.569 -26.798 1.00 82.88 490 VAL A N 1
ATOM 3494 C CA . VAL A 1 490 ? 7.572 -29.039 -27.541 1.00 82.88 490 VAL A CA 1
ATOM 3495 C C . VAL A 1 490 ? 8.797 -28.249 -27.108 1.00 82.88 490 VAL A C 1
ATOM 3497 O O . VAL A 1 490 ? 8.909 -27.061 -27.403 1.00 82.88 490 VAL A O 1
ATOM 3500 N N . ASP A 1 491 ? 9.759 -28.946 -26.508 1.00 84.00 491 ASP A N 1
ATOM 3501 C CA . ASP A 1 491 ? 11.108 -28.429 -26.305 1.00 84.00 491 ASP A CA 1
ATOM 3502 C C . ASP A 1 491 ? 11.943 -28.631 -27.571 1.00 84.00 491 ASP A C 1
ATOM 3504 O O . ASP A 1 491 ? 12.084 -29.747 -28.082 1.00 84.00 491 ASP A O 1
ATOM 3508 N N . ILE A 1 492 ? 12.528 -27.546 -28.073 1.00 82.19 492 ILE A N 1
ATOM 3509 C CA . ILE A 1 492 ? 13.387 -27.572 -29.254 1.00 82.19 492 ILE A CA 1
ATOM 3510 C C . ILE A 1 492 ? 14.806 -27.188 -28.838 1.00 82.19 492 ILE A C 1
ATOM 3512 O O . ILE A 1 492 ? 15.047 -26.091 -28.338 1.00 82.19 492 ILE A O 1
ATOM 3516 N N . ASP A 1 493 ? 15.759 -28.091 -29.070 1.00 79.00 493 ASP A N 1
ATOM 3517 C CA . ASP A 1 493 ? 17.182 -27.804 -28.883 1.00 79.00 493 ASP A CA 1
ATOM 3518 C C . ASP A 1 493 ? 17.610 -26.672 -29.834 1.00 79.00 493 ASP A C 1
ATOM 3520 O O . ASP A 1 493 ? 17.351 -26.727 -31.037 1.00 79.00 493 ASP A O 1
ATOM 3524 N N . MET A 1 494 ? 18.286 -25.647 -29.304 1.00 68.50 494 MET A N 1
ATOM 3525 C CA . MET A 1 494 ? 18.735 -24.469 -30.056 1.00 68.50 494 MET A CA 1
ATOM 3526 C C . MET A 1 494 ? 19.783 -24.766 -31.144 1.00 68.50 494 MET A C 1
ATOM 3528 O O . MET A 1 494 ? 20.147 -23.870 -31.904 1.00 68.50 494 MET A O 1
ATOM 3532 N N . SER A 1 495 ? 20.264 -26.003 -31.272 1.00 80.00 495 SER A N 1
ATOM 3533 C CA . SER A 1 495 ? 21.169 -26.445 -32.342 1.00 80.00 495 SER A CA 1
ATOM 3534 C C . SER A 1 495 ? 20.469 -26.714 -33.692 1.00 80.00 495 SER A C 1
ATOM 3536 O O . SER A 1 495 ? 20.841 -27.617 -34.446 1.00 80.00 495 SER A O 1
ATOM 3538 N N . ILE A 1 496 ? 19.465 -25.905 -34.037 1.00 80.38 496 ILE A N 1
ATOM 3539 C CA . ILE A 1 496 ? 18.717 -26.024 -35.292 1.00 80.38 496 ILE A CA 1
ATOM 3540 C C . ILE A 1 496 ? 19.518 -25.394 -36.448 1.00 80.38 496 ILE A C 1
ATOM 3542 O O . ILE A 1 496 ? 20.022 -24.277 -36.310 1.00 80.38 496 ILE A O 1
ATOM 3546 N N . PRO A 1 497 ? 19.627 -26.051 -37.618 1.00 85.06 497 PRO A N 1
ATOM 3547 C CA . PRO A 1 497 ? 20.191 -25.424 -38.809 1.00 85.06 497 PRO A CA 1
ATOM 3548 C C . PRO A 1 497 ? 19.473 -24.113 -39.164 1.00 85.06 497 PRO A C 1
ATOM 3550 O O . PRO A 1 497 ? 18.246 -24.054 -39.170 1.00 85.06 497 PRO A O 1
ATOM 3553 N N . ALA A 1 498 ? 20.233 -23.079 -39.540 1.00 81.19 498 ALA A N 1
ATOM 3554 C CA . ALA A 1 498 ? 19.719 -21.723 -39.787 1.00 81.19 498 ALA A CA 1
ATOM 3555 C C . ALA A 1 498 ? 18.649 -21.616 -40.897 1.00 81.19 498 ALA A C 1
ATOM 3557 O O . ALA A 1 498 ? 18.007 -20.581 -41.045 1.00 81.19 498 ALA A O 1
ATOM 3558 N N . ASN A 1 499 ? 18.469 -22.662 -41.707 1.00 85.25 499 ASN A N 1
ATOM 3559 C CA . ASN A 1 499 ? 17.457 -22.724 -42.758 1.00 85.25 499 ASN A CA 1
ATOM 3560 C C . ASN A 1 499 ? 16.119 -23.334 -42.302 1.00 85.25 499 ASN A C 1
ATOM 3562 O O . ASN A 1 499 ? 15.217 -23.468 -43.127 1.00 85.25 499 ASN A O 1
ATOM 3566 N N . VAL A 1 500 ? 15.984 -23.728 -41.034 1.00 89.81 500 VAL A N 1
ATOM 3567 C CA . VAL A 1 500 ? 14.722 -24.215 -40.465 1.00 89.81 500 VAL A CA 1
ATOM 3568 C C . VAL A 1 500 ? 13.984 -23.041 -39.831 1.00 89.81 500 VAL A C 1
ATOM 3570 O O . VAL A 1 500 ? 14.444 -22.463 -38.853 1.00 89.81 500 VAL A O 1
ATOM 3573 N N . THR A 1 501 ? 12.828 -22.690 -40.389 1.00 91.69 501 THR A N 1
ATOM 3574 C CA . THR A 1 501 ? 12.037 -21.523 -39.958 1.00 91.69 501 THR A CA 1
ATOM 3575 C C . THR A 1 501 ? 10.703 -21.895 -39.315 1.00 91.69 501 THR A C 1
ATOM 3577 O O . THR A 1 501 ? 9.967 -21.015 -38.882 1.00 91.69 501 THR A O 1
ATOM 3580 N N . GLN A 1 502 ? 10.347 -23.179 -39.293 1.00 93.00 502 GLN A N 1
ATOM 3581 C CA . GLN A 1 502 ? 9.080 -23.668 -38.753 1.00 93.00 502 GLN A CA 1
ATOM 3582 C C . GLN A 1 502 ? 9.180 -25.148 -38.379 1.00 93.00 502 GLN A C 1
ATOM 3584 O O . GLN A 1 502 ? 9.992 -25.882 -38.948 1.00 93.00 502 GLN A O 1
ATOM 3589 N N . VAL A 1 503 ? 8.308 -25.583 -37.472 1.00 91.06 503 VAL A N 1
ATOM 3590 C CA . VAL A 1 503 ? 8.075 -26.993 -37.138 1.00 91.06 503 VAL A CA 1
ATOM 3591 C C . VAL A 1 503 ? 6.634 -27.328 -37.482 1.00 91.06 503 VAL A C 1
ATOM 3593 O O . VAL A 1 503 ? 5.728 -26.574 -37.143 1.00 91.06 503 VAL A O 1
ATOM 3596 N N . CYS A 1 504 ? 6.424 -28.451 -38.163 1.00 93.56 504 CYS A N 1
ATOM 3597 C CA . CYS A 1 504 ? 5.096 -28.910 -38.553 1.00 93.56 504 CYS A CA 1
ATOM 3598 C C . CYS A 1 504 ? 4.811 -30.282 -37.946 1.00 93.56 504 CYS A C 1
ATOM 3600 O O . CYS A 1 504 ? 5.678 -31.156 -37.984 1.00 93.56 504 CYS A O 1
ATOM 3602 N N . ASN A 1 505 ? 3.598 -30.480 -37.432 1.00 91.75 505 ASN A N 1
ATOM 3603 C CA . ASN A 1 505 ? 3.138 -31.760 -36.904 1.00 91.75 505 ASN A CA 1
ATOM 3604 C C . ASN A 1 505 ? 1.838 -32.201 -37.585 1.00 91.75 505 ASN A C 1
ATOM 3606 O O . ASN A 1 505 ? 0.970 -31.385 -37.888 1.00 91.75 505 ASN A O 1
ATOM 3610 N N . GLN A 1 506 ? 1.709 -33.508 -37.803 1.00 95.12 506 GLN A N 1
ATOM 3611 C CA . GLN A 1 506 ? 0.542 -34.130 -38.414 1.00 95.12 506 GLN A CA 1
ATOM 3612 C C . GLN A 1 506 ? 0.190 -35.413 -37.661 1.00 95.12 506 GLN A C 1
ATOM 3614 O O . GLN A 1 506 ? 1.032 -36.300 -37.523 1.00 95.12 506 GLN A O 1
ATOM 3619 N N . GLY A 1 507 ? -1.058 -35.531 -37.209 1.00 93.69 507 GLY A N 1
ATOM 3620 C CA . GLY A 1 507 ? -1.596 -36.775 -36.664 1.00 93.69 507 GLY A CA 1
ATOM 3621 C C . GLY A 1 507 ? -2.264 -37.640 -37.736 1.00 93.69 507 GLY A C 1
ATOM 3622 O O . GLY A 1 507 ? -2.800 -37.117 -38.714 1.00 93.69 507 GLY A O 1
ATOM 3623 N N . LEU A 1 508 ? -2.265 -38.958 -37.511 1.00 95.62 508 LEU A N 1
ATOM 3624 C CA . LEU A 1 508 ? -3.110 -39.933 -38.206 1.00 95.62 508 LEU A CA 1
ATOM 3625 C C . LEU A 1 508 ? -4.166 -40.444 -37.220 1.00 95.62 508 LEU A C 1
ATOM 3627 O O . LEU A 1 508 ? -3.829 -41.052 -36.204 1.00 95.62 508 LEU A O 1
ATOM 3631 N N . VAL A 1 509 ? -5.435 -40.198 -37.520 1.00 93.25 509 VAL A N 1
ATOM 3632 C CA . VAL A 1 509 ? -6.582 -40.683 -36.755 1.00 93.25 509 VAL A CA 1
ATOM 3633 C C . VAL A 1 509 ? -7.053 -41.984 -37.386 1.00 93.25 509 VAL A C 1
ATOM 3635 O O . VAL A 1 509 ? -7.448 -42.006 -38.549 1.00 93.25 509 VAL A O 1
ATOM 3638 N N . THR A 1 510 ? -7.015 -43.062 -36.609 1.00 93.12 510 THR A N 1
ATOM 3639 C CA . THR A 1 510 ? -7.504 -44.384 -37.022 1.00 93.12 510 THR A CA 1
ATOM 3640 C C . THR A 1 510 ? -8.794 -44.710 -36.273 1.00 93.12 510 THR A C 1
ATOM 3642 O O . THR A 1 510 ? -9.031 -44.206 -35.173 1.00 93.12 510 THR A O 1
ATOM 3645 N N . SER A 1 511 ? -9.660 -45.516 -36.883 1.00 91.94 511 SER A N 1
ATOM 3646 C CA . SER A 1 511 ? -10.946 -45.920 -36.314 1.00 91.94 511 SER A CA 1
ATOM 3647 C C . SER A 1 511 ? -11.244 -47.370 -36.675 1.00 91.94 511 SER A C 1
ATOM 3649 O O . SER A 1 511 ? -10.887 -47.835 -37.753 1.00 91.94 511 SER A O 1
ATOM 3651 N N . ASP A 1 512 ? -11.977 -48.067 -35.810 1.00 89.31 512 ASP A N 1
ATOM 3652 C CA . ASP A 1 512 ? -12.425 -49.436 -36.079 1.00 89.31 512 ASP A CA 1
ATOM 3653 C C . ASP A 1 512 ? -13.463 -49.513 -37.217 1.00 89.31 512 ASP A C 1
ATOM 3655 O O . ASP A 1 512 ? -13.703 -50.588 -37.772 1.00 89.31 512 ASP A O 1
ATOM 3659 N N . ILE A 1 513 ? -14.108 -48.386 -37.550 1.00 88.38 513 ILE A N 1
ATOM 3660 C CA . ILE A 1 513 ? -15.240 -48.331 -38.490 1.00 88.38 513 ILE A CA 1
ATOM 3661 C C . ILE A 1 513 ? -15.058 -47.348 -39.652 1.00 88.38 513 ILE A C 1
ATOM 3663 O O . ILE A 1 513 ? -15.723 -47.505 -40.679 1.00 88.38 513 ILE A O 1
ATOM 3667 N N . LEU A 1 514 ? -14.194 -46.340 -39.515 1.00 90.38 514 LEU A N 1
ATOM 3668 C CA . LEU A 1 514 ? -13.930 -45.335 -40.550 1.00 90.38 514 LEU A CA 1
ATOM 3669 C C . LEU A 1 514 ? -12.542 -45.535 -41.164 1.00 90.38 514 LEU A C 1
ATOM 3671 O O . LEU A 1 514 ? -11.666 -46.145 -40.562 1.00 90.38 514 LEU A O 1
ATOM 3675 N N . ALA A 1 515 ? -12.351 -45.013 -42.377 1.00 94.50 515 ALA A N 1
ATOM 3676 C CA . ALA A 1 515 ? -11.023 -44.933 -42.974 1.00 94.50 515 ALA A CA 1
ATOM 3677 C C . ALA A 1 515 ? -10.144 -43.951 -42.191 1.00 94.50 515 ALA A C 1
ATOM 3679 O O . ALA A 1 515 ? -10.659 -42.978 -41.636 1.00 94.50 515 ALA A O 1
ATOM 3680 N N . ASP A 1 516 ? -8.835 -44.191 -42.203 1.00 95.69 516 ASP A N 1
ATOM 3681 C CA . ASP A 1 516 ? -7.880 -43.309 -41.545 1.00 95.69 516 ASP A CA 1
ATOM 3682 C C . ASP A 1 516 ? -7.954 -41.886 -42.119 1.00 95.69 516 ASP A C 1
ATOM 3684 O O . ASP A 1 516 ? -8.067 -41.685 -43.334 1.00 95.69 516 ASP A O 1
ATOM 3688 N N . LEU A 1 517 ? -7.870 -40.899 -41.232 1.00 94.88 517 LEU A N 1
ATOM 3689 C CA . LEU A 1 517 ? -7.904 -39.476 -41.561 1.00 94.88 517 LEU A CA 1
ATOM 3690 C C . LEU A 1 517 ? -6.657 -38.787 -41.018 1.00 94.88 517 LEU A C 1
ATOM 3692 O O . LEU A 1 517 ? -6.120 -39.184 -39.986 1.00 94.88 517 LEU A O 1
ATOM 3696 N N . LEU A 1 518 ? -6.194 -37.745 -41.700 1.00 97.12 518 LEU A N 1
ATOM 3697 C CA . LEU A 1 518 ? -5.173 -36.868 -41.139 1.00 97.12 518 LEU A CA 1
ATOM 3698 C C . LEU A 1 518 ? -5.861 -35.785 -40.303 1.00 97.12 518 LEU A C 1
ATOM 3700 O O . LEU A 1 518 ? -7.032 -35.479 -40.504 1.00 97.12 518 LEU A O 1
ATOM 3704 N N . THR A 1 519 ? -5.151 -35.252 -39.315 1.00 95.25 519 THR A N 1
ATOM 3705 C CA . THR A 1 519 ? -5.615 -34.063 -38.584 1.00 95.25 519 THR A CA 1
ATOM 3706 C C . THR A 1 519 ? -5.609 -32.814 -39.482 1.00 95.25 519 THR A C 1
ATOM 3708 O O . THR A 1 519 ? -4.913 -32.791 -40.493 1.00 95.25 519 THR A O 1
ATOM 3711 N N . ASP A 1 520 ? -6.319 -31.764 -39.075 1.00 96.44 520 ASP A N 1
ATOM 3712 C CA . ASP A 1 520 ? -6.308 -30.455 -39.750 1.00 96.44 520 ASP A CA 1
ATOM 3713 C C . ASP A 1 520 ? -5.593 -29.416 -38.880 1.00 96.44 520 ASP A C 1
ATOM 3715 O O . ASP A 1 520 ? -5.648 -29.503 -37.647 1.00 96.44 520 ASP A O 1
ATOM 3719 N N . ASP A 1 521 ? -4.967 -28.409 -39.498 1.00 95.31 521 ASP A N 1
ATOM 3720 C CA . ASP A 1 521 ? -4.542 -27.205 -38.787 1.00 95.31 521 ASP A CA 1
ATOM 3721 C C . ASP A 1 521 ? -5.780 -26.373 -38.412 1.00 95.31 521 ASP A C 1
ATOM 3723 O O . ASP A 1 521 ? -6.480 -25.866 -39.293 1.00 95.31 521 ASP A O 1
ATOM 3727 N N . PRO A 1 522 ? -6.059 -26.158 -37.112 1.00 92.62 522 PRO A N 1
ATOM 3728 C CA . PRO A 1 522 ? -7.223 -25.383 -36.687 1.00 92.62 522 PRO A CA 1
ATOM 3729 C C . PRO A 1 522 ? -7.197 -23.920 -37.165 1.00 92.62 522 PRO A C 1
ATOM 3731 O O . PRO A 1 522 ? -8.225 -23.242 -37.104 1.00 92.62 522 PRO A O 1
ATOM 3734 N N . ASN A 1 523 ? -6.046 -23.414 -37.619 1.00 91.12 523 ASN A N 1
ATOM 3735 C CA . ASN A 1 523 ? -5.876 -22.051 -38.114 1.00 91.12 523 ASN A CA 1
ATOM 3736 C C . ASN A 1 523 ? -6.020 -21.929 -39.636 1.00 91.12 523 ASN A C 1
ATOM 3738 O O . ASN A 1 523 ? -5.963 -20.810 -40.158 1.00 91.12 523 ASN A O 1
ATOM 3742 N N . THR A 1 524 ? -6.208 -23.034 -40.362 1.00 92.31 524 THR A N 1
ATOM 3743 C CA . THR A 1 524 ? -6.466 -23.001 -41.804 1.00 92.31 524 THR A CA 1
ATOM 3744 C C . THR A 1 524 ? -7.828 -23.612 -42.132 1.00 92.31 524 THR A C 1
ATOM 3746 O O . THR A 1 524 ? -8.488 -24.242 -41.313 1.00 92.31 524 THR A O 1
ATOM 3749 N N . ALA A 1 525 ? -8.306 -23.350 -43.348 1.00 93.06 525 ALA A N 1
ATOM 3750 C CA . ALA A 1 525 ? -9.524 -23.970 -43.870 1.00 93.06 525 ALA A CA 1
ATOM 3751 C C . ALA A 1 525 ? -9.221 -25.203 -44.740 1.00 93.06 525 ALA A C 1
ATOM 3753 O O . ALA A 1 525 ? -10.129 -25.744 -45.375 1.00 93.06 525 ALA A O 1
ATOM 3754 N N . THR A 1 526 ? -7.947 -25.583 -44.864 1.00 95.75 526 THR A N 1
ATOM 3755 C CA . THR A 1 526 ? -7.525 -26.673 -45.742 1.00 95.75 526 THR A CA 1
ATOM 3756 C C . THR A 1 526 ? -7.709 -27.989 -45.004 1.00 95.75 526 THR A C 1
ATOM 3758 O O . THR A 1 526 ? -7.279 -28.127 -43.874 1.00 95.75 526 THR A O 1
ATOM 3761 N N . PHE A 1 527 ? -8.345 -28.961 -45.651 1.00 94.31 527 PHE A N 1
ATOM 3762 C CA . PHE A 1 527 ? -8.525 -30.285 -45.064 1.00 94.31 527 PHE A CA 1
ATOM 3763 C C . PHE A 1 527 ? -7.246 -31.125 -45.199 1.00 94.31 527 PHE A C 1
ATOM 3765 O O . PHE A 1 527 ? -6.603 -31.109 -46.254 1.00 94.31 527 PHE A O 1
ATOM 3772 N N . ASN A 1 528 ? -6.956 -31.925 -44.179 1.00 95.81 528 ASN A N 1
ATOM 3773 C CA . ASN A 1 528 ? -5.808 -32.803 -43.994 1.00 95.81 528 ASN A CA 1
ATOM 3774 C C . ASN A 1 528 ? -4.446 -32.095 -44.122 1.00 95.81 528 ASN A C 1
ATOM 3776 O O . ASN A 1 528 ? -3.550 -32.619 -44.796 1.00 95.81 528 ASN A O 1
ATOM 3780 N N . ASP A 1 529 ? -4.287 -30.905 -43.541 1.00 97.00 529 ASP A N 1
ATOM 3781 C CA . ASP A 1 529 ? -3.019 -30.173 -43.544 1.00 97.00 529 ASP A CA 1
ATOM 3782 C C . ASP A 1 529 ? -2.306 -30.189 -42.175 1.00 97.00 529 ASP A C 1
ATOM 3784 O O . ASP A 1 529 ? -2.937 -30.317 -41.121 1.00 97.00 529 ASP A O 1
ATOM 3788 N N . PRO A 1 530 ? -0.961 -30.118 -42.166 1.00 96.50 530 PRO A N 1
ATOM 3789 C CA . PRO A 1 530 ? -0.206 -30.170 -40.925 1.00 96.50 530 PRO A CA 1
ATOM 3790 C C . PRO A 1 530 ? -0.289 -28.834 -40.199 1.00 96.50 530 PRO A C 1
ATOM 3792 O O . PRO A 1 530 ? -0.156 -27.777 -40.812 1.00 96.50 530 PRO A O 1
ATOM 3795 N N . THR A 1 531 ? -0.373 -28.883 -38.871 1.00 95.50 531 THR A N 1
ATOM 3796 C CA . THR A 1 531 ? -0.228 -27.682 -38.045 1.00 95.50 531 THR A CA 1
ATOM 3797 C C . THR A 1 531 ? 1.233 -27.244 -38.058 1.00 95.50 531 THR A C 1
ATOM 3799 O O . THR A 1 531 ? 2.096 -27.960 -37.542 1.00 95.50 531 THR A O 1
ATOM 3802 N N . CYS A 1 532 ? 1.521 -26.091 -38.663 1.00 94.69 532 CYS A N 1
ATOM 3803 C CA . CYS A 1 532 ? 2.874 -25.544 -38.778 1.00 94.69 532 CYS A CA 1
ATOM 3804 C C . CYS A 1 532 ? 3.051 -24.311 -37.885 1.00 94.69 532 CYS A C 1
ATOM 3806 O O . CYS A 1 532 ? 2.436 -23.272 -38.114 1.00 94.69 532 CYS A O 1
ATOM 3808 N N . THR A 1 533 ? 3.962 -24.398 -36.919 1.00 91.75 533 THR A N 1
ATOM 3809 C CA . THR A 1 533 ? 4.317 -23.298 -36.018 1.00 91.75 533 THR A CA 1
ATOM 3810 C C . THR A 1 533 ? 5.613 -22.638 -36.497 1.00 91.75 533 THR A C 1
ATOM 3812 O O . THR A 1 533 ? 6.651 -23.311 -36.553 1.00 91.75 533 THR A O 1
ATOM 3815 N N . PRO A 1 534 ? 5.600 -21.338 -36.849 1.00 91.12 534 PRO A N 1
ATOM 3816 C CA . PRO A 1 534 ? 6.820 -20.593 -37.138 1.00 91.12 534 PRO A CA 1
ATOM 3817 C C . PRO A 1 534 ? 7.753 -20.574 -35.925 1.00 91.12 534 PRO A C 1
ATOM 3819 O O . PRO A 1 534 ? 7.308 -20.370 -34.798 1.00 91.12 534 PRO A O 1
ATOM 3822 N N . LEU A 1 535 ? 9.050 -20.758 -36.160 1.00 87.44 535 LEU A N 1
ATOM 3823 C CA . LEU A 1 535 ? 10.062 -20.563 -35.130 1.00 87.44 535 LEU A CA 1
ATOM 3824 C C . LEU A 1 535 ? 10.496 -19.101 -35.147 1.00 87.44 535 LEU A C 1
ATOM 3826 O O . LEU A 1 535 ? 11.102 -18.647 -36.119 1.00 87.44 535 LEU A O 1
ATOM 3830 N N . ASP A 1 536 ? 10.218 -18.378 -34.065 1.00 80.69 536 ASP A N 1
ATOM 3831 C CA . ASP A 1 536 ? 10.798 -17.056 -33.825 1.00 80.69 536 ASP A CA 1
ATOM 3832 C C . ASP A 1 536 ? 12.228 -17.230 -33.301 1.00 80.69 536 ASP A C 1
ATOM 3834 O O . ASP A 1 536 ? 12.529 -17.063 -32.118 1.00 80.69 536 ASP A O 1
ATOM 3838 N N . LEU A 1 537 ? 13.109 -17.703 -34.186 1.00 76.50 537 LEU A N 1
ATOM 3839 C CA . LEU A 1 537 ? 14.528 -17.767 -33.884 1.00 76.50 537 LEU A CA 1
ATOM 3840 C C . LEU A 1 537 ? 15.030 -16.323 -33.847 1.00 76.50 537 LEU A C 1
ATOM 3842 O O . LEU A 1 537 ? 14.869 -15.630 -34.858 1.00 76.50 537 LEU A O 1
ATOM 3846 N N . PRO A 1 538 ? 15.646 -15.858 -32.741 1.00 66.38 538 PRO A N 1
ATOM 3847 C CA . PRO A 1 538 ? 16.279 -14.551 -32.731 1.00 66.38 538 PRO A CA 1
ATOM 3848 C C . PRO A 1 538 ? 17.248 -14.536 -33.911 1.00 66.38 538 PRO A C 1
ATOM 3850 O O . PRO A 1 538 ? 18.182 -15.340 -33.963 1.00 66.38 538 PRO A O 1
ATOM 3853 N N . GLY A 1 539 ? 16.946 -13.710 -34.919 1.00 64.50 539 GLY A N 1
ATOM 3854 C CA . GLY A 1 539 ? 17.755 -13.631 -36.130 1.00 64.50 539 GLY A CA 1
ATOM 3855 C C . GLY A 1 539 ? 19.218 -13.478 -35.731 1.00 64.50 539 GLY A C 1
ATOM 3856 O O . GLY A 1 539 ? 19.479 -12.787 -34.751 1.00 64.50 539 GLY A O 1
ATOM 3857 N N . ALA A 1 540 ? 20.124 -14.170 -36.437 1.00 60.28 540 ALA A N 1
ATOM 3858 C CA . ALA A 1 540 ? 21.545 -14.297 -36.095 1.00 60.28 540 ALA A CA 1
ATOM 3859 C C . ALA A 1 540 ? 22.055 -13.115 -35.255 1.00 60.28 540 ALA A C 1
ATOM 3861 O O . ALA A 1 540 ? 22.132 -11.990 -35.757 1.00 60.28 540 ALA A O 1
ATOM 3862 N N . ASP A 1 541 ? 22.335 -13.370 -33.974 1.00 58.19 541 ASP A N 1
ATOM 3863 C CA . ASP A 1 541 ? 22.698 -12.315 -33.034 1.00 58.19 541 ASP A CA 1
ATOM 3864 C C . ASP A 1 541 ? 24.032 -11.697 -33.470 1.00 58.19 541 ASP A C 1
ATOM 3866 O O . ASP A 1 541 ? 25.107 -12.298 -33.365 1.00 58.19 541 ASP A O 1
ATOM 3870 N N . LEU A 1 542 ? 23.959 -10.495 -34.041 1.00 55.81 542 LEU A N 1
ATOM 3871 C CA . LEU A 1 542 ? 25.130 -9.770 -34.500 1.00 55.81 542 LEU A CA 1
ATOM 3872 C C . LEU A 1 542 ? 25.808 -9.132 -33.288 1.00 55.81 542 LEU A C 1
ATOM 3874 O O . LEU A 1 542 ? 25.593 -7.962 -32.966 1.00 55.81 542 LEU A O 1
ATOM 3878 N N . THR A 1 543 ? 26.691 -9.884 -32.637 1.00 58.78 543 THR A N 1
ATOM 3879 C CA . THR A 1 543 ? 27.528 -9.317 -31.580 1.00 58.78 543 THR A CA 1
ATOM 3880 C C . THR A 1 543 ? 28.633 -8.455 -32.196 1.00 58.78 543 THR A C 1
ATOM 3882 O O . THR A 1 543 ? 29.652 -8.953 -32.675 1.00 58.78 543 THR A O 1
ATOM 3885 N N . VAL A 1 544 ? 28.460 -7.131 -32.167 1.00 57.06 544 VAL A N 1
ATOM 3886 C CA . VAL A 1 544 ? 29.517 -6.178 -32.540 1.00 57.06 544 VAL A CA 1
ATOM 3887 C C . VAL A 1 544 ? 30.307 -5.783 -31.295 1.00 57.06 544 VAL A C 1
ATOM 3889 O O . VAL A 1 544 ? 29.905 -4.906 -30.530 1.00 57.06 544 VAL A O 1
ATOM 3892 N N . THR A 1 545 ? 31.474 -6.394 -31.097 1.00 62.81 545 THR A N 1
ATOM 3893 C CA . THR A 1 545 ? 32.387 -5.993 -30.019 1.00 62.81 545 THR A CA 1
ATOM 3894 C C . THR A 1 545 ? 33.275 -4.846 -30.489 1.00 62.81 545 THR A C 1
ATOM 3896 O O . THR A 1 545 ? 34.162 -5.028 -31.322 1.00 62.81 545 THR A O 1
ATOM 3899 N N . LYS A 1 546 ? 33.074 -3.648 -29.929 1.00 58.50 546 LYS A N 1
ATOM 3900 C CA . LYS A 1 546 ? 34.010 -2.529 -30.087 1.00 58.50 546 LYS A CA 1
ATOM 3901 C C . LYS A 1 546 ? 34.996 -2.520 -28.922 1.00 58.50 546 LYS A C 1
ATOM 3903 O O . LYS A 1 546 ? 34.638 -2.167 -27.803 1.00 58.50 546 LYS A O 1
ATOM 3908 N N . THR A 1 547 ? 36.256 -2.841 -29.185 1.00 67.69 547 THR A N 1
ATOM 3909 C CA . THR A 1 547 ? 37.355 -2.534 -28.263 1.00 67.69 547 THR A CA 1
ATOM 3910 C C . THR A 1 547 ? 37.827 -1.102 -28.487 1.00 67.69 547 THR A C 1
ATOM 3912 O O . THR A 1 547 ? 38.070 -0.696 -29.625 1.00 67.69 547 THR A O 1
ATOM 3915 N N . ASN A 1 548 ? 37.955 -0.323 -27.410 1.00 59.12 548 ASN A N 1
ATOM 3916 C CA . ASN A 1 548 ? 38.589 0.990 -27.482 1.00 59.12 548 ASN A CA 1
ATOM 3917 C C . ASN A 1 548 ? 40.068 0.797 -27.817 1.00 59.12 548 ASN A C 1
ATOM 3919 O O . ASN A 1 548 ? 40.824 0.258 -27.011 1.00 59.12 548 ASN A O 1
ATOM 3923 N N . ASP A 1 549 ? 40.475 1.242 -29.001 1.00 57.69 549 ASP A N 1
ATOM 3924 C CA . ASP A 1 549 ? 41.886 1.397 -29.316 1.00 57.69 549 ASP A CA 1
ATOM 3925 C C . ASP A 1 549 ? 42.438 2.576 -28.502 1.00 57.69 549 ASP A C 1
ATOM 3927 O O . ASP A 1 549 ? 42.103 3.738 -28.740 1.00 57.69 549 ASP A O 1
ATOM 3931 N N . THR A 1 550 ? 43.264 2.279 -27.499 1.00 56.47 550 THR A N 1
ATOM 3932 C CA . THR A 1 550 ? 43.928 3.290 -26.665 1.00 56.47 550 THR A CA 1
ATOM 3933 C C . THR A 1 550 ? 45.064 4.017 -27.389 1.00 56.47 550 THR A C 1
ATOM 3935 O O . THR A 1 550 ? 45.687 4.890 -26.791 1.00 56.47 550 THR A O 1
ATOM 3938 N N . THR A 1 551 ? 45.373 3.682 -28.649 1.00 59.88 551 THR A N 1
ATOM 3939 C CA . THR A 1 551 ? 46.535 4.240 -29.365 1.00 59.88 551 THR A CA 1
ATOM 3940 C C . THR A 1 551 ? 46.250 5.498 -30.187 1.00 59.88 551 THR A C 1
ATOM 3942 O O . THR A 1 551 ? 47.176 6.082 -30.744 1.00 59.88 551 THR A O 1
ATOM 3945 N N . GLY A 1 552 ? 45.010 5.997 -30.202 1.00 56.38 552 GLY A N 1
ATOM 3946 C CA . GLY A 1 552 ? 44.716 7.356 -30.671 1.00 56.38 552 GLY A CA 1
ATOM 3947 C C . GLY A 1 552 ? 45.002 7.625 -32.153 1.00 56.38 552 GLY A C 1
ATOM 3948 O O . GLY A 1 552 ? 45.148 8.787 -32.525 1.00 56.38 552 GLY A O 1
ATOM 3949 N N . ASN A 1 553 ? 45.058 6.597 -33.007 1.00 53.00 553 ASN A N 1
ATOM 3950 C CA . ASN A 1 553 ? 45.214 6.784 -34.447 1.00 53.00 553 ASN A CA 1
ATOM 3951 C C . ASN A 1 553 ? 43.977 6.265 -35.188 1.00 53.00 553 ASN A C 1
ATOM 3953 O O . ASN A 1 553 ? 43.756 5.067 -35.341 1.00 53.00 553 ASN A O 1
ATOM 3957 N N . GLY A 1 554 ? 43.118 7.197 -35.599 1.00 62.22 554 GLY A N 1
ATOM 3958 C CA . GLY A 1 554 ? 41.843 6.898 -36.233 1.00 62.22 554 GLY A CA 1
ATOM 3959 C C . GLY A 1 554 ? 42.012 6.244 -37.600 1.00 62.22 554 GLY A C 1
ATOM 3960 O O . GLY A 1 554 ? 42.276 6.928 -38.578 1.00 62.22 554 GLY A O 1
ATOM 3961 N N . THR A 1 555 ? 41.785 4.935 -37.679 1.00 50.75 555 THR A N 1
ATOM 3962 C CA . THR A 1 555 ? 41.016 4.265 -38.742 1.00 50.75 555 THR A CA 1
ATOM 3963 C C . THR A 1 555 ? 40.598 2.896 -38.203 1.00 50.75 555 THR A C 1
ATOM 3965 O O . THR A 1 555 ? 41.416 1.988 -38.097 1.00 50.75 555 THR A O 1
ATOM 3968 N N . VAL A 1 556 ? 39.327 2.737 -37.827 1.00 53.72 556 VAL A N 1
ATOM 3969 C CA . VAL A 1 556 ? 38.801 1.449 -37.355 1.00 53.72 556 VAL A CA 1
ATOM 3970 C C . VAL A 1 556 ? 38.394 0.620 -38.572 1.00 53.72 556 VAL A C 1
ATOM 3972 O O . VAL A 1 556 ? 37.282 0.747 -39.077 1.00 53.72 556 VAL A O 1
ATOM 3975 N N . GLY A 1 557 ? 39.300 -0.222 -39.063 1.00 55.59 557 GLY A N 1
ATOM 3976 C CA . GLY A 1 557 ? 38.938 -1.336 -39.933 1.00 55.59 557 GLY A CA 1
ATOM 3977 C C . GLY A 1 557 ? 38.548 -2.527 -39.067 1.00 55.59 557 GLY A C 1
ATOM 3978 O O . GLY A 1 557 ? 39.424 -3.287 -38.672 1.00 55.59 557 GLY A O 1
ATOM 3979 N N . VAL A 1 558 ? 37.264 -2.683 -38.736 1.00 58.66 558 VAL A N 1
ATOM 3980 C CA . VAL A 1 558 ? 36.776 -3.951 -38.168 1.00 58.66 558 VAL A CA 1
ATOM 3981 C C . VAL A 1 558 ? 36.625 -4.943 -39.325 1.00 58.66 558 VAL A C 1
ATOM 3983 O O . VAL A 1 558 ? 35.821 -4.680 -40.223 1.00 58.66 558 VAL A O 1
ATOM 3986 N N . PRO A 1 559 ? 37.373 -6.059 -39.366 1.00 53.62 559 PRO A N 1
ATOM 3987 C CA . PRO A 1 559 ? 37.045 -7.139 -40.280 1.00 53.62 559 PRO A CA 1
ATOM 3988 C C . PRO A 1 559 ? 35.724 -7.765 -39.826 1.00 53.62 559 PRO A C 1
ATOM 3990 O O . PRO A 1 559 ? 35.628 -8.314 -38.729 1.00 53.62 559 PRO A O 1
ATOM 3993 N N . PHE A 1 560 ? 34.698 -7.666 -40.668 1.00 54.53 560 PHE A N 1
ATOM 3994 C CA . PHE A 1 560 ? 33.484 -8.456 -40.508 1.00 54.53 560 PHE A CA 1
ATOM 3995 C C . PHE A 1 560 ? 33.806 -9.893 -40.907 1.00 54.53 560 PHE A C 1
ATOM 3997 O O . PHE A 1 560 ? 33.903 -10.203 -42.095 1.00 54.53 560 PHE A O 1
ATOM 4004 N N . ASN A 1 561 ? 33.989 -10.760 -39.917 1.00 51.28 561 ASN A N 1
ATOM 4005 C CA . ASN A 1 561 ? 33.956 -12.195 -40.146 1.00 51.28 561 ASN A CA 1
ATOM 4006 C C . ASN A 1 561 ? 32.511 -12.655 -39.977 1.00 51.28 561 ASN A C 1
ATOM 4008 O O . ASN A 1 561 ? 31.982 -12.653 -38.870 1.00 51.28 561 ASN A O 1
ATOM 4012 N N . TRP A 1 562 ? 31.890 -13.020 -41.093 1.00 41.22 562 TRP A N 1
ATOM 4013 C CA . TRP A 1 562 ? 30.684 -13.832 -41.092 1.00 41.22 562 TRP A CA 1
ATOM 4014 C C . TRP A 1 562 ? 31.126 -15.277 -40.842 1.00 41.22 562 TRP A C 1
ATOM 4016 O O . TRP A 1 562 ? 31.914 -15.808 -41.629 1.00 41.22 562 TRP A O 1
ATOM 4026 N N . THR A 1 563 ? 30.678 -15.878 -39.744 1.00 54.19 563 THR A N 1
ATOM 4027 C CA . THR A 1 563 ? 30.742 -17.332 -39.528 1.00 54.19 563 THR A CA 1
ATOM 4028 C C . THR A 1 563 ? 29.350 -17.903 -39.588 1.00 54.19 563 THR A C 1
ATOM 4030 O O . THR A 1 563 ? 28.492 -17.326 -38.883 1.00 54.19 563 THR A O 1
#